Protein AF-0000000067324456 (afdb_homodimer)

InterPro domains:
  IPR002925 Dienelactone hydrolase [PF01738] (55-261)
  IPR029058 Alpha/Beta hydrolase fold [G3DSA:3.40.50.1820] (48-260)
  IPR029058 Alpha/Beta hydrolase fold [SSF53474] (50-262)

Organism: Triticum aestivum (NCBI:txid4565)

Foldseek 3Di:
DDPPPPPPPPPPPPPPPCPVPPPPPPDDACLPPQAADLVPADPFPWDWDCDQLNWIKTKAAAPLALAEEEEEEGLQFRSRRLNRVLQHVLRVLHHTYIYTGLLRPDRDDPPPPPVVSCVVRQLLVSLVSCVSNLVSSVVSNSQAYEYEYAASGQVNRLNNQLDPSHAEYEYALYAPDQLVSLLRGNHEYEYEAECAEPRCHPVRVVSNVVSNVVNVHHYHYDYHYPDYRCLQRSFDPVDPVSVVSNVVSSVVVSVVCVVGRD/DDDDPPPPPPPPPPPPPCPVPPPPPPDDACLPPQAADLVPADPFQWDWDCDQLNWIKTKAADPLALAEEEEEEGLQFQSRRLNRVLQHVLRVLHHTYIYTGLLRPDRDDPPPPPVVSCVVRQLLVSLVSCVSNLVSSVVSNSQAYEYEYAASGQVNRLNNQLDPSHAEYEYALYAPDQLVSLLRGNHEYEYEAECAEPRCHPVRVVSNVVSNVVNVHHYHYDYDYPDYRCLQRSFDPVDPVSVVSNVVSSVVVSVVCVVGRD

Structure (mmCIF, N/CA/C/O backbone):
data_AF-0000000067324456-model_v1
#
loop_
_entity.id
_entity.type
_entity.pdbx_description
1 polymer 'Dienelactone hydrolase domain-containing protein'
#
loop_
_atom_site.group_PDB
_atom_site.id
_atom_site.type_symbol
_atom_site.label_atom_id
_atom_site.label_alt_id
_atom_site.label_comp_id
_atom_site.label_asym_id
_atom_site.label_entity_id
_atom_site.label_seq_id
_atom_site.pdbx_PDB_ins_code
_atom_site.Cartn_x
_atom_site.Cartn_y
_atom_site.Cartn_z
_atom_site.occupancy
_atom_site.B_iso_or_equiv
_atom_site.auth_seq_id
_atom_site.auth_comp_id
_atom_site.auth_asym_id
_atom_site.auth_atom_id
_atom_site.pdbx_PDB_model_num
ATOM 1 N N . MET A 1 1 ? 78.125 -38.5 8.219 1 27.22 1 MET A N 1
ATOM 2 C CA . MET A 1 1 ? 77.75 -37.156 8.625 1 27.22 1 MET A CA 1
ATOM 3 C C . MET A 1 1 ? 76.312 -36.844 8.195 1 27.22 1 MET A C 1
ATOM 5 O O . MET A 1 1 ? 76 -36.906 7.008 1 27.22 1 MET A O 1
ATOM 9 N N . ALA A 1 2 ? 75.312 -37.094 9.141 1 30.03 2 ALA A N 1
ATOM 10 C CA . ALA A 1 2 ? 73.875 -37.312 9.094 1 30.03 2 ALA A CA 1
ATOM 11 C C . ALA A 1 2 ? 73.125 -36.031 8.75 1 30.03 2 ALA A C 1
ATOM 13 O O . ALA A 1 2 ? 73.312 -35.031 9.414 1 30.03 2 ALA A O 1
ATOM 14 N N . PRO A 1 3 ? 72.812 -35.844 7.465 1 26.06 3 PRO A N 1
ATOM 15 C CA . PRO A 1 3 ? 72.25 -34.562 7.035 1 26.06 3 PRO A CA 1
ATOM 16 C C . PRO A 1 3 ? 71 -34.188 7.836 1 26.06 3 PRO A C 1
ATOM 18 O O . PRO A 1 3 ? 70.25 -35.031 8.211 1 26.06 3 PRO A O 1
ATOM 21 N N . ARG A 1 4 ? 71.125 -33.094 8.664 1 29.31 4 ARG A N 1
ATOM 22 C CA . ARG A 1 4 ? 70.125 -32.406 9.5 1 29.31 4 ARG A CA 1
ATOM 23 C C . ARG A 1 4 ? 68.875 -32 8.695 1 29.31 4 ARG A C 1
ATOM 25 O O . ARG A 1 4 ? 69 -31.172 7.781 1 29.31 4 ARG A O 1
ATOM 32 N N . ALA A 1 5 ? 67.938 -32.969 8.438 1 25.69 5 ALA A N 1
ATOM 33 C CA . ALA A 1 5 ? 66.688 -32.719 7.754 1 25.69 5 ALA A CA 1
ATOM 34 C C . ALA A 1 5 ? 65.938 -31.562 8.367 1 25.69 5 ALA A C 1
ATOM 36 O O . ALA A 1 5 ? 65.688 -31.531 9.578 1 25.69 5 ALA A O 1
ATOM 37 N N . LEU A 1 6 ? 66.125 -30.328 7.812 1 24.94 6 LEU A N 1
ATOM 38 C CA . LEU A 1 6 ? 65.438 -29.062 8.102 1 24.94 6 LEU A CA 1
ATOM 39 C C . LEU A 1 6 ? 63.938 -29.219 8.102 1 24.94 6 LEU A C 1
ATOM 41 O O . LEU A 1 6 ? 63.344 -29.625 7.094 1 24.94 6 LEU A O 1
ATOM 45 N N . LEU A 1 7 ? 63.312 -29.625 9.234 1 24.59 7 LEU A N 1
ATOM 46 C CA . LEU A 1 7 ? 61.875 -29.703 9.523 1 24.59 7 LEU A CA 1
ATOM 47 C C . LEU A 1 7 ? 61.188 -28.375 9.289 1 24.59 7 LEU A C 1
ATOM 49 O O . LEU A 1 7 ? 61.531 -27.375 9.938 1 24.59 7 LEU A O 1
ATOM 53 N N . TYR A 1 8 ? 61.031 -27.953 8.016 1 23.84 8 TYR A N 1
ATOM 54 C CA . TYR A 1 8 ? 60.219 -26.766 7.707 1 23.84 8 TYR A CA 1
ATOM 55 C C . TYR A 1 8 ? 58.844 -26.844 8.352 1 23.84 8 TYR A C 1
ATOM 57 O O . TYR A 1 8 ? 58.094 -27.781 8.094 1 23.84 8 TYR A O 1
ATOM 65 N N . ALA A 1 9 ? 58.719 -26.453 9.641 1 26.08 9 ALA A N 1
ATOM 66 C CA . ALA A 1 9 ? 57.469 -26.25 10.344 1 26.08 9 ALA A CA 1
ATOM 67 C C . ALA A 1 9 ? 56.531 -25.359 9.539 1 26.08 9 ALA A C 1
ATOM 69 O O . ALA A 1 9 ? 56.812 -24.203 9.289 1 26.08 9 ALA A O 1
ATOM 70 N N . GLY A 1 10 ? 55.938 -25.938 8.461 1 24.47 10 GLY A N 1
ATOM 71 C CA . GLY A 1 10 ? 54.906 -25.203 7.754 1 24.47 10 GLY A CA 1
ATOM 72 C C . GLY A 1 10 ? 53.812 -24.656 8.672 1 24.47 10 GLY A C 1
ATOM 73 O O . GLY A 1 10 ? 53.188 -25.406 9.422 1 24.47 10 GLY A O 1
ATOM 74 N N . LEU A 1 11 ? 54.031 -23.406 9.258 1 27.05 11 LEU A N 1
ATOM 75 C CA . LEU A 1 11 ? 53.031 -22.641 9.984 1 27.05 11 LEU A CA 1
ATOM 76 C C . LEU A 1 11 ? 51.719 -22.547 9.195 1 27.05 11 LEU A C 1
ATOM 78 O O . LEU A 1 11 ? 51.688 -22 8.094 1 27.05 11 LEU A O 1
ATOM 82 N N . LEU A 1 12 ? 50.906 -23.594 9.367 1 27 12 LEU A N 1
ATOM 83 C CA . LEU A 1 12 ? 49.531 -23.547 8.875 1 27 12 LEU A CA 1
ATOM 84 C C . LEU A 1 12 ? 48.812 -22.328 9.43 1 27 12 LEU A C 1
ATOM 86 O O . LEU A 1 12 ? 48.625 -22.219 10.648 1 27 12 LEU A O 1
ATOM 90 N N . CYS A 1 13 ? 49.094 -21.125 8.844 1 25.92 13 CYS A N 1
ATOM 91 C CA . CYS A 1 13 ? 48.25 -19.984 9.164 1 25.92 13 CYS A CA 1
ATOM 92 C C . CYS A 1 13 ? 46.781 -20.312 8.945 1 25.92 13 CYS A C 1
ATOM 94 O O . CYS A 1 13 ? 46.375 -20.609 7.828 1 25.92 13 CYS A O 1
ATOM 96 N N . LEU A 1 14 ? 46.188 -20.828 9.992 1 29.81 14 LEU A N 1
ATOM 97 C CA . LEU A 1 14 ? 44.719 -20.922 10.031 1 29.81 14 LEU A CA 1
ATOM 98 C C . LEU A 1 14 ? 44.094 -19.578 9.773 1 29.81 14 LEU A C 1
ATOM 100 O O . LEU A 1 14 ? 44.219 -18.656 10.594 1 29.81 14 LEU A O 1
ATOM 104 N N . ALA A 1 15 ? 44.062 -19.172 8.469 1 29.73 15 ALA A N 1
ATOM 105 C CA . ALA A 1 15 ? 43.188 -18.047 8.133 1 29.73 15 ALA A CA 1
ATOM 106 C C . ALA A 1 15 ? 41.781 -18.312 8.586 1 29.73 15 ALA A C 1
ATOM 108 O O . ALA A 1 15 ? 41.125 -19.234 8.102 1 29.73 15 ALA A O 1
ATOM 109 N N . VAL A 1 16 ? 41.531 -18.078 9.836 1 29.23 16 VAL A N 1
ATOM 110 C CA . VAL A 1 16 ? 40.125 -17.969 10.258 1 29.23 16 VAL A CA 1
ATOM 111 C C . VAL A 1 16 ? 39.438 -16.859 9.461 1 29.23 16 VAL A C 1
ATOM 113 O O . VAL A 1 16 ? 39.812 -15.688 9.547 1 29.23 16 VAL A O 1
ATOM 116 N N . LEU A 1 17 ? 39.031 -17.203 8.266 1 28.58 17 LEU A N 1
ATOM 117 C CA . LEU A 1 17 ? 38.125 -16.297 7.594 1 28.58 17 LEU A CA 1
ATOM 118 C C . LEU A 1 17 ? 36.906 -16 8.477 1 28.58 17 LEU A C 1
ATOM 120 O O . LEU A 1 17 ? 36.156 -16.906 8.812 1 28.58 17 LEU A O 1
ATOM 124 N N . ALA A 1 18 ? 37.094 -14.938 9.344 1 29.56 18 ALA A N 1
ATOM 125 C CA . ALA A 1 18 ? 35.906 -14.328 9.93 1 29.56 18 ALA A CA 1
ATOM 126 C C . ALA A 1 18 ? 34.875 -13.984 8.859 1 29.56 18 ALA A C 1
ATOM 128 O O . ALA A 1 18 ? 35.094 -13.047 8.078 1 29.56 18 ALA A O 1
ATOM 129 N N . SER A 1 19 ? 34.312 -15.062 8.227 1 29.64 19 SER A N 1
ATOM 130 C CA . SER A 1 19 ? 33.125 -14.703 7.48 1 29.64 19 SER A CA 1
ATOM 131 C C . SER A 1 19 ? 32.188 -13.82 8.312 1 29.64 19 SER A C 1
ATOM 133 O O . SER A 1 19 ? 31.547 -14.305 9.242 1 29.64 19 SER A O 1
ATOM 135 N N . GLY A 1 20 ? 32.75 -12.719 8.727 1 28.94 20 GLY A N 1
ATOM 136 C CA . GLY A 1 20 ? 31.812 -11.781 9.289 1 28.94 20 GLY A CA 1
ATOM 137 C C . GLY A 1 20 ? 30.531 -11.656 8.469 1 28.94 20 GLY A C 1
ATOM 138 O O . GLY A 1 20 ? 30.578 -11.297 7.289 1 28.94 20 GLY A O 1
ATOM 139 N N . GLY A 1 21 ? 29.656 -12.648 8.641 1 29.45 21 GLY A N 1
ATOM 140 C CA . GLY A 1 21 ? 28.312 -12.359 8.148 1 29.45 21 GLY A CA 1
ATOM 141 C C . GLY A 1 21 ? 27.906 -10.914 8.367 1 29.45 21 GLY A C 1
ATOM 142 O O . GLY A 1 21 ? 27.797 -10.461 9.516 1 29.45 21 GLY A O 1
ATOM 143 N N . ALA A 1 22 ? 28.406 -10.047 7.516 1 31.23 22 ALA A N 1
ATOM 144 C CA . ALA A 1 22 ? 27.859 -8.695 7.543 1 31.23 22 ALA A CA 1
ATOM 145 C C . ALA A 1 22 ? 26.359 -8.711 7.793 1 31.23 22 ALA A C 1
ATOM 147 O O . ALA A 1 22 ? 25.609 -9.359 7.059 1 31.23 22 ALA A O 1
ATOM 148 N N . ALA A 1 23 ? 25.984 -8.68 8.945 1 34.12 23 ALA A N 1
ATOM 149 C CA . ALA A 1 23 ? 24.594 -8.375 9.312 1 34.12 23 ALA A CA 1
ATOM 150 C C . ALA A 1 23 ? 23.953 -7.438 8.289 1 34.12 23 ALA A C 1
ATOM 152 O O . ALA A 1 23 ? 24.422 -6.312 8.086 1 34.12 23 ALA A O 1
ATOM 153 N N . ALA A 1 24 ? 23.469 -7.883 7.199 1 37.38 24 ALA A N 1
ATOM 154 C CA . ALA A 1 24 ? 22.734 -7.074 6.23 1 37.38 24 ALA A CA 1
ATOM 155 C C . ALA A 1 24 ? 21.828 -6.07 6.93 1 37.38 24 ALA A C 1
ATOM 157 O O . ALA A 1 24 ? 20.844 -6.457 7.574 1 37.38 24 ALA A O 1
ATOM 158 N N . ALA A 1 25 ? 22.234 -5.062 7.59 1 40.16 25 ALA A N 1
ATOM 159 C CA . ALA A 1 25 ? 21.625 -3.973 8.344 1 40.16 25 ALA A CA 1
ATOM 160 C C . ALA A 1 25 ? 20.328 -3.502 7.684 1 40.16 25 ALA A C 1
ATOM 162 O O . ALA A 1 25 ? 20.297 -3.297 6.465 1 40.16 25 ALA A O 1
ATOM 163 N N . ALA A 1 26 ? 19.125 -3.893 8.266 1 48.97 26 ALA A N 1
ATOM 164 C CA . ALA A 1 26 ? 17.859 -3.305 7.82 1 48.97 26 ALA A CA 1
ATOM 165 C C . ALA A 1 26 ? 18.062 -1.868 7.348 1 48.97 26 ALA A C 1
ATOM 167 O O . ALA A 1 26 ? 18.688 -1.062 8.039 1 48.97 26 ALA A O 1
ATOM 168 N N . SER A 1 27 ? 17.875 -1.641 6.004 1 65.44 27 SER A N 1
ATOM 169 C CA . SER A 1 27 ? 18.234 -0.367 5.387 1 65.44 27 SER A CA 1
ATOM 170 C C . SER A 1 27 ? 17.531 0.798 6.082 1 65.44 27 SER A C 1
ATOM 172 O O . SER A 1 27 ? 16.328 0.731 6.359 1 65.44 27 SER A O 1
ATOM 174 N N . HIS A 1 28 ? 18.125 1.626 6.816 1 81.94 28 HIS A N 1
ATOM 175 C CA . HIS A 1 28 ? 17.703 2.879 7.434 1 81.94 28 HIS A CA 1
ATOM 176 C C . HIS A 1 28 ? 16.797 3.676 6.492 1 81.94 28 HIS A C 1
ATOM 178 O O . HIS A 1 28 ? 17.031 3.721 5.285 1 81.94 28 HIS A O 1
ATOM 184 N N . SER A 1 29 ? 15.609 4 7.055 1 89.69 29 SER A N 1
ATOM 185 C CA . SER A 1 29 ? 14.75 4.934 6.328 1 89.69 29 SER A CA 1
ATOM 186 C C . SER A 1 29 ? 14.531 6.215 7.121 1 89.69 29 SER A C 1
ATOM 188 O O . SER A 1 29 ? 14.242 6.168 8.32 1 89.69 29 SER A O 1
ATOM 190 N N . GLN A 1 30 ? 14.617 7.398 6.48 1 94.69 30 GLN A N 1
ATOM 191 C CA . GLN A 1 30 ? 14.398 8.688 7.137 1 94.69 30 GLN A CA 1
ATOM 192 C C . GLN A 1 30 ? 12.938 8.852 7.531 1 94.69 30 GLN A C 1
ATOM 194 O O . GLN A 1 30 ? 12.602 9.75 8.305 1 94.69 30 GLN A O 1
ATOM 199 N N . CYS A 1 31 ? 12.023 7.996 7.066 1 94.88 31 CYS A N 1
ATOM 200 C CA . CYS A 1 31 ? 10.625 8.031 7.477 1 94.88 31 CYS A CA 1
ATOM 201 C C . CYS A 1 31 ? 10.492 7.773 8.977 1 94.88 31 CYS A C 1
ATOM 203 O O . CYS A 1 31 ? 9.492 8.156 9.586 1 94.88 31 CYS A O 1
ATOM 205 N N . THR A 1 32 ? 11.586 7.16 9.523 1 93.94 32 THR A N 1
ATOM 206 C CA . THR A 1 32 ? 11.461 6.777 10.922 1 93.94 32 THR A CA 1
ATOM 207 C C . THR A 1 32 ? 12.414 7.594 11.797 1 93.94 32 THR A C 1
ATOM 209 O O . THR A 1 32 ? 12.562 7.324 12.984 1 93.94 32 THR A O 1
ATOM 212 N N . ASP A 1 33 ? 13.047 8.539 11.211 1 92.94 33 ASP A N 1
ATOM 213 C CA . ASP A 1 33 ? 13.961 9.383 11.977 1 92.94 33 ASP A CA 1
ATOM 214 C C . ASP A 1 33 ? 13.195 10.32 12.898 1 92.94 33 ASP A C 1
ATOM 216 O O . ASP A 1 33 ? 12.086 10.758 12.578 1 92.94 33 ASP A O 1
ATOM 220 N N . ASN A 1 34 ? 13.773 10.609 14.047 1 94.19 34 ASN A N 1
ATOM 221 C CA . ASN A 1 34 ? 13.281 11.586 15.008 1 94.19 34 ASN A CA 1
ATOM 222 C C . ASN A 1 34 ? 11.828 11.312 15.391 1 94.19 34 ASN A C 1
ATOM 224 O O . ASN A 1 34 ? 10.969 12.18 15.242 1 94.19 34 ASN A O 1
ATOM 228 N N . PRO A 1 35 ? 11.562 10.125 15.945 1 95 35 PRO A N 1
ATOM 229 C CA . PRO A 1 35 ? 10.195 9.844 16.391 1 95 35 PRO A CA 1
ATOM 230 C C . PRO A 1 35 ? 9.68 10.883 17.391 1 95 35 PRO A C 1
ATOM 232 O O . PRO A 1 35 ? 10.453 11.422 18.188 1 95 35 PRO A O 1
ATOM 235 N N . PRO A 1 36 ? 8.375 11.172 17.297 1 95 36 PRO A N 1
ATOM 236 C CA . PRO A 1 36 ? 7.836 12.188 18.203 1 95 36 PRO A CA 1
ATOM 237 C C . PRO A 1 36 ? 7.836 11.727 19.656 1 95 36 PRO A C 1
ATOM 239 O O . PRO A 1 36 ? 7.688 10.531 19.938 1 95 36 PRO A O 1
ATOM 242 N N . ASP A 1 37 ? 8.039 12.703 20.531 1 92.12 37 ASP A N 1
ATOM 243 C CA . ASP A 1 37 ? 7.801 12.5 21.969 1 92.12 37 ASP A CA 1
ATOM 244 C C . ASP A 1 37 ? 6.316 12.641 22.297 1 92.12 37 ASP A C 1
ATOM 246 O O . ASP A 1 37 ? 5.816 13.758 22.438 1 92.12 37 ASP A O 1
ATOM 250 N N . LEU A 1 38 ? 5.645 11.562 22.484 1 90.25 38 LEU A N 1
ATOM 251 C CA . LEU A 1 38 ? 4.195 11.578 22.641 1 90.25 38 LEU A CA 1
ATOM 252 C C . LEU A 1 38 ? 3.803 12.18 23.984 1 90.25 38 LEU A C 1
ATOM 254 O O . LEU A 1 38 ? 2.643 12.539 24.203 1 90.25 38 LEU A O 1
ATOM 258 N N . THR A 1 39 ? 4.754 12.281 24.859 1 86.12 39 THR A N 1
ATOM 259 C CA . THR A 1 39 ? 4.477 12.844 26.172 1 86.12 39 THR A CA 1
ATOM 260 C C . THR A 1 39 ? 4.523 14.367 26.125 1 86.12 39 THR A C 1
ATOM 262 O O . THR A 1 39 ? 4.121 15.039 27.078 1 86.12 39 THR A O 1
ATOM 265 N N . ALA A 1 40 ? 5.02 14.93 25.078 1 82.88 40 ALA A N 1
ATOM 266 C CA . ALA A 1 40 ? 5.16 16.375 24.938 1 82.88 40 ALA A CA 1
ATOM 267 C C . ALA A 1 40 ? 3.82 17.031 24.594 1 82.88 40 ALA A C 1
ATOM 269 O O . ALA A 1 40 ? 3.73 18.25 24.469 1 82.88 40 ALA A O 1
ATOM 270 N N . GLY A 1 41 ? 2.74 16.172 24.516 1 81.5 41 GLY A N 1
ATOM 271 C CA . GLY A 1 41 ? 1.429 16.703 24.172 1 81.5 41 GLY A CA 1
ATOM 272 C C . GLY A 1 41 ? 0.642 17.156 25.391 1 81.5 41 GLY A C 1
ATOM 273 O O . GLY A 1 41 ? 1.166 17.156 26.516 1 81.5 41 GLY A O 1
ATOM 274 N N . GLY A 1 42 ? -0.541 17.734 25.156 1 77.5 42 GLY A N 1
ATOM 275 C CA . GLY A 1 42 ? -1.422 18.094 26.266 1 77.5 42 GLY A CA 1
ATOM 276 C C . GLY A 1 42 ? -1.906 19.531 26.203 1 77.5 42 GLY A C 1
ATOM 277 O O . GLY A 1 42 ? -2.854 19.891 26.906 1 77.5 42 GLY A O 1
ATOM 278 N N . ASP A 1 43 ? -1.316 20.375 25.344 1 86.25 43 ASP A N 1
ATOM 279 C CA . ASP A 1 43 ? -1.738 21.766 25.266 1 86.25 43 ASP A CA 1
ATOM 280 C C . ASP A 1 43 ? -2.531 22.016 23.984 1 86.25 43 ASP A C 1
ATOM 282 O O . ASP A 1 43 ? -2.709 23.172 23.578 1 86.25 43 ASP A O 1
ATOM 286 N N . GLU A 1 44 ? -3.02 20.953 23.484 1 89.19 44 GLU A N 1
ATOM 287 C CA . GLU A 1 44 ? -3.742 21.062 22.219 1 89.19 44 GLU A CA 1
ATOM 288 C C . GLU A 1 44 ? -5.105 21.719 22.422 1 89.19 44 GLU A C 1
ATOM 290 O O . GLU A 1 44 ? -5.742 21.531 23.469 1 89.19 44 GLU A O 1
ATOM 295 N N . ALA A 1 45 ? -5.523 22.531 21.438 1 93.56 45 ALA A N 1
ATOM 296 C CA . ALA A 1 45 ? -6.766 23.297 21.484 1 93.56 45 ALA A CA 1
ATOM 297 C C . ALA A 1 45 ? -7.965 22.438 21.141 1 93.56 45 ALA A C 1
ATOM 299 O O . ALA A 1 45 ? -9.086 22.688 21.578 1 93.56 45 ALA A O 1
ATOM 300 N N . GLY A 1 46 ? -7.73 21.375 20.391 1 97.19 46 GLY A N 1
ATOM 301 C CA . GLY A 1 46 ? -8.82 20.562 19.859 1 97.19 46 GLY A CA 1
ATOM 302 C C . GLY A 1 46 ? -9.195 19.406 20.75 1 97.19 46 GLY A C 1
ATOM 303 O O . GLY A 1 46 ? -8.938 19.438 21.953 1 97.19 46 GLY A O 1
ATOM 304 N N . ALA A 1 47 ? -9.984 18.5 20.234 1 97.25 47 ALA A N 1
ATOM 305 C CA . ALA A 1 47 ? -10.445 17.328 20.953 1 97.25 47 ALA A CA 1
ATOM 306 C C . ALA A 1 47 ? -10.477 16.094 20.047 1 97.25 47 ALA A C 1
ATOM 308 O O . ALA A 1 47 ? -10.617 16.219 18.828 1 97.25 47 ALA A O 1
ATOM 309 N N . VAL A 1 48 ? -10.312 14.969 20.688 1 97.88 48 VAL A N 1
ATOM 310 C CA . VAL A 1 48 ? -10.43 13.711 19.938 1 97.88 48 VAL A CA 1
ATOM 311 C C . VAL A 1 48 ? -11.875 13.234 19.953 1 97.88 48 VAL A C 1
ATOM 313 O O . VAL A 1 48 ? -12.508 13.164 21.016 1 97.88 48 VAL A O 1
ATOM 316 N N . VAL A 1 49 ? -12.406 13.016 18.797 1 97.88 49 VAL A N 1
ATOM 317 C CA . VAL A 1 49 ? -13.727 12.414 18.672 1 97.88 49 VAL A CA 1
ATOM 318 C C . VAL A 1 49 ? -13.586 10.93 18.344 1 97.88 49 VAL A C 1
ATOM 320 O O . VAL A 1 49 ? -12.672 10.531 17.625 1 97.88 49 VAL A O 1
ATOM 323 N N . ASP A 1 50 ? -14.484 10.195 18.766 1 97.31 50 ASP A N 1
ATOM 324 C CA . ASP A 1 50 ? -14.383 8.742 18.672 1 97.31 50 ASP A CA 1
ATOM 325 C C . ASP A 1 50 ? -14.781 8.25 17.297 1 97.31 50 ASP A C 1
ATOM 327 O O . ASP A 1 50 ? -14.367 7.168 16.859 1 97.31 50 ASP A O 1
ATOM 331 N N . ASP A 1 51 ? -15.555 9.102 16.672 1 97.38 51 ASP A N 1
ATOM 332 C CA . ASP A 1 51 ? -16.047 8.617 15.383 1 97.38 51 ASP A CA 1
ATOM 333 C C . ASP A 1 51 ? -16.281 9.773 14.406 1 97.38 51 ASP A C 1
ATOM 335 O O . ASP A 1 51 ? -17.141 10.617 14.648 1 97.38 51 ASP A O 1
ATOM 339 N N . LEU A 1 52 ? -15.531 9.875 13.453 1 96.81 52 LEU A N 1
ATOM 340 C CA . LEU A 1 52 ? -15.719 10.688 12.25 1 96.81 52 LEU A CA 1
ATOM 341 C C . LEU A 1 52 ? -15.766 9.812 11.008 1 96.81 52 LEU A C 1
ATOM 343 O O . LEU A 1 52 ? -14.727 9.531 10.398 1 96.81 52 LEU A O 1
ATOM 347 N N . ALA A 1 53 ? -16.953 9.391 10.648 1 97.44 53 ALA A N 1
ATOM 348 C CA . ALA A 1 53 ? -17.172 8.531 9.477 1 97.44 53 ALA A CA 1
ATOM 349 C C . ALA A 1 53 ? -16.328 7.266 9.57 1 97.44 53 ALA A C 1
ATOM 351 O O . ALA A 1 53 ? -15.664 6.883 8.609 1 97.44 53 ALA A O 1
ATOM 352 N N . GLY A 1 54 ? -16.203 6.719 10.758 1 96.25 54 GLY A N 1
ATOM 353 C CA . GLY A 1 54 ? -15.539 5.438 10.938 1 96.25 54 GLY A CA 1
ATOM 354 C C . GLY A 1 54 ? -14.133 5.562 11.484 1 96.25 54 GLY A C 1
ATOM 355 O O . GLY A 1 54 ? -13.461 4.559 11.727 1 96.25 54 GLY A O 1
ATOM 356 N N . PHE A 1 55 ? -13.68 6.797 11.711 1 98.19 55 PHE A N 1
ATOM 357 C CA . PHE A 1 55 ? -12.328 7.02 12.211 1 98.19 55 PHE A CA 1
ATOM 358 C C . PHE A 1 55 ? -12.344 7.809 13.516 1 98.19 55 PHE A C 1
ATOM 360 O O . PHE A 1 55 ? -13.133 8.742 13.664 1 98.19 55 PHE A O 1
ATOM 367 N N . LYS A 1 56 ? -11.477 7.391 14.453 1 98.5 56 LYS A N 1
ATOM 368 C CA . LYS A 1 56 ? -11.094 8.367 15.469 1 98.5 56 LYS A CA 1
ATOM 369 C C . LYS A 1 56 ? -10.344 9.547 14.844 1 98.5 56 LYS A C 1
ATOM 371 O O . LYS A 1 56 ? -9.609 9.375 13.875 1 98.5 56 LYS A O 1
ATOM 376 N N . ALA A 1 57 ? -10.602 10.727 15.422 1 98.75 57 ALA A N 1
ATOM 377 C CA . ALA A 1 57 ? -9.953 11.875 14.805 1 98.75 57 ALA A CA 1
ATOM 378 C C . ALA A 1 57 ? -9.742 12.992 15.82 1 98.75 57 ALA A C 1
ATOM 380 O O . ALA A 1 57 ? -10.555 13.18 16.734 1 98.75 57 ALA A O 1
ATOM 381 N N . TYR A 1 58 ? -8.625 13.703 15.68 1 98.69 58 TYR A N 1
ATOM 382 C CA . TYR A 1 58 ? -8.453 14.984 16.344 1 98.69 58 TYR A CA 1
ATOM 383 C C . TYR A 1 58 ? -9.125 16.109 15.555 1 98.69 58 TYR A C 1
ATOM 385 O O . TYR A 1 58 ? -8.906 16.234 14.352 1 98.69 58 TYR A O 1
ATOM 393 N N . VAL A 1 59 ? -9.992 16.844 16.203 1 98.62 59 VAL A N 1
ATOM 394 C CA . VAL A 1 59 ? -10.742 17.922 15.562 1 98.62 59 VAL A CA 1
ATOM 395 C C . VAL A 1 59 ? -10.469 19.25 16.266 1 98.62 59 VAL A C 1
ATOM 397 O O . VAL A 1 59 ? -10.438 19.297 17.5 1 98.62 59 VAL A O 1
ATOM 400 N N . THR A 1 60 ? -10.25 20.312 15.453 1 98.62 60 THR A N 1
ATOM 401 C CA . THR A 1 60 ? -10.008 21.641 15.992 1 98.62 60 THR A CA 1
ATOM 402 C C . THR A 1 60 ? -10.43 22.719 14.992 1 98.62 60 THR A C 1
ATOM 404 O O . THR A 1 60 ? -10.875 22.406 13.883 1 98.62 60 THR A O 1
ATOM 407 N N . GLY A 1 61 ? -10.391 24.016 15.438 1 98.12 61 GLY A N 1
ATOM 408 C CA . GLY A 1 61 ? -10.617 25.141 14.539 1 98.12 61 GLY A CA 1
ATOM 409 C C . GLY A 1 61 ? -12.055 25.609 14.516 1 98.12 61 GLY A C 1
ATOM 410 O O . GLY A 1 61 ? -12.773 25.484 15.508 1 98.12 61 GLY A O 1
ATOM 411 N N . ALA A 1 62 ? -12.469 26.234 13.43 1 96.88 62 ALA A N 1
ATOM 412 C CA . ALA A 1 62 ? -13.766 26.891 13.297 1 96.88 62 ALA A CA 1
ATOM 413 C C . ALA A 1 62 ? -14.867 25.875 13 1 96.88 62 ALA A C 1
ATOM 415 O O . ALA A 1 62 ? -15.055 25.469 11.859 1 96.88 62 ALA A O 1
ATOM 416 N N . ALA A 1 63 ? -15.695 25.594 13.953 1 94.94 63 ALA A N 1
ATOM 417 C CA . ALA A 1 63 ? -16.688 24.516 13.914 1 94.94 63 ALA A CA 1
ATOM 418 C C . ALA A 1 63 ? -17.719 24.766 12.812 1 94.94 63 ALA A C 1
ATOM 420 O O . ALA A 1 63 ? -18.266 23.812 12.234 1 94.94 63 ALA A O 1
ATOM 421 N N . HIS A 1 64 ? -17.859 26 12.453 1 95.56 64 HIS A N 1
ATOM 422 C CA . HIS A 1 64 ? -18.906 26.312 11.5 1 95.56 64 HIS A CA 1
ATOM 423 C C . HIS A 1 64 ? -18.344 26.797 10.18 1 95.56 64 HIS A C 1
ATOM 425 O O . HIS A 1 64 ? -19.078 27.312 9.328 1 95.56 64 HIS A O 1
ATOM 431 N N . SER A 1 65 ? -17.062 26.641 10.062 1 97.31 65 SER A N 1
ATOM 432 C CA . SER A 1 65 ? -16.438 27.047 8.805 1 97.31 65 SER A CA 1
ATOM 433 C C . SER A 1 65 ? -16.906 26.172 7.652 1 97.31 65 SER A C 1
ATOM 435 O O . SER A 1 65 ? -17.062 24.953 7.809 1 97.31 65 SER A O 1
ATOM 437 N N . HIS A 1 66 ? -17.031 26.781 6.449 1 97.88 66 HIS A N 1
ATOM 438 C CA . HIS A 1 66 ? -17.344 26.047 5.234 1 97.88 66 HIS A CA 1
ATOM 439 C C . HIS A 1 66 ? -16.078 25.516 4.57 1 97.88 66 HIS A C 1
ATOM 441 O O . HIS A 1 66 ? -16.141 24.828 3.547 1 97.88 66 HIS A O 1
ATOM 447 N N . ARG A 1 67 ? -14.93 25.922 5.129 1 98.56 67 ARG A N 1
ATOM 448 C CA . ARG A 1 67 ? -13.625 25.469 4.664 1 98.56 67 ARG A CA 1
ATOM 449 C C . ARG A 1 67 ? -13.008 24.469 5.645 1 98.56 67 ARG A C 1
ATOM 451 O O . ARG A 1 67 ? -12.914 24.75 6.84 1 98.56 67 ARG A O 1
ATOM 458 N N . ALA A 1 68 ? -12.633 23.281 5.168 1 98.81 68 ALA A N 1
ATOM 459 C CA . ALA A 1 68 ? -12.078 22.234 6.023 1 98.81 68 ALA A CA 1
ATOM 460 C C . ALA A 1 68 ? -10.719 21.766 5.512 1 98.81 68 ALA A C 1
ATOM 462 O O . ALA A 1 68 ? -10.445 21.844 4.312 1 98.81 68 ALA A O 1
ATOM 463 N N . VAL A 1 69 ? -9.883 21.391 6.406 1 98.94 69 VAL A N 1
ATOM 464 C CA . VAL A 1 69 ? -8.586 20.812 6.082 1 98.94 69 VAL A CA 1
ATOM 465 C C . VAL A 1 69 ? -8.43 19.453 6.777 1 98.94 69 VAL A C 1
ATOM 467 O O . VAL A 1 69 ? -8.656 19.344 7.984 1 98.94 69 VAL A O 1
ATOM 470 N N . VAL A 1 70 ? -8.148 18.438 6.051 1 98.94 70 VAL A N 1
ATOM 471 C CA . VAL A 1 70 ? -7.773 17.125 6.578 1 98.94 70 VAL A CA 1
ATOM 472 C C . VAL A 1 70 ? -6.25 17 6.602 1 98.94 70 VAL A C 1
ATOM 474 O O . VAL A 1 70 ? -5.594 17.156 5.57 1 98.94 70 VAL A O 1
ATOM 477 N N . LEU A 1 71 ? -5.688 16.781 7.77 1 98.94 71 LEU A N 1
ATOM 478 C CA . LEU A 1 71 ? -4.254 16.531 7.867 1 98.94 71 LEU A CA 1
ATOM 479 C C . LEU A 1 71 ? -3.961 15.039 8.008 1 98.94 71 LEU A C 1
ATOM 481 O O . LEU A 1 71 ? -4.566 14.359 8.836 1 98.94 71 LEU A O 1
ATOM 485 N N . ALA A 1 72 ? -3.1 14.547 7.141 1 98.94 72 ALA A N 1
ATOM 486 C CA . ALA A 1 72 ? -2.689 13.141 7.168 1 98.94 72 ALA A CA 1
ATOM 487 C C . ALA A 1 72 ? -1.28 12.992 7.734 1 98.94 72 ALA A C 1
ATOM 489 O O . ALA A 1 72 ? -0.337 13.617 7.238 1 98.94 72 ALA A O 1
ATOM 490 N N . SER A 1 73 ? -1.127 12.156 8.672 1 98.75 73 SER A N 1
ATOM 491 C CA . SER A 1 73 ? 0.084 12.031 9.477 1 98.75 73 SER A CA 1
ATOM 492 C C . SER A 1 73 ? 1.178 11.289 8.711 1 98.75 73 SER A C 1
ATOM 494 O O . SER A 1 73 ? 0.931 10.742 7.633 1 98.75 73 SER A O 1
ATOM 496 N N . ASP A 1 74 ? 2.357 11.352 9.258 1 98.38 74 ASP A N 1
ATOM 497 C CA . ASP A 1 74 ? 3.416 10.422 8.883 1 98.38 74 ASP A CA 1
ATOM 498 C C . ASP A 1 74 ? 3.244 9.078 9.586 1 98.38 74 ASP A C 1
ATOM 500 O O . ASP A 1 74 ? 2.152 8.75 10.055 1 98.38 74 ASP A O 1
ATOM 504 N N . PHE A 1 75 ? 4.293 8.234 9.641 1 97.62 75 PHE A N 1
ATOM 505 C CA . PHE A 1 75 ? 4.254 6.879 10.18 1 97.62 75 PHE A CA 1
ATOM 506 C C . PHE A 1 75 ? 3.781 6.883 11.625 1 97.62 75 PHE A C 1
ATOM 508 O O . PHE A 1 75 ? 3.211 5.895 12.102 1 97.62 75 PHE A O 1
ATOM 515 N N . TYR A 1 76 ? 3.926 8.008 12.289 1 97.75 76 TYR A N 1
ATOM 516 C CA . TYR A 1 76 ? 3.791 7.992 13.742 1 97.75 76 TYR A CA 1
ATOM 517 C C . TYR A 1 76 ? 2.369 8.344 14.156 1 97.75 76 TYR A C 1
ATOM 519 O O . TYR A 1 76 ? 2.045 8.328 15.352 1 97.75 76 TYR A O 1
ATOM 527 N N . GLY A 1 77 ? 1.487 8.648 13.266 1 98.06 77 GLY A N 1
ATOM 528 C CA . GLY A 1 77 ? 0.055 8.672 13.516 1 98.06 77 GLY A CA 1
ATOM 529 C C . GLY A 1 77 ? -0.436 10.016 14.023 1 98.06 77 GLY A C 1
ATOM 530 O O . GLY A 1 77 ? 0.338 10.977 14.109 1 98.06 77 GLY A O 1
ATOM 531 N N . PHE A 1 78 ? -1.706 10.07 14.367 1 98 78 PHE A N 1
ATOM 532 C CA . PHE A 1 78 ? -2.416 11.328 14.562 1 98 78 PHE A CA 1
ATOM 533 C C . PHE A 1 78 ? -2.209 11.852 15.977 1 98 78 PHE A C 1
ATOM 535 O O . PHE A 1 78 ? -2.615 12.977 16.297 1 98 78 PHE A O 1
ATOM 542 N N . GLU A 1 79 ? -1.489 11.102 16.812 1 97 79 GLU A N 1
ATOM 543 C CA . GLU A 1 79 ? -1.287 11.547 18.188 1 97 79 GLU A CA 1
ATOM 544 C C . GLU A 1 79 ? -0.015 12.383 18.328 1 97 79 GLU A C 1
ATOM 546 O O . GLU A 1 79 ? 0.255 12.945 19.391 1 97 79 GLU A O 1
ATOM 551 N N . ALA A 1 80 ? 0.755 12.422 17.297 1 97.31 80 ALA A N 1
ATOM 552 C CA . ALA A 1 80 ? 2.004 13.18 17.359 1 97.31 80 ALA A CA 1
ATOM 553 C C . ALA A 1 80 ? 1.751 14.633 17.75 1 97.31 80 ALA A C 1
ATOM 555 O O . ALA A 1 80 ? 0.986 15.336 17.078 1 97.31 80 ALA A O 1
ATOM 556 N N . PRO A 1 81 ? 2.441 15.148 18.734 1 97.06 81 PRO A N 1
ATOM 557 C CA . PRO A 1 81 ? 2.129 16.469 19.281 1 97.06 81 PRO A CA 1
ATOM 558 C C . PRO A 1 81 ? 2.359 17.594 18.266 1 97.06 81 PRO A C 1
ATOM 560 O O . PRO A 1 81 ? 1.536 18.5 18.156 1 97.06 81 PRO A O 1
ATOM 563 N N . LEU A 1 82 ? 3.422 17.531 17.516 1 97.62 82 LEU A N 1
ATOM 564 C CA . LEU A 1 82 ? 3.705 18.594 16.562 1 97.62 82 LEU A CA 1
ATOM 565 C C . LEU A 1 82 ? 2.668 18.625 15.453 1 97.62 82 LEU A C 1
ATOM 567 O O . LEU A 1 82 ? 2.316 19.703 14.945 1 97.62 82 LEU A O 1
ATOM 571 N N . LEU A 1 83 ? 2.172 17.422 15.062 1 98.31 83 LEU A N 1
ATOM 572 C CA . LEU A 1 83 ? 1.115 17.375 14.062 1 98.31 83 LEU A CA 1
ATOM 573 C C . LEU A 1 83 ? -0.156 18.047 14.578 1 98.31 83 LEU A C 1
ATOM 575 O O . LEU A 1 83 ? -0.802 18.812 13.852 1 98.31 83 LEU A O 1
ATOM 579 N N . ARG A 1 84 ? -0.515 17.828 15.828 1 98.06 84 ARG A N 1
ATOM 580 C CA . ARG A 1 84 ? -1.717 18.422 16.391 1 98.06 84 ARG A CA 1
ATOM 581 C C . ARG A 1 84 ? -1.535 19.922 16.609 1 98.06 84 ARG A C 1
ATOM 583 O O . ARG A 1 84 ? -2.484 20.688 16.469 1 98.06 84 ARG A O 1
ATOM 590 N N . LYS A 1 85 ? -0.332 20.328 16.953 1 97.62 85 LYS A N 1
ATOM 591 C CA . LYS A 1 85 ? -0.044 21.75 17.016 1 97.62 85 LYS A CA 1
ATOM 592 C C . LYS A 1 85 ? -0.238 22.422 15.664 1 97.62 85 LYS A C 1
ATOM 594 O O . LYS A 1 85 ? -0.776 23.531 15.586 1 97.62 85 LYS A O 1
ATOM 599 N N . ILE A 1 86 ? 0.223 21.75 14.602 1 98.56 86 ILE A N 1
ATOM 600 C CA . ILE A 1 86 ? 0.003 22.25 13.242 1 98.56 86 ILE A CA 1
ATOM 601 C C . ILE A 1 86 ? -1.495 22.359 12.977 1 98.56 86 ILE A C 1
ATOM 603 O O . ILE A 1 86 ? -1.963 23.375 12.453 1 98.56 86 ILE A O 1
ATOM 607 N N . ALA A 1 87 ? -2.238 21.344 13.375 1 98.81 87 ALA A N 1
ATOM 608 C CA . ALA A 1 87 ? -3.688 21.344 13.195 1 98.81 87 ALA A CA 1
ATOM 609 C C . ALA A 1 87 ? -4.316 22.547 13.898 1 98.81 87 ALA A C 1
ATOM 611 O O . ALA A 1 87 ? -5.164 23.234 13.328 1 98.81 87 ALA A O 1
ATOM 612 N N . ASP A 1 88 ? -3.928 22.828 15.109 1 98.62 88 ASP A N 1
ATOM 613 C CA . ASP A 1 88 ? -4.453 23.953 15.883 1 98.62 88 ASP A CA 1
ATOM 614 C C . ASP A 1 88 ? -4.156 25.266 15.188 1 98.62 88 ASP A C 1
ATOM 616 O O . ASP A 1 88 ? -5.012 26.156 15.133 1 98.62 88 ASP A O 1
ATOM 620 N N . LYS A 1 89 ? -2.932 25.391 14.648 1 98.5 89 LYS A N 1
ATOM 621 C CA . LYS A 1 89 ? -2.564 26.609 13.945 1 98.5 89 LYS A CA 1
ATOM 622 C C . LYS A 1 89 ? -3.395 26.781 12.68 1 98.5 89 LYS A C 1
ATOM 624 O O . LYS A 1 89 ? -3.799 27.906 12.344 1 98.5 89 LYS A O 1
ATOM 629 N N . VAL A 1 90 ? -3.645 25.703 11.984 1 98.81 90 VAL A N 1
ATOM 630 C CA . VAL A 1 90 ? -4.516 25.75 10.82 1 98.81 90 VAL A CA 1
ATOM 631 C C . VAL A 1 90 ? -5.93 26.156 11.242 1 98.81 90 VAL A C 1
ATOM 633 O O . VAL A 1 90 ? -6.582 26.953 10.578 1 98.81 90 VAL A O 1
ATOM 636 N N . GLY A 1 91 ? -6.395 25.625 12.359 1 98.69 91 GLY A N 1
ATOM 637 C CA . GLY A 1 91 ? -7.68 26.016 12.922 1 98.69 91 GLY A CA 1
ATOM 638 C C . GLY A 1 91 ? -7.766 27.484 13.258 1 98.69 91 GLY A C 1
ATOM 639 O O . GLY A 1 91 ? -8.781 28.141 13 1 98.69 91 GLY A O 1
ATOM 640 N N . GLU A 1 92 ? -6.695 28.031 13.797 1 98.25 92 GLU A N 1
ATOM 641 C CA . GLU A 1 92 ? -6.629 29.453 14.148 1 98.25 92 GLU A CA 1
ATOM 642 C C . GLU A 1 92 ? -6.773 30.328 12.906 1 98.25 92 GLU A C 1
ATOM 644 O O . GLU A 1 92 ? -7.227 31.469 12.992 1 98.25 92 GLU A O 1
ATOM 649 N N . ALA A 1 93 ? -6.453 29.75 11.797 1 98.31 93 ALA A N 1
ATOM 650 C CA . ALA A 1 93 ? -6.527 30.484 10.539 1 98.31 93 ALA A CA 1
ATOM 651 C C . ALA A 1 93 ? -7.941 30.453 9.969 1 98.31 93 ALA A C 1
ATOM 653 O O . ALA A 1 93 ? -8.195 31.016 8.898 1 98.31 93 ALA A O 1
ATOM 654 N N . GLY A 1 94 ? -8.891 29.766 10.578 1 98.06 94 GLY A N 1
ATOM 655 C CA . GLY A 1 94 ? -10.297 29.859 10.211 1 98.06 94 GLY A CA 1
ATOM 656 C C . GLY A 1 94 ? -10.844 28.609 9.562 1 98.06 94 GLY A C 1
ATOM 657 O O . GLY A 1 94 ? -11.938 28.609 9 1 98.06 94 GLY A O 1
ATOM 658 N N . TYR A 1 95 ? -10.133 27.5 9.664 1 98.75 95 TYR A N 1
ATOM 659 C CA . TYR A 1 95 ? -10.562 26.266 9.039 1 98.75 95 TYR A CA 1
ATOM 660 C C . TYR A 1 95 ? -11.117 25.297 10.07 1 98.75 95 TYR A C 1
ATOM 662 O O . TYR A 1 95 ? -10.719 25.328 11.242 1 98.75 95 TYR A O 1
ATOM 670 N N . TYR A 1 96 ? -12.086 24.484 9.688 1 98.69 96 TYR A N 1
ATOM 671 C CA . TYR A 1 96 ? -12.383 23.25 10.406 1 98.69 96 TYR A CA 1
ATOM 672 C C . TYR A 1 96 ? -11.352 22.172 10.102 1 98.69 96 TYR A C 1
ATOM 674 O O . TYR A 1 96 ? -11.164 21.781 8.938 1 98.69 96 TYR A O 1
ATOM 682 N N . VAL A 1 97 ? -10.617 21.719 11.086 1 98.88 97 VAL A N 1
ATOM 683 C CA . VAL A 1 97 ? -9.484 20.828 10.836 1 98.88 97 VAL A CA 1
ATOM 684 C C . VAL A 1 97 ? -9.758 19.453 11.43 1 98.88 97 VAL A C 1
ATOM 686 O O . VAL A 1 97 ? -10.219 19.344 12.57 1 98.88 97 VAL A O 1
ATOM 689 N N . VAL A 1 98 ? -9.492 18.422 10.656 1 98.75 98 VAL A N 1
ATOM 690 C CA . VAL A 1 98 ? -9.602 17.047 11.125 1 98.75 98 VAL A CA 1
ATOM 691 C C . VAL A 1 98 ? -8.289 16.312 10.891 1 98.75 98 VAL A C 1
ATOM 693 O O . VAL A 1 98 ? -7.66 16.469 9.836 1 98.75 98 VAL A O 1
ATOM 696 N N . VAL A 1 99 ? -7.832 15.57 11.867 1 98.88 99 VAL A N 1
ATOM 697 C CA . VAL A 1 99 ? -6.691 14.672 11.789 1 98.88 99 VAL A CA 1
ATOM 698 C C . VAL A 1 99 ? -7.133 13.25 12.117 1 98.88 99 VAL A C 1
ATOM 700 O O . VAL A 1 99 ? -7.094 12.836 13.281 1 98.88 99 VAL A O 1
ATOM 703 N N . PRO A 1 100 ? -7.48 12.461 11.148 1 98.88 100 PRO A N 1
ATOM 704 C CA . PRO A 1 100 ? -8 11.117 11.414 1 98.88 100 PRO A CA 1
ATOM 705 C C . PRO A 1 100 ? -6.906 10.117 11.773 1 98.88 100 PRO A C 1
ATOM 707 O O . PRO A 1 100 ? -5.766 10.258 11.328 1 98.88 100 PRO A O 1
ATOM 710 N N . ASP A 1 101 ? -7.246 9.141 12.523 1 98.75 101 ASP A N 1
ATOM 711 C CA . ASP A 1 101 ? -6.379 7.992 12.781 1 98.75 101 ASP A CA 1
ATOM 712 C C . ASP A 1 101 ? -6.449 6.984 11.633 1 98.75 101 ASP A C 1
ATOM 714 O O . ASP A 1 101 ? -7.168 5.984 11.719 1 98.75 101 ASP A O 1
ATOM 718 N N . PHE A 1 102 ? -5.602 7.172 10.695 1 98.44 102 PHE A N 1
ATOM 719 C CA . PHE A 1 102 ? -5.648 6.332 9.5 1 98.44 102 PHE A CA 1
ATOM 720 C C . PHE A 1 102 ? -5.008 4.977 9.773 1 98.44 102 PHE A C 1
ATOM 722 O O . PHE A 1 102 ? -5.047 4.086 8.914 1 98.44 102 PHE A O 1
ATOM 729 N N . PHE A 1 103 ? -4.434 4.805 10.992 1 98 103 PHE A N 1
ATOM 730 C CA . PHE A 1 103 ? -3.779 3.541 11.32 1 98 103 PHE A CA 1
ATOM 731 C C . PHE A 1 103 ? -4.617 2.736 12.305 1 98 103 PHE A C 1
ATOM 733 O O . PHE A 1 103 ? -4.184 1.683 12.781 1 98 103 PHE A O 1
ATOM 740 N N . HIS A 1 104 ? -5.758 3.264 12.734 1 96.25 104 HIS A N 1
ATOM 741 C CA . HIS A 1 104 ? -6.707 2.58 13.602 1 96.25 104 HIS A CA 1
ATOM 742 C C . HIS A 1 104 ? -6.023 2.074 14.867 1 96.25 104 HIS A C 1
ATOM 744 O O . HIS A 1 104 ? -6.168 0.903 15.234 1 96.25 104 HIS A O 1
ATOM 750 N N . GLY A 1 105 ? -5.266 2.932 15.391 1 96.56 105 GLY A N 1
ATOM 751 C CA . GLY A 1 105 ? -4.656 2.648 16.688 1 96.56 105 GLY A CA 1
ATOM 752 C C . GLY A 1 105 ? -3.328 1.924 16.578 1 96.56 105 GLY A C 1
ATOM 753 O O . GLY A 1 105 ? -2.775 1.472 17.578 1 96.56 105 GLY A O 1
ATOM 754 N N . GLN A 1 106 ? -2.816 1.805 15.289 1 95.69 106 GLN A N 1
ATOM 755 C CA . GLN A 1 106 ? -1.579 1.055 15.094 1 95.69 106 GLN A CA 1
ATOM 756 C C . GLN A 1 106 ? -0.539 1.89 14.352 1 95.69 106 GLN A C 1
ATOM 758 O O . GLN A 1 106 ? -0.033 1.476 13.312 1 95.69 106 GLN A O 1
ATOM 763 N N . PRO A 1 107 ? -0.178 3.107 14.922 1 97.56 107 PRO A N 1
ATOM 764 C CA . PRO A 1 107 ? 0.951 3.818 14.312 1 97.56 107 PRO A CA 1
ATOM 765 C C . PRO A 1 107 ? 2.252 3.02 14.375 1 97.56 107 PRO A C 1
ATOM 767 O O . PRO A 1 107 ? 2.336 2.025 15.102 1 97.56 107 PRO A O 1
ATOM 770 N N . TYR A 1 108 ? 3.201 3.414 13.555 1 96.69 108 TYR A N 1
ATOM 771 C CA . TYR A 1 108 ? 4.5 2.752 13.609 1 96.69 108 TYR A CA 1
ATOM 772 C C . TYR A 1 108 ? 5.191 3.023 14.945 1 96.69 108 TYR A C 1
ATOM 774 O O . TYR A 1 108 ? 5.168 4.148 15.445 1 96.69 108 TYR A O 1
ATOM 782 N N . THR A 1 109 ? 5.742 2.016 15.516 1 92.44 109 THR A N 1
ATOM 783 C CA . THR A 1 109 ? 6.547 2.109 16.719 1 92.44 109 THR A CA 1
ATOM 784 C C . THR A 1 109 ? 7.879 1.391 16.547 1 92.44 109 THR A C 1
ATOM 786 O O . THR A 1 109 ? 7.973 0.423 15.789 1 92.44 109 THR A O 1
ATOM 789 N N . GLU A 1 110 ? 8.789 1.907 17.234 1 84.88 110 GLU A N 1
ATOM 790 C CA . GLU A 1 110 ? 10.094 1.263 17.172 1 84.88 110 GLU A CA 1
ATOM 791 C C . GLU A 1 110 ? 10.008 -0.201 17.594 1 84.88 110 GLU A C 1
ATOM 793 O O . GLU A 1 110 ? 9.328 -0.533 18.562 1 84.88 110 GLU A O 1
ATOM 798 N N . GLY A 1 111 ? 10.617 -1.081 16.906 1 83.94 111 GLY A N 1
ATOM 799 C CA . GLY A 1 111 ? 10.578 -2.504 17.219 1 83.94 111 GLY A CA 1
ATOM 800 C C . GLY A 1 111 ? 9.641 -3.279 16.312 1 83.94 111 GLY A C 1
ATOM 801 O O . GLY A 1 111 ? 9.766 -4.496 16.172 1 83.94 111 GLY A O 1
ATOM 802 N N . THR A 1 112 ? 8.609 -2.57 15.805 1 86.75 112 THR A N 1
ATOM 803 C CA . THR A 1 112 ? 7.703 -3.191 14.844 1 86.75 112 THR A CA 1
ATOM 804 C C . THR A 1 112 ? 8.438 -3.525 13.555 1 86.75 112 THR A C 1
ATOM 806 O O . THR A 1 112 ? 9.297 -2.762 13.102 1 86.75 112 THR A O 1
ATOM 809 N N . ASN A 1 113 ? 8.172 -4.719 12.992 1 88.06 113 ASN A N 1
ATOM 810 C CA . ASN A 1 113 ? 8.711 -5.004 11.664 1 88.06 113 ASN A CA 1
ATOM 811 C C . ASN A 1 113 ? 8.188 -4.012 10.625 1 88.06 113 ASN A C 1
ATOM 813 O O . ASN A 1 113 ? 7.008 -4.027 10.281 1 88.06 113 ASN A O 1
ATOM 817 N N . ARG A 1 114 ? 9.023 -3.215 10.148 1 91.12 114 ARG A N 1
ATOM 818 C CA . ARG A 1 114 ? 8.648 -2.086 9.305 1 91.12 114 ARG A CA 1
ATOM 819 C C . ARG A 1 114 ? 8.055 -2.566 7.984 1 91.12 114 ARG A C 1
ATOM 821 O O . ARG A 1 114 ? 7.07 -2.002 7.496 1 91.12 114 ARG A O 1
ATOM 828 N N . THR A 1 115 ? 8.68 -3.619 7.418 1 90.81 115 THR A N 1
ATOM 829 C CA . THR A 1 115 ? 8.195 -4.145 6.148 1 90.81 115 THR A CA 1
ATOM 830 C C . THR A 1 115 ? 6.742 -4.59 6.262 1 90.81 115 THR A C 1
ATOM 832 O O . THR A 1 115 ? 5.895 -4.172 5.469 1 90.81 115 THR A O 1
ATOM 835 N N . GLU A 1 116 ? 6.465 -5.391 7.254 1 90.06 116 GLU A N 1
ATOM 836 C CA . GLU A 1 116 ? 5.113 -5.898 7.469 1 90.06 116 GLU A CA 1
ATOM 837 C C . GLU A 1 116 ? 4.148 -4.766 7.809 1 90.06 116 GLU A C 1
ATOM 839 O O . GLU A 1 116 ? 2.996 -4.773 7.371 1 90.06 116 GLU A O 1
ATOM 844 N N . TRP A 1 117 ? 4.625 -3.783 8.547 1 93.5 117 TRP A N 1
ATOM 845 C CA . TRP A 1 117 ? 3.777 -2.662 8.945 1 93.5 117 TRP A CA 1
ATOM 846 C C . TRP A 1 117 ? 3.377 -1.83 7.73 1 93.5 117 TRP A C 1
ATOM 848 O O . TRP A 1 117 ? 2.209 -1.466 7.578 1 93.5 117 TRP A O 1
ATOM 858 N N . VAL A 1 118 ? 4.367 -1.55 6.859 1 94.56 118 VAL A N 1
ATOM 859 C CA . VAL A 1 118 ? 4.094 -0.736 5.68 1 94.56 118 VAL A CA 1
ATOM 860 C C . VAL A 1 118 ? 3.109 -1.464 4.77 1 94.56 118 VAL A C 1
ATOM 862 O O . VAL A 1 118 ? 2.16 -0.861 4.266 1 94.56 118 VAL A O 1
ATOM 865 N N . LEU A 1 119 ? 3.262 -2.748 4.617 1 92.88 119 LEU A N 1
ATOM 866 C CA . LEU A 1 119 ? 2.369 -3.541 3.777 1 92.88 119 LEU A CA 1
ATOM 867 C C . LEU A 1 119 ? 0.941 -3.498 4.309 1 92.88 119 LEU A C 1
ATOM 869 O O . LEU A 1 119 ? -0.016 -3.479 3.533 1 92.88 119 LEU A O 1
ATOM 873 N N . ALA A 1 120 ? 0.817 -3.436 5.598 1 91.62 120 ALA A N 1
ATOM 874 C CA . ALA A 1 120 ? -0.492 -3.486 6.242 1 91.62 120 ALA A CA 1
ATOM 875 C C . ALA A 1 120 ? -1.144 -2.107 6.273 1 91.62 120 ALA A C 1
ATOM 877 O O . ALA A 1 120 ? -2.34 -1.984 6.547 1 91.62 120 ALA A O 1
ATOM 878 N N . HIS A 1 121 ? -0.326 -1.062 6.012 1 95.44 121 HIS A N 1
ATOM 879 C CA . HIS A 1 121 ? -0.821 0.305 6.129 1 95.44 121 HIS A CA 1
ATOM 880 C C . HIS A 1 121 ? -0.517 1.111 4.871 1 95.44 121 HIS A C 1
ATOM 882 O O . HIS A 1 121 ? 0.213 2.104 4.926 1 95.44 121 HIS A O 1
ATOM 888 N N . SER A 1 122 ? -1.181 0.729 3.832 1 94.38 122 SER A N 1
ATOM 889 C CA . SER A 1 122 ? -1.012 1.342 2.52 1 94.38 122 SER A CA 1
ATOM 890 C C . SER A 1 122 ? -1.723 2.688 2.441 1 94.38 122 SER A C 1
ATOM 892 O O . SER A 1 122 ? -2.916 2.783 2.732 1 94.38 122 SER A O 1
ATOM 894 N N . PRO A 1 123 ? -1.018 3.738 2.01 1 97.62 123 PRO A N 1
ATOM 895 C CA . PRO A 1 123 ? -1.71 5.016 1.84 1 97.62 123 PRO A CA 1
ATOM 896 C C . PRO A 1 123 ? -2.795 4.965 0.767 1 97.62 123 PRO A C 1
ATOM 898 O O . PRO A 1 123 ? -3.775 5.707 0.837 1 97.62 123 PRO A O 1
ATOM 901 N N . VAL A 1 124 ? -2.621 4.105 -0.209 1 95.81 124 VAL A N 1
ATOM 902 C CA . VAL A 1 124 ? -3.621 3.938 -1.258 1 95.81 124 VAL A CA 1
ATOM 903 C C . VAL A 1 124 ? -4.914 3.389 -0.658 1 95.81 124 VAL A C 1
ATOM 905 O O . VAL A 1 124 ? -5.996 3.928 -0.898 1 95.81 124 VAL A O 1
ATOM 908 N N . LYS A 1 125 ? -4.789 2.348 0.166 1 94.56 125 LYS A N 1
ATOM 909 C CA . LYS A 1 125 ? -5.965 1.779 0.819 1 94.56 125 LYS A CA 1
ATOM 910 C C . LYS A 1 125 ? -6.605 2.785 1.771 1 94.56 125 LYS A C 1
ATOM 912 O O . LYS A 1 125 ? -7.832 2.891 1.84 1 94.56 125 LYS A O 1
ATOM 917 N N . ALA A 1 126 ? -5.758 3.502 2.455 1 97.44 126 ALA A N 1
ATOM 918 C CA . ALA A 1 126 ? -6.266 4.5 3.393 1 97.44 126 ALA A CA 1
ATOM 919 C C . ALA A 1 126 ? -7.109 5.551 2.674 1 97.44 126 ALA A C 1
ATOM 921 O O . ALA A 1 126 ? -8.141 5.988 3.191 1 97.44 126 ALA A O 1
ATOM 922 N N . ALA A 1 127 ? -6.648 5.98 1.48 1 97.88 127 ALA A N 1
ATOM 923 C CA . ALA A 1 127 ? -7.395 6.969 0.708 1 97.88 127 ALA A CA 1
ATOM 924 C C . ALA A 1 127 ? -8.758 6.414 0.281 1 97.88 127 ALA A C 1
ATOM 926 O O . ALA A 1 127 ? -9.758 7.129 0.315 1 97.88 127 ALA A O 1
ATOM 927 N N . GLU A 1 128 ? -8.758 5.152 -0.084 1 94.69 128 GLU A N 1
ATOM 928 C CA . GLU A 1 128 ? -10.016 4.508 -0.435 1 94.69 128 GLU A CA 1
ATOM 929 C C . GLU A 1 128 ? -10.953 4.438 0.768 1 94.69 128 GLU A C 1
ATOM 931 O O . GLU A 1 128 ? -12.148 4.742 0.654 1 94.69 128 GLU A O 1
ATOM 936 N N . ASP A 1 129 ? -10.383 4.078 1.89 1 95.56 129 ASP A N 1
ATOM 937 C CA . ASP A 1 129 ? -11.172 3.896 3.104 1 95.56 129 ASP A CA 1
ATOM 938 C C . ASP A 1 129 ? -11.672 5.234 3.641 1 95.56 129 ASP A C 1
ATOM 940 O O . ASP A 1 129 ? -12.664 5.289 4.371 1 95.56 129 ASP A O 1
ATOM 944 N N . ALA A 1 130 ? -11.047 6.301 3.27 1 97.88 130 ALA A N 1
ATOM 945 C CA . ALA A 1 130 ? -11.328 7.605 3.861 1 97.88 130 ALA A CA 1
ATOM 946 C C . ALA A 1 130 ? -12.445 8.32 3.109 1 97.88 130 ALA A C 1
ATOM 948 O O . ALA A 1 130 ? -12.859 9.414 3.498 1 97.88 130 ALA A O 1
ATOM 949 N N . LYS A 1 131 ? -12.984 7.805 2.045 1 97.62 131 LYS A N 1
ATOM 950 C CA . LYS A 1 131 ? -14.008 8.445 1.221 1 97.62 131 LYS A CA 1
ATOM 951 C C . LYS A 1 131 ? -15.188 8.914 2.07 1 97.62 131 LYS A C 1
ATOM 953 O O . LYS A 1 131 ? -15.703 10.008 1.871 1 97.62 131 LYS A O 1
ATOM 958 N N . PRO A 1 132 ? -15.609 8.148 3.102 1 97.94 132 PRO A N 1
ATOM 959 C CA . PRO A 1 132 ? -16.734 8.586 3.928 1 97.94 132 PRO A CA 1
ATOM 960 C C . PRO A 1 132 ? -16.438 9.859 4.707 1 97.94 132 PRO A C 1
ATOM 962 O O . PRO A 1 132 ? -17.344 10.617 5.043 1 97.94 132 PRO A O 1
ATOM 965 N N . ILE A 1 133 ? -15.156 10.125 4.973 1 98.44 133 ILE A N 1
ATOM 966 C CA . ILE A 1 133 ? -14.789 11.344 5.68 1 98.44 133 ILE A CA 1
ATOM 967 C C . ILE A 1 133 ? -15.133 12.562 4.82 1 98.44 133 ILE A C 1
ATOM 969 O O . ILE A 1 133 ? -15.758 13.508 5.305 1 98.44 133 ILE A O 1
ATOM 973 N N . PHE A 1 134 ? -14.805 12.539 3.588 1 98.31 134 PHE A N 1
ATOM 974 C CA . PHE A 1 134 ? -15.039 13.656 2.686 1 98.31 134 PHE A CA 1
ATOM 975 C C . PHE A 1 134 ? -16.531 13.836 2.428 1 98.31 134 PHE A C 1
ATOM 977 O O . PHE A 1 134 ? -17.016 14.961 2.352 1 98.31 134 PHE A O 1
ATOM 984 N N . ALA A 1 135 ? -17.234 12.719 2.352 1 97.62 135 ALA A N 1
ATOM 985 C CA . ALA A 1 135 ? -18.688 12.789 2.221 1 97.62 135 ALA A CA 1
ATOM 986 C C . ALA A 1 135 ? -19.328 13.438 3.447 1 97.62 135 ALA A C 1
ATOM 988 O O . ALA A 1 135 ? -20.234 14.25 3.322 1 97.62 135 ALA A O 1
ATOM 989 N N . ALA A 1 136 ? -18.797 13.062 4.594 1 97.62 136 ALA A N 1
ATOM 990 C CA . ALA A 1 136 ? -19.312 13.617 5.84 1 97.62 136 ALA A CA 1
ATOM 991 C C . ALA A 1 136 ? -19.078 15.125 5.906 1 97.62 136 ALA A C 1
ATOM 993 O O . ALA A 1 136 ? -19.969 15.875 6.316 1 97.62 136 ALA A O 1
ATOM 994 N N . LEU A 1 137 ? -17.922 15.578 5.527 1 97.88 137 LEU A N 1
ATOM 995 C CA . LEU A 1 137 ? -17.609 17 5.527 1 97.88 137 LEU A CA 1
ATOM 996 C C . LEU A 1 137 ? -18.547 17.766 4.582 1 97.88 137 LEU A C 1
ATOM 998 O O . LEU A 1 137 ? -19.047 18.828 4.934 1 97.88 137 LEU A O 1
ATOM 1002 N N . LYS A 1 138 ? -18.812 17.219 3.469 1 96.19 138 LYS A N 1
ATOM 1003 C CA . LYS A 1 138 ? -19.703 17.828 2.498 1 96.19 138 LYS A CA 1
ATOM 1004 C C . LYS A 1 138 ? -21.125 17.906 3.039 1 96.19 138 LYS A C 1
ATOM 1006 O O . LYS A 1 138 ? -21.812 18.938 2.875 1 96.19 138 LYS A O 1
ATOM 1011 N N . LYS A 1 139 ? -21.531 16.891 3.641 1 95.94 139 LYS A N 1
ATOM 1012 C CA . LYS A 1 139 ? -22.875 16.859 4.219 1 95.94 139 LYS A CA 1
ATOM 1013 C C . LYS A 1 139 ? -23.047 17.938 5.273 1 95.94 139 LYS A C 1
ATOM 1015 O O . LYS A 1 139 ? -24.141 18.5 5.43 1 95.94 139 LYS A O 1
ATOM 1020 N N . GLU A 1 140 ? -21.953 18.266 5.922 1 96.19 140 GLU A N 1
ATOM 1021 C CA . GLU A 1 140 ? -21.984 19.297 6.953 1 96.19 140 GLU A CA 1
ATOM 1022 C C . GLU A 1 140 ? -21.734 20.688 6.359 1 96.19 140 GLU A C 1
ATOM 1024 O O . GLU A 1 140 ? -21.453 21.625 7.09 1 96.19 140 GLU A O 1
ATOM 1029 N N . LYS A 1 141 ? -21.75 20.781 5.098 1 95.06 141 LYS A N 1
ATOM 1030 C CA . LYS A 1 141 ? -21.688 22.016 4.332 1 95.06 141 LYS A CA 1
ATOM 1031 C C . LYS A 1 141 ? -20.281 22.609 4.348 1 95.06 141 LYS A C 1
ATOM 1033 O O . LYS A 1 141 ? -20.109 23.828 4.324 1 95.06 141 LYS A O 1
ATOM 1038 N N . ARG A 1 142 ? -19.375 21.734 4.551 1 95.62 142 ARG A N 1
ATOM 1039 C CA . ARG A 1 142 ? -17.984 22.094 4.344 1 95.62 142 ARG A CA 1
ATOM 1040 C C . ARG A 1 142 ? -17.547 21.797 2.918 1 95.62 142 ARG A C 1
ATOM 1042 O O . ARG A 1 142 ? -16.984 20.734 2.652 1 95.62 142 ARG A O 1
ATOM 1049 N N . SER A 1 143 ? -17.75 22.734 2.037 1 91.31 143 SER A N 1
ATOM 1050 C CA . SER A 1 143 ? -17.719 22.5 0.598 1 91.31 143 SER A CA 1
ATOM 1051 C C . SER A 1 143 ? -16.312 22.609 0.042 1 91.31 143 SER A C 1
ATOM 1053 O O . SER A 1 143 ? -16.016 22.125 -1.057 1 91.31 143 SER A O 1
ATOM 1055 N N . PHE A 1 144 ? -15.453 23.359 0.778 1 97.56 144 PHE A N 1
ATOM 1056 C CA . PHE A 1 144 ? -14.07 23.531 0.331 1 97.56 144 PHE A CA 1
ATOM 1057 C C . PHE A 1 144 ? -13.117 22.75 1.234 1 97.56 144 PHE A C 1
ATOM 1059 O O . PHE A 1 144 ? -12.891 23.141 2.381 1 97.56 144 PHE A O 1
ATOM 1066 N N . VAL A 1 145 ? -12.609 21.656 0.727 1 98.75 145 VAL A N 1
ATOM 1067 C CA . VAL A 1 145 ? -11.789 20.766 1.539 1 98.75 145 VAL A CA 1
ATOM 1068 C C . VAL A 1 145 ? -10.383 20.688 0.96 1 98.75 145 VAL A C 1
ATOM 1070 O O . VAL A 1 145 ? -10.203 20.594 -0.257 1 98.75 145 VAL A O 1
ATOM 1073 N N . GLY A 1 146 ? -9.383 20.875 1.748 1 98.88 146 GLY A N 1
ATOM 1074 C CA . GLY A 1 146 ? -7.992 20.641 1.418 1 98.88 146 GLY A CA 1
ATOM 1075 C C . GLY A 1 146 ? -7.383 19.5 2.215 1 98.88 146 GLY A C 1
ATOM 1076 O O . GLY A 1 146 ? -7.887 19.141 3.279 1 98.88 146 GLY A O 1
ATOM 1077 N N . VAL A 1 147 ? -6.336 18.906 1.688 1 98.94 147 VAL A N 1
ATOM 1078 C CA . VAL A 1 147 ? -5.605 17.859 2.416 1 98.94 147 VAL A CA 1
ATOM 1079 C C . VAL A 1 147 ? -4.137 18.266 2.543 1 98.94 147 VAL A C 1
ATOM 1081 O O . VAL A 1 147 ? -3.49 18.594 1.55 1 98.94 147 VAL A O 1
ATOM 1084 N N . GLY A 1 148 ? -3.625 18.312 3.727 1 98.94 148 GLY A N 1
ATOM 1085 C CA . GLY A 1 148 ? -2.203 18.406 4.02 1 98.94 148 GLY A CA 1
ATOM 1086 C C . GLY A 1 148 ? -1.61 17.094 4.504 1 98.94 148 GLY A C 1
ATOM 1087 O O . GLY A 1 148 ? -2.066 16.531 5.5 1 98.94 148 GLY A O 1
ATOM 1088 N N . GLY A 1 149 ? -0.665 16.609 3.791 1 98.94 149 GLY A N 1
ATOM 1089 C CA . GLY A 1 149 ? -0.088 15.32 4.141 1 98.94 149 GLY A CA 1
ATOM 1090 C C . GLY A 1 149 ? 1.396 15.398 4.445 1 98.94 149 GLY A C 1
ATOM 1091 O O . GLY A 1 149 ? 2.135 16.125 3.783 1 98.94 149 GLY A O 1
ATOM 1092 N N . TYR A 1 150 ? 1.851 14.602 5.406 1 98.94 150 TYR A N 1
ATOM 1093 C CA . TYR A 1 150 ? 3.246 14.539 5.832 1 98.94 150 TYR A CA 1
ATOM 1094 C C . TYR A 1 150 ? 3.807 13.133 5.652 1 98.94 150 TYR A C 1
ATOM 1096 O O . TYR A 1 150 ? 3.285 12.172 6.223 1 98.94 150 TYR A O 1
ATOM 1104 N N . CYS A 1 151 ? 4.938 13.016 4.883 1 98.69 151 CYS A N 1
ATOM 1105 C CA . CYS A 1 151 ? 5.559 11.711 4.688 1 98.69 151 CYS A CA 1
ATOM 1106 C C . CYS A 1 151 ? 4.562 10.711 4.121 1 98.69 151 CYS A C 1
ATOM 1108 O O . CYS A 1 151 ? 4.078 10.875 3.002 1 98.69 151 CYS A O 1
ATOM 1110 N N . TRP A 1 152 ? 4.242 9.656 4.77 1 98.5 152 TRP A N 1
ATOM 1111 C CA . TRP A 1 152 ? 3.197 8.703 4.422 1 98.5 152 TRP A CA 1
ATOM 1112 C C . TRP A 1 152 ? 1.915 9.422 4.016 1 98.5 152 TRP A C 1
ATOM 1114 O O . TRP A 1 152 ? 1.299 9.086 3.002 1 98.5 152 TRP A O 1
ATOM 1124 N N . GLY A 1 153 ? 1.59 10.445 4.715 1 98.81 153 GLY A N 1
ATOM 1125 C CA . GLY A 1 153 ? 0.389 11.227 4.461 1 98.81 153 GLY A CA 1
ATOM 1126 C C . GLY A 1 153 ? 0.436 11.984 3.148 1 98.81 153 GLY A C 1
ATOM 1127 O O . GLY A 1 153 ? -0.604 12.375 2.615 1 98.81 153 GLY A O 1
ATOM 1128 N N . GLY A 1 154 ? 1.643 12.258 2.68 1 98.88 154 GLY A N 1
ATOM 1129 C CA . GLY A 1 154 ? 1.774 12.867 1.367 1 98.88 154 GLY A CA 1
ATOM 1130 C C . GLY A 1 154 ? 1.209 12.016 0.249 1 98.88 154 GLY A C 1
ATOM 1131 O O . GLY A 1 154 ? 0.471 12.508 -0.606 1 98.88 154 GLY A O 1
ATOM 1132 N N . LYS A 1 155 ? 1.569 10.75 0.274 1 98.56 155 LYS A N 1
ATOM 1133 C CA . LYS A 1 155 ? 1.019 9.836 -0.724 1 98.56 155 LYS A CA 1
ATOM 1134 C C . LYS A 1 155 ? -0.493 9.695 -0.565 1 98.56 155 LYS A C 1
ATOM 1136 O O . LYS A 1 155 ? -1.225 9.648 -1.556 1 98.56 155 LYS A O 1
ATOM 1141 N N . PHE A 1 156 ? -0.999 9.641 0.663 1 98.69 156 PHE A N 1
ATOM 1142 C CA . PHE A 1 156 ? -2.434 9.656 0.922 1 98.69 156 PHE A CA 1
ATOM 1143 C C . PHE A 1 156 ? -3.096 10.844 0.236 1 98.69 156 PHE A C 1
ATOM 1145 O O . PHE A 1 156 ? -4.082 10.68 -0.483 1 98.69 156 PHE A O 1
ATOM 1152 N N . ALA A 1 157 ? -2.527 12.031 0.412 1 98.94 157 ALA A N 1
ATOM 1153 C CA . ALA A 1 157 ? -3.078 13.25 -0.168 1 98.94 157 ALA A CA 1
ATOM 1154 C C . ALA A 1 157 ? -3.113 13.172 -1.691 1 98.94 157 ALA A C 1
ATOM 1156 O O . ALA A 1 157 ? -4.102 13.562 -2.316 1 98.94 157 ALA A O 1
ATOM 1157 N N . VAL A 1 158 ? -2.068 12.664 -2.246 1 98.75 158 VAL A N 1
ATOM 1158 C CA . VAL A 1 158 ? -1.978 12.547 -3.697 1 98.75 158 VAL A CA 1
ATOM 1159 C C . VAL A 1 158 ? -3.051 11.586 -4.207 1 98.75 158 VAL A C 1
ATOM 1161 O O . VAL A 1 158 ? -3.695 11.852 -5.223 1 98.75 158 VAL A O 1
ATOM 1164 N N . GLU A 1 159 ? -3.242 10.477 -3.488 1 98.31 159 GLU A N 1
ATOM 1165 C CA . GLU A 1 159 ? -4.277 9.531 -3.898 1 98.31 159 GLU A CA 1
ATOM 1166 C C . GLU A 1 159 ? -5.664 10.164 -3.826 1 98.31 159 GLU A C 1
ATOM 1168 O O . GLU A 1 159 ? -6.496 9.953 -4.711 1 98.31 159 GLU A O 1
ATOM 1173 N N . VAL A 1 160 ? -5.926 11 -2.836 1 98.69 160 VAL A N 1
ATOM 1174 C CA . VAL A 1 160 ? -7.199 11.695 -2.705 1 98.69 160 VAL A CA 1
ATOM 1175 C C . VAL A 1 160 ? -7.355 12.703 -3.846 1 98.69 160 VAL A C 1
ATOM 1177 O O . VAL A 1 160 ? -8.445 12.867 -4.387 1 98.69 160 VAL A O 1
ATOM 1180 N N . ALA A 1 161 ? -6.254 13.289 -4.27 1 98.69 161 ALA A N 1
ATOM 1181 C CA . ALA A 1 161 ? -6.262 14.328 -5.293 1 98.69 161 ALA A CA 1
ATOM 1182 C C . ALA A 1 161 ? -6.625 13.758 -6.66 1 98.69 161 ALA A C 1
ATOM 1184 O O . ALA A 1 161 ? -6.918 14.5 -7.598 1 98.69 161 ALA A O 1
ATOM 1185 N N . LYS A 1 162 ? -6.582 12.453 -6.773 1 97.88 162 LYS A N 1
ATOM 1186 C CA . LYS A 1 162 ? -6.977 11.812 -8.023 1 97.88 162 LYS A CA 1
ATOM 1187 C C . LYS A 1 162 ? -8.5 11.734 -8.141 1 97.88 162 LYS A C 1
ATOM 1189 O O . LYS A 1 162 ? -9.023 11.375 -9.195 1 97.88 162 LYS A O 1
ATOM 1194 N N . THR A 1 163 ? -9.125 12.07 -7.086 1 97.19 163 THR A N 1
ATOM 1195 C CA . THR A 1 163 ? -10.578 12.148 -7.059 1 97.19 163 THR A CA 1
ATOM 1196 C C . THR A 1 163 ? -11.055 13.594 -7.078 1 97.19 163 THR A C 1
ATOM 1198 O O . THR A 1 163 ? -10.234 14.516 -7.098 1 97.19 163 THR A O 1
ATOM 1201 N N . ASN A 1 164 ? -12.352 13.75 -7.031 1 97 164 ASN A N 1
ATOM 1202 C CA . ASN A 1 164 ? -12.914 15.102 -7.051 1 97 164 ASN A CA 1
ATOM 1203 C C . ASN A 1 164 ? -13.359 15.547 -5.66 1 97 164 ASN A C 1
ATOM 1205 O O . ASN A 1 164 ? -14.188 16.438 -5.527 1 97 164 ASN A O 1
ATOM 1209 N N . GLU A 1 165 ? -12.695 14.961 -4.648 1 97.06 165 GLU A N 1
ATOM 1210 C CA . GLU A 1 165 ? -13.203 15.156 -3.291 1 97.06 165 GLU A CA 1
ATOM 1211 C C . GLU A 1 165 ? -12.602 16.406 -2.656 1 97.06 165 GLU A C 1
ATOM 1213 O O . GLU A 1 165 ? -13.094 16.891 -1.636 1 97.06 165 GLU A O 1
ATOM 1218 N N . VAL A 1 166 ? -11.523 16.969 -3.275 1 98.56 166 VAL A N 1
ATOM 1219 C CA . VAL A 1 166 ? -10.836 18.062 -2.592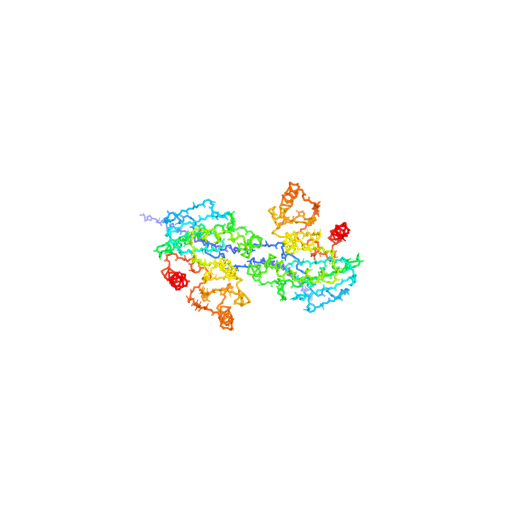 1 98.56 166 VAL A CA 1
ATOM 1220 C C . VAL A 1 166 ? -10.477 19.156 -3.592 1 98.56 166 VAL A C 1
ATOM 1222 O O . VAL A 1 166 ? -10.383 18.891 -4.793 1 98.56 166 VAL A O 1
ATOM 1225 N N . GLU A 1 167 ? -10.25 20.328 -3.068 1 98.69 167 GLU A N 1
ATOM 1226 C CA . GLU A 1 167 ? -10 21.5 -3.914 1 98.69 167 GLU A CA 1
ATOM 1227 C C . GLU A 1 167 ? -8.5 21.75 -4.078 1 98.69 167 GLU A C 1
ATOM 1229 O O . GLU A 1 167 ? -8.078 22.391 -5.043 1 98.69 167 GLU A O 1
ATOM 1234 N N . ALA A 1 168 ? -7.695 21.266 -3.146 1 98.88 168 ALA A N 1
ATOM 1235 C CA . ALA A 1 168 ? -6.25 21.469 -3.178 1 98.88 168 ALA A CA 1
ATOM 1236 C C . ALA A 1 168 ? -5.547 20.547 -2.184 1 98.88 168 ALA A C 1
ATOM 1238 O O . ALA A 1 168 ? -6.137 20.141 -1.184 1 98.88 168 ALA A O 1
ATOM 1239 N N . ILE A 1 169 ? -4.266 20.25 -2.471 1 98.94 169 ILE A N 1
ATOM 1240 C CA . ILE A 1 169 ? -3.496 19.453 -1.518 1 98.94 169 ILE A CA 1
ATOM 1241 C C . ILE A 1 169 ? -2.115 20.078 -1.324 1 98.94 169 ILE A C 1
ATOM 1243 O O . ILE A 1 169 ? -1.643 20.828 -2.18 1 98.94 169 ILE A O 1
ATOM 1247 N N . VAL A 1 170 ? -1.528 19.828 -0.178 1 99 170 VAL A N 1
ATOM 1248 C CA . VAL A 1 170 ? -0.142 20.141 0.153 1 99 170 VAL A CA 1
ATOM 1249 C C . VAL A 1 170 ? 0.566 18.891 0.66 1 99 170 VAL A C 1
ATOM 1251 O O . VAL A 1 170 ? 0.069 18.203 1.561 1 99 170 VAL A O 1
ATOM 1254 N N . ILE A 1 171 ? 1.649 18.578 0.074 1 98.94 171 ILE A N 1
ATOM 1255 C CA . ILE A 1 171 ? 2.398 17.422 0.535 1 98.94 171 ILE A CA 1
ATOM 1256 C C . ILE A 1 171 ? 3.77 17.859 1.045 1 98.94 171 ILE A C 1
ATOM 1258 O O . ILE A 1 171 ? 4.523 18.516 0.327 1 98.94 171 ILE A O 1
ATOM 1262 N N . SER A 1 172 ? 4.066 17.531 2.281 1 98.94 172 SER A N 1
ATOM 1263 C CA . SER A 1 172 ? 5.32 17.875 2.941 1 98.94 172 SER A CA 1
ATOM 1264 C C . SER A 1 172 ? 6.215 16.641 3.107 1 98.94 172 SER A C 1
ATOM 1266 O O . SER A 1 172 ? 5.828 15.672 3.76 1 98.94 172 SER A O 1
ATOM 1268 N N . HIS A 1 173 ? 7.426 16.734 2.52 1 98.81 173 HIS A N 1
ATOM 1269 C CA . HIS A 1 173 ? 8.391 15.633 2.512 1 98.81 173 HIS A CA 1
ATOM 1270 C C . HIS A 1 173 ? 7.695 14.297 2.299 1 98.81 173 HIS A C 1
ATOM 1272 O O . HIS A 1 173 ? 7.777 13.406 3.152 1 98.81 173 HIS A O 1
ATOM 1278 N N . PRO A 1 174 ? 7.086 14.203 1.141 1 98.69 174 PRO A N 1
ATOM 1279 C CA . PRO A 1 174 ? 6.27 13.008 0.912 1 98.69 174 PRO A CA 1
ATOM 1280 C C . PRO A 1 174 ? 7.109 11.75 0.699 1 98.69 174 PRO A C 1
ATOM 1282 O O . PRO A 1 174 ? 8.32 11.836 0.482 1 98.69 174 PRO A O 1
ATOM 1285 N N . SER A 1 175 ? 6.469 10.68 0.862 1 97.19 175 SER A N 1
ATOM 1286 C CA . SER A 1 175 ? 7.031 9.383 0.483 1 97.19 175 SER A CA 1
ATOM 1287 C C . SER A 1 175 ? 6.195 8.719 -0.604 1 97.19 175 SER A C 1
ATOM 1289 O O . SER A 1 175 ? 4.98 8.914 -0.667 1 97.19 175 SER A O 1
ATOM 1291 N N . ALA A 1 176 ? 6.828 8.078 -1.566 1 95 176 ALA A N 1
ATOM 1292 C CA . ALA A 1 176 ? 6.219 7.156 -2.52 1 95 176 ALA A CA 1
ATOM 1293 C C . ALA A 1 176 ? 5.371 7.906 -3.543 1 95 176 ALA A C 1
ATOM 1295 O O . ALA A 1 176 ? 4.391 7.367 -4.059 1 95 176 ALA A O 1
ATOM 1296 N N . VAL A 1 177 ? 5.602 9.172 -3.732 1 97.25 177 VAL A N 1
ATOM 1297 C CA . VAL A 1 177 ? 4.945 9.93 -4.797 1 97.25 177 VAL A CA 1
ATOM 1298 C C . VAL A 1 177 ? 5.742 9.797 -6.094 1 97.25 177 VAL A C 1
ATOM 1300 O O . VAL A 1 177 ? 6.973 9.859 -6.082 1 97.25 177 VAL A O 1
ATOM 1303 N N . THR A 1 178 ? 5.023 9.625 -7.227 1 94.94 178 THR A N 1
ATOM 1304 C CA . THR A 1 178 ? 5.691 9.383 -8.5 1 94.94 178 THR A CA 1
ATOM 1305 C C . THR A 1 178 ? 5.27 10.422 -9.539 1 94.94 178 THR A C 1
ATOM 1307 O O . THR A 1 178 ? 4.277 11.125 -9.352 1 94.94 178 THR A O 1
ATOM 1310 N N . ALA A 1 179 ? 6.012 10.469 -10.594 1 96.44 179 ALA A N 1
ATOM 1311 C CA . ALA A 1 179 ? 5.668 11.344 -11.711 1 96.44 179 ALA A CA 1
ATOM 1312 C C . ALA A 1 179 ? 4.32 10.953 -12.32 1 96.44 179 ALA A C 1
ATOM 1314 O O . ALA A 1 179 ? 3.547 11.82 -12.727 1 96.44 179 ALA A O 1
ATOM 1315 N N . ASP A 1 180 ? 3.994 9.688 -12.406 1 93.62 180 ASP A N 1
ATOM 1316 C CA . ASP A 1 180 ? 2.725 9.234 -12.961 1 93.62 180 ASP A CA 1
ATOM 1317 C C . ASP A 1 180 ? 1.548 9.742 -12.133 1 93.62 180 ASP A C 1
ATOM 1319 O O . ASP A 1 180 ? 0.476 10.023 -12.68 1 93.62 180 ASP A O 1
ATOM 1323 N N . ASP A 1 181 ? 1.782 9.844 -10.836 1 96.62 181 ASP A N 1
ATOM 1324 C CA . ASP A 1 181 ? 0.751 10.422 -9.984 1 96.62 181 ASP A CA 1
ATOM 1325 C C . ASP A 1 181 ? 0.38 11.836 -10.445 1 96.62 181 ASP A C 1
ATOM 1327 O O . ASP A 1 181 ? -0.794 12.203 -10.43 1 96.62 181 ASP A O 1
ATOM 1331 N N . MET A 1 182 ? 1.379 12.594 -10.875 1 98.19 182 MET A N 1
ATOM 1332 C CA . MET A 1 182 ? 1.216 14.008 -11.188 1 98.19 182 MET A CA 1
ATOM 1333 C C . MET A 1 182 ? 0.392 14.195 -12.461 1 98.19 182 MET A C 1
ATOM 1335 O O . MET A 1 182 ? -0.208 15.25 -12.664 1 98.19 182 MET A O 1
ATOM 1339 N N . LYS A 1 183 ? 0.298 13.133 -13.219 1 97.06 183 LYS A N 1
ATOM 1340 C CA . LYS A 1 183 ? -0.415 13.211 -14.492 1 97.06 183 LYS A CA 1
ATOM 1341 C C . LYS A 1 183 ? -1.925 13.148 -14.281 1 97.06 183 LYS A C 1
ATOM 1343 O O . LYS A 1 183 ? -2.697 13.523 -15.164 1 97.06 183 LYS A O 1
ATOM 1348 N N . VAL A 1 184 ? -2.305 12.656 -13.062 1 96.12 184 VAL A N 1
ATOM 1349 C CA . VAL A 1 184 ? -3.719 12.297 -13 1 96.12 184 VAL A CA 1
ATOM 1350 C C . VAL A 1 184 ? -4.379 13.023 -11.828 1 96.12 184 VAL A C 1
ATOM 1352 O O . VAL A 1 184 ? -5.57 12.836 -11.57 1 96.12 184 VAL A O 1
ATOM 1355 N N . ILE A 1 185 ? -3.678 13.844 -11.102 1 98.12 185 ILE A N 1
ATOM 1356 C CA . ILE A 1 185 ? -4.32 14.602 -10.031 1 98.12 185 ILE A CA 1
ATOM 1357 C C . ILE A 1 185 ? -5.301 15.609 -10.625 1 98.12 185 ILE A C 1
ATOM 1359 O O . ILE A 1 185 ? -5.117 16.078 -11.758 1 98.12 185 ILE A O 1
ATOM 1363 N N . LYS A 1 186 ? -6.289 16.016 -9.836 1 98.5 186 LYS A N 1
ATOM 1364 C CA . LYS A 1 186 ? -7.395 16.797 -10.383 1 98.5 186 LYS A CA 1
ATOM 1365 C C . LYS A 1 186 ? -7.516 18.156 -9.672 1 98.5 186 LYS A C 1
ATOM 1367 O O . LYS A 1 186 ? -8.508 18.859 -9.844 1 98.5 186 LYS A O 1
ATOM 1372 N N . CYS A 1 187 ? -6.566 18.5 -8.828 1 98.44 187 CYS A N 1
ATOM 1373 C CA . CYS A 1 187 ? -6.602 19.766 -8.109 1 98.44 187 CYS A CA 1
ATOM 1374 C C . CYS A 1 187 ? -5.199 20.344 -7.941 1 98.44 187 CYS A C 1
ATOM 1376 O O . CYS A 1 187 ? -4.211 19.641 -8.164 1 98.44 187 CYS A O 1
ATOM 1378 N N . PRO A 1 188 ? -5.082 21.625 -7.594 1 98.88 188 PRO A N 1
ATOM 1379 C CA . PRO A 1 188 ? -3.781 22.25 -7.344 1 98.88 188 PRO A CA 1
ATOM 1380 C C . PRO A 1 188 ? -2.988 21.562 -6.246 1 98.88 188 PRO A C 1
ATOM 1382 O O . PRO A 1 188 ? -3.562 21.125 -5.242 1 98.88 188 PRO A O 1
ATOM 1385 N N . ILE A 1 189 ? -1.638 21.516 -6.477 1 98.94 189 ILE A N 1
ATOM 1386 C CA . ILE A 1 189 ? -0.783 20.812 -5.531 1 98.94 189 ILE A CA 1
ATOM 1387 C C . ILE A 1 189 ? 0.403 21.688 -5.145 1 98.94 189 ILE A C 1
ATOM 1389 O O . ILE A 1 189 ? 1.024 22.312 -6.008 1 98.94 189 ILE A O 1
ATOM 1393 N N . GLU A 1 190 ? 0.695 21.766 -3.848 1 98.94 190 GLU A N 1
ATOM 1394 C CA . GLU A 1 190 ? 1.925 22.344 -3.312 1 98.94 190 GLU A CA 1
ATOM 1395 C C . GLU A 1 190 ? 2.857 21.266 -2.781 1 98.94 190 GLU A C 1
ATOM 1397 O O . GLU A 1 190 ? 2.438 20.406 -2.006 1 98.94 190 GLU A O 1
ATOM 1402 N N . ILE A 1 191 ? 4.113 21.297 -3.24 1 98.94 191 ILE A N 1
ATOM 1403 C CA . ILE A 1 191 ? 5.105 20.312 -2.82 1 98.94 191 ILE A CA 1
ATOM 1404 C C . ILE A 1 191 ? 6.191 21 -1.992 1 98.94 191 ILE A C 1
ATOM 1406 O O . ILE A 1 191 ? 6.906 21.859 -2.49 1 98.94 191 ILE A O 1
ATOM 1410 N N . LEU A 1 192 ? 6.305 20.578 -0.741 1 98.94 192 LEU A N 1
ATOM 1411 C CA . LEU A 1 192 ? 7.316 21.109 0.171 1 98.94 192 LEU A CA 1
ATOM 1412 C C . LEU A 1 192 ? 8.367 20.047 0.483 1 98.94 192 LEU A C 1
ATOM 1414 O O . LEU A 1 192 ? 8.133 19.156 1.305 1 98.94 192 LEU A O 1
ATOM 1418 N N . GLY A 1 193 ? 9.516 20.172 -0.18 1 98.88 193 GLY A N 1
ATOM 1419 C CA . GLY A 1 193 ? 10.594 19.203 -0.059 1 98.88 193 GLY A CA 1
ATOM 1420 C C . GLY A 1 193 ? 11.758 19.688 0.767 1 98.88 193 GLY A C 1
ATOM 1421 O O . GLY A 1 193 ? 11.766 20.844 1.212 1 98.88 193 GLY A O 1
ATOM 1422 N N . ALA A 1 194 ? 12.719 18.844 1.009 1 98.88 194 ALA A N 1
ATOM 1423 C CA . ALA A 1 194 ? 13.914 19.125 1.793 1 98.88 194 ALA A CA 1
ATOM 1424 C C . ALA A 1 194 ? 15.18 18.781 1.018 1 98.88 194 ALA A C 1
ATOM 1426 O O . ALA A 1 194 ? 15.227 17.75 0.331 1 98.88 194 ALA A O 1
ATOM 1427 N N . GLN A 1 195 ? 16.188 19.516 1.201 1 98.69 195 GLN A N 1
ATOM 1428 C CA . GLN A 1 195 ? 17.438 19.344 0.467 1 98.69 195 GLN A CA 1
ATOM 1429 C C . GLN A 1 195 ? 18.094 18 0.778 1 98.69 195 GLN A C 1
ATOM 1431 O O . GLN A 1 195 ? 18.656 17.359 -0.109 1 98.69 195 GLN A O 1
ATOM 1436 N N . ASN A 1 196 ? 18.031 17.609 1.994 1 98.38 196 ASN A N 1
ATOM 1437 C CA . ASN A 1 196 ? 18.719 16.391 2.42 1 98.38 196 ASN A CA 1
ATOM 1438 C C . ASN A 1 196 ? 17.734 15.242 2.625 1 98.38 196 ASN A C 1
ATOM 1440 O O . ASN A 1 196 ? 17.922 14.414 3.52 1 98.38 196 ASN A O 1
ATOM 1444 N N . ASP A 1 197 ? 16.656 15.273 1.894 1 98.25 197 ASP A N 1
ATOM 1445 C CA . ASP A 1 197 ? 15.664 14.203 1.929 1 98.25 197 ASP A CA 1
ATOM 1446 C C . ASP A 1 197 ? 16.094 13.023 1.053 1 98.25 197 ASP A C 1
ATOM 1448 O O . ASP A 1 197 ? 16.094 13.133 -0.176 1 98.25 197 ASP A O 1
ATOM 1452 N N . ALA A 1 198 ? 16.406 11.906 1.652 1 95.69 198 ALA A N 1
ATOM 1453 C CA . ALA A 1 198 ? 16.844 10.727 0.917 1 95.69 198 ALA A CA 1
ATOM 1454 C C . ALA A 1 198 ? 15.656 9.914 0.424 1 95.69 198 ALA A C 1
ATOM 1456 O O . ALA A 1 198 ? 15.805 9.047 -0.442 1 95.69 198 ALA A O 1
ATOM 1457 N N . VAL A 1 199 ? 14.484 10.148 0.986 1 95.88 199 VAL A N 1
ATOM 1458 C CA . VAL A 1 199 ? 13.273 9.438 0.603 1 95.88 199 VAL A CA 1
ATOM 1459 C C . VAL A 1 199 ? 12.688 10.062 -0.661 1 95.88 199 VAL A C 1
ATOM 1461 O O . VAL A 1 199 ? 12.344 9.359 -1.612 1 95.88 199 VAL A O 1
ATOM 1464 N N . THR A 1 200 ? 12.594 11.328 -0.665 1 97.81 200 THR A N 1
ATOM 1465 C CA . THR A 1 200 ? 12.219 12.133 -1.821 1 97.81 200 THR A CA 1
ATOM 1466 C C . THR A 1 200 ? 13.25 13.227 -2.086 1 97.81 200 THR A C 1
ATOM 1468 O O . THR A 1 200 ? 13.016 14.398 -1.791 1 97.81 200 THR A O 1
ATOM 1471 N N . PRO A 1 201 ? 14.297 12.805 -2.729 1 97.69 201 PRO A N 1
ATOM 1472 C CA . PRO A 1 201 ? 15.383 13.758 -2.961 1 97.69 201 PRO A CA 1
ATOM 1473 C C . PRO A 1 201 ? 14.992 14.875 -3.918 1 97.69 201 PRO A C 1
ATOM 1475 O O . PRO A 1 201 ? 14.031 14.734 -4.684 1 97.69 201 PRO A O 1
ATOM 1478 N N . PRO A 1 202 ? 15.719 15.922 -3.865 1 98.56 202 PRO A N 1
ATOM 1479 C CA . PRO A 1 202 ? 15.43 17.078 -4.73 1 98.56 202 PRO A CA 1
ATOM 1480 C C . PRO A 1 202 ? 15.297 16.688 -6.199 1 98.56 202 PRO A C 1
ATOM 1482 O O . PRO A 1 202 ? 14.438 17.219 -6.906 1 98.56 202 PRO A O 1
ATOM 1485 N N . ALA A 1 203 ? 16.062 15.742 -6.664 1 98.12 203 ALA A N 1
ATOM 1486 C CA . ALA A 1 203 ? 15.977 15.312 -8.055 1 98.12 203 ALA A CA 1
ATOM 1487 C C . ALA A 1 203 ? 14.602 14.742 -8.375 1 98.12 203 ALA A C 1
ATOM 1489 O O . ALA A 1 203 ? 14.07 14.961 -9.461 1 98.12 203 ALA A O 1
ATOM 1490 N N . LEU A 1 204 ? 14.062 13.984 -7.465 1 97.44 204 LEU A N 1
ATOM 1491 C CA . LEU A 1 204 ? 12.719 13.461 -7.656 1 97.44 204 LEU A CA 1
ATOM 1492 C C . LEU A 1 204 ? 11.688 14.586 -7.656 1 97.44 204 LEU A C 1
ATOM 1494 O O . LEU A 1 204 ? 10.758 14.578 -8.469 1 97.44 204 LEU A O 1
ATOM 1498 N N . VAL A 1 205 ? 11.797 15.594 -6.77 1 98.56 205 VAL A N 1
ATOM 1499 C CA . VAL A 1 205 ? 10.898 16.75 -6.75 1 98.56 205 VAL A CA 1
ATOM 1500 C C . VAL A 1 205 ? 10.93 17.453 -8.102 1 98.56 205 VAL A C 1
ATOM 1502 O O . VAL A 1 205 ? 9.891 17.828 -8.641 1 98.56 205 VAL A O 1
ATOM 1505 N N . ASP A 1 206 ? 12.141 17.547 -8.633 1 98.38 206 ASP A N 1
ATOM 1506 C CA . ASP A 1 206 ? 12.281 18.156 -9.945 1 98.38 206 ASP A CA 1
ATOM 1507 C C . ASP A 1 206 ? 11.508 17.391 -11.008 1 98.38 206 ASP A C 1
ATOM 1509 O O . ASP A 1 206 ? 10.852 17.984 -11.867 1 98.38 206 ASP A O 1
ATOM 1513 N N . GLN A 1 207 ? 11.562 16.109 -10.93 1 98.31 207 GLN A N 1
ATOM 1514 C CA . GLN A 1 207 ? 10.836 15.266 -11.875 1 98.31 207 GLN A CA 1
ATOM 1515 C C . GLN A 1 207 ? 9.328 15.453 -11.719 1 98.31 207 GLN A C 1
ATOM 1517 O O . GLN A 1 207 ? 8.602 15.492 -12.719 1 98.31 207 GLN A O 1
ATOM 1522 N N . LEU A 1 208 ? 8.867 15.516 -10.516 1 98.62 208 LEU A N 1
ATOM 1523 C CA . LEU A 1 208 ? 7.453 15.75 -10.258 1 98.62 208 LEU A CA 1
ATOM 1524 C C . LEU A 1 208 ? 7.004 17.078 -10.859 1 98.62 208 LEU A C 1
ATOM 1526 O O . LEU A 1 208 ? 5.973 17.141 -11.531 1 98.62 208 LEU A O 1
ATOM 1530 N N . VAL A 1 209 ? 7.797 18.078 -10.641 1 98.5 209 VAL A N 1
ATOM 1531 C CA . VAL A 1 209 ? 7.492 19.438 -11.109 1 98.5 209 VAL A CA 1
ATOM 1532 C C . VAL A 1 209 ? 7.461 19.453 -12.633 1 98.5 209 VAL A C 1
ATOM 1534 O O . VAL A 1 209 ? 6.57 20.062 -13.234 1 98.5 209 VAL A O 1
ATOM 1537 N N . GLU A 1 210 ? 8.406 18.828 -13.242 1 98.5 210 GLU A N 1
ATOM 1538 C CA . GLU A 1 210 ? 8.43 18.75 -14.695 1 98.5 210 GLU A CA 1
ATOM 1539 C C . GLU A 1 210 ? 7.152 18.109 -15.242 1 98.5 210 GLU A C 1
ATOM 1541 O O . GLU A 1 210 ? 6.562 18.609 -16.203 1 98.5 210 GLU A O 1
ATOM 1546 N N . THR A 1 211 ? 6.773 17.047 -14.602 1 98.5 211 THR A N 1
ATOM 1547 C CA . THR A 1 211 ? 5.559 16.359 -15.031 1 98.5 211 THR A CA 1
ATOM 1548 C C . THR A 1 211 ? 4.332 17.234 -14.82 1 98.5 211 THR A C 1
ATOM 1550 O O . THR A 1 211 ? 3.447 17.297 -15.672 1 98.5 211 THR A O 1
ATOM 1553 N N . LEU A 1 212 ? 4.25 17.938 -13.688 1 98.62 212 LEU A N 1
ATOM 1554 C CA . LEU A 1 212 ? 3.154 18.859 -13.406 1 98.62 212 LEU A CA 1
ATOM 1555 C C . LEU A 1 212 ? 3.084 19.969 -14.453 1 98.62 212 LEU A C 1
ATOM 1557 O O . LEU A 1 212 ? 1.998 20.312 -14.922 1 98.62 212 LEU A O 1
ATOM 1561 N N . HIS A 1 213 ? 4.211 20.438 -14.828 1 97.88 213 HIS A N 1
ATOM 1562 C CA . HIS A 1 213 ? 4.297 21.484 -15.852 1 97.88 213 HIS A CA 1
ATOM 1563 C C . HIS A 1 213 ? 3.795 20.969 -17.203 1 97.88 213 HIS A C 1
ATOM 1565 O O . HIS A 1 213 ? 2.971 21.625 -17.844 1 97.88 213 HIS A O 1
ATOM 1571 N N . GLN A 1 214 ? 4.227 19.828 -17.547 1 98 214 GLN A N 1
ATOM 1572 C CA . GLN A 1 214 ? 3.865 19.25 -18.844 1 98 214 GLN A CA 1
ATOM 1573 C C . GLN A 1 214 ? 2.375 18.922 -18.891 1 98 214 GLN A C 1
ATOM 1575 O O . GLN A 1 214 ? 1.77 18.953 -19.969 1 98 214 GLN A O 1
ATOM 1580 N N . SER A 1 215 ? 1.854 18.625 -17.781 1 97.31 215 SER A N 1
ATOM 1581 C CA . SER A 1 215 ? 0.448 18.234 -17.719 1 97.31 215 SER A CA 1
ATOM 1582 C C . SER A 1 215 ? -0.448 19.438 -17.469 1 97.31 215 SER A C 1
ATOM 1584 O O . SER A 1 215 ? -1.65 19.297 -17.234 1 97.31 215 SER A O 1
ATOM 1586 N N . ASN A 1 216 ? 0.067 20.641 -17.344 1 96.94 216 ASN A N 1
ATOM 1587 C CA . ASN A 1 216 ? -0.639 21.906 -17.141 1 96.94 216 ASN A CA 1
ATOM 1588 C C . ASN A 1 216 ? -1.422 21.906 -15.828 1 96.94 216 ASN A C 1
ATOM 1590 O O . ASN A 1 216 ? -2.555 22.391 -15.781 1 96.94 216 ASN A O 1
ATOM 1594 N N . GLN A 1 217 ? -0.823 21.281 -14.875 1 97.69 217 GLN A N 1
ATOM 1595 C CA . GLN A 1 217 ? -1.383 21.312 -13.531 1 97.69 217 GLN A CA 1
ATOM 1596 C C . GLN A 1 217 ? -0.989 22.594 -12.805 1 97.69 217 GLN A C 1
ATOM 1598 O O . GLN A 1 217 ? 0.047 23.188 -13.109 1 97.69 217 GLN A O 1
ATOM 1603 N N . ILE A 1 218 ? -1.861 23.094 -11.922 1 98.56 218 ILE A N 1
ATOM 1604 C CA . ILE A 1 218 ? -1.498 24.188 -11.031 1 98.56 218 ILE A CA 1
ATOM 1605 C C . ILE A 1 218 ? -0.636 23.656 -9.891 1 98.56 218 ILE A C 1
ATOM 1607 O O . ILE A 1 218 ? -1.03 22.734 -9.188 1 98.56 218 ILE A O 1
ATOM 1611 N N . TYR A 1 219 ? 0.558 24.234 -9.734 1 98.81 219 TYR A N 1
ATOM 1612 C CA . TYR A 1 219 ? 1.443 23.703 -8.703 1 98.81 219 TYR A CA 1
ATOM 1613 C C . TYR A 1 219 ? 2.342 24.797 -8.133 1 98.81 219 TYR A C 1
ATOM 1615 O O . TYR A 1 219 ? 2.453 25.891 -8.719 1 98.81 219 TYR A O 1
ATOM 1623 N N . TYR A 1 220 ? 2.883 24.531 -7 1 98.81 220 TYR A N 1
ATOM 1624 C CA . TYR A 1 220 ? 4.012 25.203 -6.379 1 98.81 220 TYR A CA 1
ATOM 1625 C C . TYR A 1 220 ? 4.938 24.219 -5.691 1 98.81 220 TYR A C 1
ATOM 1627 O O . TYR A 1 220 ? 4.477 23.266 -5.059 1 98.81 220 TYR A O 1
ATOM 1635 N N . ALA A 1 221 ? 6.223 24.422 -5.848 1 98.88 221 ALA A N 1
ATOM 1636 C CA . ALA A 1 221 ? 7.184 23.547 -5.184 1 98.88 221 ALA A CA 1
ATOM 1637 C C . ALA A 1 221 ? 8.32 24.359 -4.555 1 98.88 221 ALA A C 1
ATOM 1639 O O . ALA A 1 221 ? 8.789 25.328 -5.141 1 98.88 221 ALA A O 1
ATOM 1640 N N . LYS A 1 222 ? 8.68 23.922 -3.422 1 98.81 222 LYS A N 1
ATOM 1641 C CA . LYS A 1 222 ? 9.82 24.516 -2.738 1 98.81 222 LYS A CA 1
ATOM 1642 C C . LYS A 1 222 ? 10.664 23.438 -2.047 1 98.81 222 LYS A C 1
ATOM 1644 O O . LYS A 1 222 ? 10.125 22.547 -1.404 1 98.81 222 LYS A O 1
ATOM 1649 N N . ILE A 1 223 ? 11.953 23.578 -2.219 1 98.81 223 ILE A N 1
ATOM 1650 C CA . ILE A 1 223 ? 12.898 22.734 -1.489 1 98.81 223 ILE A CA 1
ATOM 1651 C C . ILE A 1 223 ? 13.57 23.562 -0.388 1 98.81 223 ILE A C 1
ATOM 1653 O O . ILE A 1 223 ? 14.219 24.578 -0.667 1 98.81 223 ILE A O 1
ATOM 1657 N N . PHE A 1 224 ? 13.414 23.125 0.802 1 98.88 224 PHE A N 1
ATOM 1658 C CA . PHE A 1 224 ? 14.008 23.828 1.93 1 98.88 224 PHE A CA 1
ATOM 1659 C C . PHE A 1 224 ? 15.453 23.406 2.135 1 98.88 224 PHE A C 1
ATOM 1661 O O . PHE A 1 224 ? 15.758 22.219 2.154 1 98.88 224 PHE A O 1
ATOM 1668 N N . PRO A 1 225 ? 16.344 24.359 2.307 1 98.5 225 PRO A N 1
ATOM 1669 C CA . PRO A 1 225 ? 17.75 24.016 2.48 1 98.5 225 PRO A CA 1
ATOM 1670 C C . PRO A 1 225 ? 18.062 23.484 3.873 1 98.5 225 PRO A C 1
ATOM 1672 O O . PRO A 1 225 ? 17.375 23.812 4.84 1 98.5 225 PRO A O 1
ATOM 1675 N N . GLU A 1 226 ? 18.969 22.609 3.984 1 97.75 226 GLU A N 1
ATOM 1676 C CA . GLU A 1 226 ? 19.672 22.188 5.195 1 97.75 226 GLU A CA 1
ATOM 1677 C C . GLU A 1 226 ? 18.766 21.328 6.078 1 97.75 226 GLU A C 1
ATOM 1679 O O . GLU A 1 226 ? 19.094 21.078 7.242 1 97.75 226 GLU A O 1
ATOM 1684 N N . VAL A 1 227 ? 17.688 20.922 5.578 1 98.38 227 VAL A N 1
ATOM 1685 C CA . VAL A 1 227 ? 16.797 20.062 6.352 1 98.38 227 VAL A CA 1
ATOM 1686 C C . VAL A 1 227 ? 16.594 18.734 5.613 1 98.38 227 VAL A C 1
ATOM 1688 O O . VAL A 1 227 ? 17.016 18.578 4.465 1 98.38 227 VAL A O 1
ATOM 1691 N N . ALA A 1 228 ? 16.016 17.734 6.328 1 98.38 228 ALA A N 1
ATOM 1692 C CA . ALA A 1 228 ? 15.828 16.391 5.801 1 98.38 228 ALA A CA 1
ATOM 1693 C C . ALA A 1 228 ? 14.375 15.945 5.938 1 98.38 228 ALA A C 1
ATOM 1695 O O . ALA A 1 228 ? 13.508 16.734 6.328 1 98.38 228 ALA A O 1
ATOM 1696 N N . HIS A 1 229 ? 14.109 14.703 5.531 1 98.44 229 HIS A N 1
ATOM 1697 C CA . HIS A 1 229 ? 12.773 14.125 5.625 1 98.44 229 HIS A CA 1
ATOM 1698 C C . HIS A 1 229 ? 12.219 14.258 7.039 1 98.44 229 HIS A C 1
ATOM 1700 O O . HIS A 1 229 ? 12.914 13.961 8.016 1 98.44 229 HIS A O 1
ATOM 1706 N N . GLY A 1 230 ? 10.992 14.758 7.172 1 98.56 230 GLY A N 1
ATOM 1707 C CA . GLY A 1 230 ? 10.359 14.953 8.469 1 98.56 230 GLY A CA 1
ATOM 1708 C C . GLY A 1 230 ? 10.453 16.375 8.969 1 98.56 230 GLY A C 1
ATOM 1709 O O . GLY A 1 230 ? 9.867 16.734 9.992 1 98.56 230 GLY A O 1
ATOM 1710 N N . PHE A 1 231 ? 11.039 17.266 8.234 1 98.81 231 PHE A N 1
ATOM 1711 C CA . PHE A 1 231 ? 11.414 18.594 8.703 1 98.81 231 PHE A CA 1
ATOM 1712 C C . PHE A 1 231 ? 10.18 19.406 9.094 1 98.81 231 PHE A C 1
ATOM 1714 O O . PHE A 1 231 ? 10.266 20.312 9.914 1 98.81 231 PHE A O 1
ATOM 1721 N N . ALA A 1 232 ? 9.07 19.031 8.523 1 98.75 232 ALA A N 1
ATOM 1722 C CA . ALA A 1 232 ? 7.906 19.906 8.664 1 98.75 232 ALA A CA 1
ATOM 1723 C C . ALA A 1 232 ? 7.051 19.484 9.859 1 98.75 232 ALA A C 1
ATOM 1725 O O . ALA A 1 232 ? 6.184 20.234 10.297 1 98.75 232 ALA A O 1
ATOM 1726 N N . CYS A 1 233 ? 7.297 18.219 10.406 1 98.31 233 CYS A N 1
ATOM 1727 C CA . CYS A 1 233 ? 6.402 17.812 11.492 1 98.31 233 CYS A CA 1
ATOM 1728 C C . CYS A 1 233 ? 7.16 17.031 12.555 1 98.31 233 CYS A C 1
ATOM 1730 O O . CYS A 1 233 ? 6.57 16.594 13.547 1 98.31 233 CYS A O 1
ATOM 1732 N N . ARG A 1 234 ? 8.445 16.75 12.344 1 97.94 234 ARG A N 1
ATOM 1733 C CA . ARG A 1 234 ? 9.281 16.078 13.336 1 97.94 234 ARG A CA 1
ATOM 1734 C C . ARG A 1 234 ? 10.562 16.859 13.594 1 97.94 234 ARG A C 1
ATOM 1736 O O . ARG A 1 234 ? 11.633 16.266 13.758 1 97.94 234 ARG A O 1
ATOM 1743 N N . TYR A 1 235 ? 10.523 18.125 13.594 1 97.38 235 TYR A N 1
ATOM 1744 C CA . TYR A 1 235 ? 11.695 18.984 13.797 1 97.38 235 TYR A CA 1
ATOM 1745 C C . TYR A 1 235 ? 12.062 19.047 15.281 1 97.38 235 TYR A C 1
ATOM 1747 O O . TYR A 1 235 ? 11.211 18.828 16.141 1 97.38 235 TYR A O 1
ATOM 1755 N N . ASN A 1 236 ? 13.328 19.281 15.516 1 96.38 236 ASN A N 1
ATOM 1756 C CA . ASN A 1 236 ? 13.812 19.562 16.875 1 96.38 236 ASN A CA 1
ATOM 1757 C C . ASN A 1 236 ? 13.344 20.922 17.375 1 96.38 236 ASN A C 1
ATOM 1759 O O . ASN A 1 236 ? 13.812 21.953 16.891 1 96.38 236 ASN A O 1
ATOM 1763 N N . VAL A 1 237 ? 12.547 20.953 18.406 1 95.44 237 VAL A N 1
ATOM 1764 C CA . VAL A 1 237 ? 11.867 22.172 18.859 1 95.44 237 VAL A CA 1
ATOM 1765 C C . VAL A 1 237 ? 12.859 23.094 19.562 1 95.44 237 VAL A C 1
ATOM 1767 O O . VAL A 1 237 ? 12.562 24.266 19.797 1 95.44 237 VAL A O 1
ATOM 1770 N N . THR A 1 238 ? 14 22.578 19.906 1 96.19 238 THR A N 1
ATOM 1771 C CA . THR A 1 238 ? 14.992 23.406 20.594 1 96.19 238 THR A CA 1
ATOM 1772 C C . THR A 1 238 ? 15.977 24 19.578 1 96.19 238 THR A C 1
ATOM 1774 O O . THR A 1 238 ? 16.844 24.797 19.953 1 96.19 238 THR A O 1
ATOM 1777 N N . ASN A 1 239 ? 15.914 23.594 18.344 1 97.5 239 ASN A N 1
ATOM 1778 C CA . ASN A 1 239 ? 16.719 24.156 17.266 1 97.5 239 ASN A CA 1
ATOM 1779 C C . ASN A 1 239 ? 15.984 25.266 16.531 1 97.5 239 ASN A C 1
ATOM 1781 O O . ASN A 1 239 ? 15.055 25 15.773 1 97.5 239 ASN A O 1
ATOM 1785 N N . PRO A 1 240 ? 16.359 26.531 16.734 1 97.69 240 PRO A N 1
ATOM 1786 C CA . PRO A 1 240 ? 15.617 27.656 16.172 1 97.69 240 PRO A CA 1
ATOM 1787 C C . PRO A 1 240 ? 15.516 27.594 14.641 1 97.69 240 PRO A C 1
ATOM 1789 O O . PRO A 1 240 ? 14.5 28 14.07 1 97.69 240 PRO A O 1
ATOM 1792 N N . PHE A 1 241 ? 16.578 27.172 14.023 1 98.12 241 PHE A N 1
ATOM 1793 C CA . PHE A 1 241 ? 16.547 27.062 12.57 1 98.12 241 PHE A CA 1
ATOM 1794 C C . PHE A 1 241 ? 15.492 26.062 12.117 1 98.12 241 PHE A C 1
ATOM 1796 O O . PHE A 1 241 ? 14.727 26.328 11.195 1 98.12 241 PHE A O 1
ATOM 1803 N N . ALA A 1 242 ? 15.445 24.891 12.727 1 98 242 ALA A N 1
ATOM 1804 C CA . ALA A 1 242 ? 14.469 23.859 12.398 1 98 242 ALA A CA 1
ATOM 1805 C C . ALA A 1 242 ? 13.039 24.359 12.641 1 98 242 ALA A C 1
ATOM 1807 O O . ALA A 1 242 ? 12.148 24.125 11.812 1 98 242 ALA A O 1
ATOM 1808 N N . VAL A 1 243 ? 12.836 25.031 13.773 1 98.12 243 VAL A N 1
ATOM 1809 C CA . VAL A 1 243 ? 11.523 25.562 14.109 1 98.12 243 VAL A CA 1
ATOM 1810 C C . VAL A 1 243 ? 11.086 26.578 13.055 1 98.12 243 VAL A C 1
ATOM 1812 O O . VAL A 1 243 ? 9.969 26.5 12.539 1 98.12 243 VAL A O 1
ATOM 1815 N N . LYS A 1 244 ? 11.945 27.484 12.719 1 98.56 244 LYS A N 1
ATOM 1816 C CA . LYS A 1 244 ? 11.641 28.516 11.742 1 98.56 244 LYS A CA 1
ATOM 1817 C C . LYS A 1 244 ? 11.297 27.906 10.383 1 98.56 244 LYS A C 1
ATOM 1819 O O . LYS A 1 244 ? 10.359 28.344 9.711 1 98.56 244 LYS A O 1
ATOM 1824 N N . THR A 1 245 ? 12.094 26.906 9.984 1 98.75 245 THR A N 1
ATOM 1825 C CA . THR A 1 245 ? 11.875 26.25 8.711 1 98.75 245 THR A CA 1
ATOM 1826 C C . THR A 1 245 ? 10.508 25.562 8.688 1 98.75 245 THR A C 1
ATOM 1828 O O . THR A 1 245 ? 9.758 25.688 7.711 1 98.75 245 THR A O 1
ATOM 1831 N N . ALA A 1 246 ? 10.156 24.906 9.727 1 98.75 246 ALA A N 1
ATOM 1832 C CA . ALA A 1 246 ? 8.852 24.25 9.836 1 98.75 246 ALA A CA 1
ATOM 1833 C C . ALA A 1 246 ? 7.719 25.266 9.805 1 98.75 246 ALA A C 1
ATOM 1835 O O . ALA A 1 246 ? 6.684 25.031 9.172 1 98.75 246 ALA A O 1
ATOM 1836 N N . GLU A 1 247 ? 7.922 26.359 10.477 1 98.62 247 GLU A N 1
ATOM 1837 C CA . GLU A 1 247 ? 6.922 27.422 10.484 1 98.62 247 GLU A CA 1
ATOM 1838 C C . GLU A 1 247 ? 6.738 28.031 9.094 1 98.62 247 GLU A C 1
ATOM 1840 O O . GLU A 1 247 ? 5.625 28.375 8.703 1 98.62 247 GLU A O 1
ATOM 1845 N N . GLN A 1 248 ? 7.836 28.156 8.398 1 98.81 248 GLN A N 1
ATOM 1846 C CA . GLN A 1 248 ? 7.742 28.641 7.02 1 98.81 248 GLN A CA 1
ATOM 1847 C C . GLN A 1 248 ? 6.938 27.672 6.152 1 98.81 248 GLN A C 1
ATOM 1849 O O . GLN A 1 248 ? 6.105 28.094 5.348 1 98.81 248 GLN A O 1
ATOM 1854 N N . ALA A 1 249 ? 7.215 26.406 6.297 1 98.88 249 ALA A N 1
ATOM 1855 C CA . ALA A 1 249 ? 6.465 25.391 5.555 1 98.88 249 ALA A CA 1
ATOM 1856 C C . ALA A 1 249 ? 4.977 25.469 5.887 1 98.88 249 ALA A C 1
ATOM 1858 O O . ALA A 1 249 ? 4.129 25.391 4.992 1 98.88 249 ALA A O 1
ATOM 1859 N N . LEU A 1 250 ? 4.648 25.625 7.145 1 98.88 250 LEU A N 1
ATOM 1860 C CA . LEU A 1 250 ? 3.26 25.781 7.566 1 98.88 250 LEU A CA 1
ATOM 1861 C C . LEU A 1 250 ? 2.641 27.031 6.941 1 98.88 250 LEU A C 1
ATOM 1863 O O . LEU A 1 250 ? 1.498 27 6.48 1 98.88 250 LEU A O 1
ATOM 1867 N N . GLY A 1 251 ? 3.398 28.109 6.961 1 98.88 251 GLY A N 1
ATOM 1868 C CA . GLY A 1 251 ? 2.92 29.328 6.336 1 98.88 251 GLY A CA 1
ATOM 1869 C C . GLY A 1 251 ? 2.592 29.156 4.863 1 98.88 251 GLY A C 1
ATOM 1870 O O . GLY A 1 251 ? 1.579 29.672 4.383 1 98.88 251 GLY A O 1
ATOM 1871 N N . LEU A 1 252 ? 3.441 28.469 4.164 1 98.88 252 LEU A N 1
ATOM 1872 C CA . LEU A 1 252 ? 3.197 28.203 2.75 1 98.88 252 LEU A CA 1
ATOM 1873 C C . LEU A 1 252 ? 1.936 27.375 2.564 1 98.88 252 LEU A C 1
ATOM 1875 O O . LEU A 1 252 ? 1.117 27.656 1.689 1 98.88 252 LEU A O 1
ATOM 1879 N N . MET A 1 253 ? 1.741 26.344 3.395 1 98.94 253 MET A N 1
ATOM 1880 C CA . MET A 1 253 ? 0.536 25.531 3.318 1 98.94 253 MET A CA 1
ATOM 1881 C C . MET A 1 253 ? -0.713 26.375 3.537 1 98.94 253 MET A C 1
ATOM 1883 O O . MET A 1 253 ? -1.676 26.281 2.773 1 98.94 253 MET A O 1
ATOM 1887 N N . LEU A 1 254 ? -0.679 27.234 4.555 1 98.88 254 LEU A N 1
ATOM 1888 C CA . LEU A 1 254 ? -1.82 28.094 4.852 1 98.88 254 LEU A CA 1
ATOM 1889 C C . LEU A 1 254 ? -2.107 29.031 3.689 1 98.88 254 LEU A C 1
ATOM 1891 O O . LEU A 1 254 ? -3.268 29.266 3.34 1 98.88 254 LEU A O 1
ATOM 1895 N N . GLY A 1 255 ? -1.027 29.594 3.107 1 98.81 255 GLY A N 1
ATOM 1896 C CA . GLY A 1 255 ? -1.206 30.438 1.938 1 98.81 255 GLY A CA 1
ATOM 1897 C C . GLY A 1 255 ? -1.854 29.719 0.772 1 98.81 255 GLY A C 1
ATOM 1898 O O . GLY A 1 255 ? -2.725 30.266 0.097 1 98.81 255 GLY A O 1
ATOM 1899 N N . TRP A 1 256 ? -1.446 28.484 0.54 1 98.88 256 TRP A N 1
ATOM 1900 C CA . TRP A 1 256 ? -1.987 27.672 -0.543 1 98.88 256 TRP A CA 1
ATOM 1901 C C . TRP A 1 256 ? -3.471 27.391 -0.327 1 98.88 256 TRP A C 1
ATOM 1903 O O . TRP A 1 256 ? -4.281 27.562 -1.241 1 98.88 256 TRP A O 1
ATOM 1913 N N . PHE A 1 257 ? -3.852 26.984 0.889 1 98.88 257 PHE A N 1
ATOM 1914 C CA . PHE A 1 257 ? -5.246 26.688 1.201 1 98.88 257 PHE A CA 1
ATOM 1915 C C . PHE A 1 257 ? -6.086 27.953 1.173 1 98.88 257 PHE A C 1
ATOM 1917 O O . PHE A 1 257 ? -7.254 27.938 0.771 1 98.88 257 PHE A O 1
ATOM 1924 N N . HIS A 1 258 ? -5.496 29.094 1.572 1 98.56 258 HIS A N 1
ATOM 1925 C CA . HIS A 1 258 ? -6.211 30.359 1.475 1 98.56 258 HIS A CA 1
ATOM 1926 C C . HIS A 1 258 ? -6.551 30.688 0.026 1 98.56 258 HIS A C 1
ATOM 1928 O O . HIS A 1 258 ? -7.637 31.203 -0.261 1 98.56 258 HIS A O 1
ATOM 1934 N N . LYS A 1 259 ? -5.656 30.391 -0.816 1 98.56 259 LYS A N 1
ATOM 1935 C CA . LYS A 1 259 ? -5.809 30.734 -2.23 1 98.56 259 LYS A CA 1
ATOM 1936 C C . LYS A 1 259 ? -6.84 29.828 -2.898 1 98.56 259 LYS A C 1
ATOM 1938 O O . LYS A 1 259 ? -7.629 30.281 -3.73 1 98.56 259 LYS A O 1
ATOM 1943 N N . TYR A 1 260 ? -6.973 28.531 -2.475 1 98.56 260 TYR A N 1
ATOM 1944 C CA . TYR A 1 260 ? -7.691 27.594 -3.34 1 98.56 260 TYR A CA 1
ATOM 1945 C C . TYR A 1 260 ? -8.922 27.031 -2.637 1 98.56 260 TYR A C 1
ATOM 1947 O O . TYR A 1 260 ? -9.781 26.422 -3.271 1 98.56 260 TYR A O 1
ATOM 1955 N N . LEU A 1 261 ? -8.969 27.234 -1.334 1 98 261 LEU A N 1
ATOM 1956 C CA . LEU A 1 261 ? -10.164 26.766 -0.638 1 98 261 LEU A CA 1
ATOM 1957 C C . LEU A 1 261 ? -11.188 27.875 -0.5 1 98 261 LEU A C 1
ATOM 1959 O O . LEU A 1 261 ? -11.422 28.375 0.602 1 98 261 LEU A O 1
ATOM 1963 N N . LYS A 1 262 ? -11.914 28.391 -1.719 1 90.56 262 LYS A N 1
ATOM 1964 C CA . LYS A 1 262 ? -12.93 29.438 -1.747 1 90.56 262 LYS A CA 1
ATOM 1965 C C . LYS A 1 262 ? -13.844 29.281 -2.965 1 90.56 262 LYS A C 1
ATOM 1967 O O . LYS A 1 262 ? -13.453 28.672 -3.965 1 90.56 262 LYS A O 1
ATOM 1972 N N . MET B 1 1 ? 60.75 9.367 62.375 1 26.03 1 MET B N 1
ATOM 1973 C CA . MET B 1 1 ? 60.312 8.25 61.531 1 26.03 1 MET B CA 1
ATOM 1974 C C . MET B 1 1 ? 59.094 8.633 60.688 1 26.03 1 MET B C 1
ATOM 1976 O O . MET B 1 1 ? 58 8.734 61.219 1 26.03 1 MET B O 1
ATOM 1980 N N . ALA B 1 2 ? 59.312 9.492 59.656 1 31.17 2 ALA B N 1
ATOM 1981 C CA . ALA B 1 2 ? 58.375 10.367 58.938 1 31.17 2 ALA B CA 1
ATOM 1982 C C . ALA B 1 2 ? 57.406 9.555 58.094 1 31.17 2 ALA B C 1
ATOM 1984 O O . ALA B 1 2 ? 57.781 8.602 57.438 1 31.17 2 ALA B O 1
ATOM 1985 N N . PRO B 1 3 ? 56.062 9.578 58.406 1 24.8 3 PRO B N 1
ATOM 1986 C CA . PRO B 1 3 ? 54.969 8.828 57.812 1 24.8 3 PRO B CA 1
ATOM 1987 C C . PRO B 1 3 ? 54.875 9.016 56.281 1 24.8 3 PRO B C 1
ATOM 1989 O O . PRO B 1 3 ? 55.094 10.133 55.781 1 24.8 3 PRO B O 1
ATOM 1992 N N . ARG B 1 4 ? 55.188 7.961 55.5 1 29.19 4 ARG B N 1
ATOM 1993 C CA . ARG B 1 4 ? 55.156 7.727 54.062 1 29.19 4 ARG B CA 1
ATOM 1994 C C . ARG B 1 4 ? 53.781 8.031 53.5 1 29.19 4 ARG B C 1
ATOM 1996 O O . ARG B 1 4 ? 52.781 7.453 53.938 1 29.19 4 ARG B O 1
ATOM 2003 N N . ALA B 1 5 ? 53.5 9.32 53.188 1 26.5 5 ALA B N 1
ATOM 2004 C CA . ALA B 1 5 ? 52.281 9.828 52.531 1 26.5 5 ALA B CA 1
ATOM 2005 C C . ALA B 1 5 ? 51.938 9 51.281 1 26.5 5 ALA B C 1
ATOM 2007 O O . ALA B 1 5 ? 52.75 8.883 50.375 1 26.5 5 ALA B O 1
ATOM 2008 N N . LEU B 1 6 ? 51.156 7.879 51.406 1 24.08 6 LEU B N 1
ATOM 2009 C CA . LEU B 1 6 ? 50.625 6.98 50.406 1 24.08 6 LEU B CA 1
ATOM 2010 C C . LEU B 1 6 ? 49.875 7.766 49.344 1 24.08 6 LEU B C 1
ATOM 2012 O O . LEU B 1 6 ? 48.906 8.461 49.625 1 24.08 6 LEU B O 1
ATOM 2016 N N . LEU B 1 7 ? 50.594 8.32 48.344 1 25.27 7 LEU B N 1
ATOM 2017 C CA . LEU B 1 7 ? 50.062 8.992 47.156 1 25.27 7 LEU B CA 1
ATOM 2018 C C . LEU B 1 7 ? 49.094 8.078 46.406 1 25.27 7 LEU B C 1
ATOM 2020 O O . LEU B 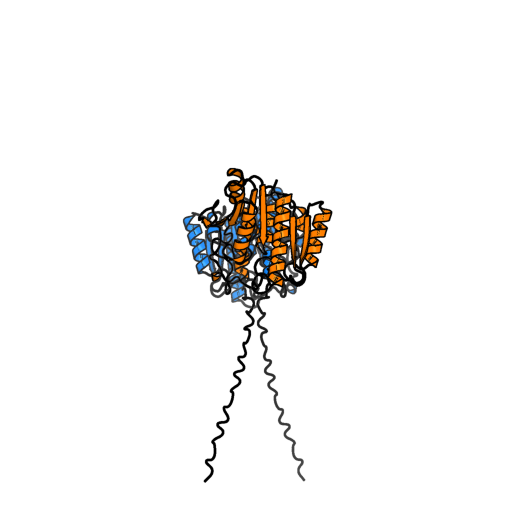1 7 ? 49.438 6.98 46 1 25.27 7 LEU B O 1
ATOM 2024 N N . TYR B 1 8 ? 47.812 7.977 46.906 1 23.5 8 TYR B N 1
ATOM 2025 C CA . TYR B 1 8 ? 46.719 7.273 46.219 1 23.5 8 TYR B CA 1
ATOM 2026 C C . TYR B 1 8 ? 46.531 7.789 44.812 1 23.5 8 TYR B C 1
ATOM 2028 O O . TYR B 1 8 ? 46.25 8.969 44.594 1 23.5 8 TYR B O 1
ATOM 2036 N N . ALA B 1 9 ? 47.406 7.371 43.844 1 26.83 9 ALA B N 1
ATOM 2037 C CA . ALA B 1 9 ? 47.219 7.605 42.406 1 26.83 9 ALA B CA 1
ATOM 2038 C C . ALA B 1 9 ? 45.781 7.215 41.969 1 26.83 9 ALA B C 1
ATOM 2040 O O . ALA B 1 9 ? 45.406 6.055 42.094 1 26.83 9 ALA B O 1
ATOM 2041 N N . GLY B 1 10 ? 44.844 8.141 42.219 1 24.98 10 GLY B N 1
ATOM 2042 C CA . GLY B 1 10 ? 43.469 7.996 41.719 1 24.98 10 GLY B CA 1
ATOM 2043 C C . GLY B 1 10 ? 43.438 7.691 40.25 1 24.98 10 GLY B C 1
ATOM 2044 O O . GLY B 1 10 ? 43.906 8.477 39.406 1 24.98 10 GLY B O 1
ATOM 2045 N N . LEU B 1 11 ? 43.656 6.375 39.812 1 27.42 11 LEU B N 1
ATOM 2046 C CA . LEU B 1 11 ? 43.438 5.879 38.469 1 27.42 11 LEU B CA 1
ATOM 2047 C C . LEU B 1 11 ? 42.062 6.305 37.938 1 27.42 11 LEU B C 1
ATOM 2049 O O . LEU B 1 11 ? 41.031 5.938 38.5 1 27.42 11 LEU B O 1
ATOM 2053 N N . LEU B 1 12 ? 42.062 7.508 37.375 1 26.08 12 LEU B N 1
ATOM 2054 C CA . LEU B 1 12 ? 40.906 7.957 36.594 1 26.08 12 LEU B CA 1
ATOM 2055 C C . LEU B 1 12 ? 40.562 6.945 35.5 1 26.08 12 LEU B C 1
ATOM 2057 O O . LEU B 1 12 ? 41.344 6.707 34.594 1 26.08 12 LEU B O 1
ATOM 2061 N N . CYS B 1 13 ? 39.875 5.848 35.906 1 26.38 13 CYS B N 1
ATOM 2062 C CA . CYS B 1 13 ? 39.312 4.961 34.875 1 26.38 13 CYS B CA 1
ATOM 2063 C C . CYS B 1 13 ? 38.438 5.734 33.906 1 26.38 13 CYS B C 1
ATOM 2065 O O . CYS B 1 13 ? 37.406 6.305 34.312 1 26.38 13 CYS B O 1
ATOM 2067 N N . LEU B 1 14 ? 39.094 6.254 32.875 1 29.98 14 LEU B N 1
ATOM 2068 C CA . LEU B 1 14 ? 38.344 6.773 31.734 1 29.98 14 LEU B CA 1
ATOM 2069 C C . LEU B 1 14 ? 37.344 5.738 31.203 1 29.98 14 LEU B C 1
ATOM 2071 O O . LEU B 1 14 ? 37.75 4.691 30.688 1 29.98 14 LEU B O 1
ATOM 2075 N N . ALA B 1 15 ? 36.188 5.625 31.938 1 31.55 15 ALA B N 1
ATOM 2076 C CA . ALA B 1 15 ? 35.094 4.906 31.312 1 31.55 15 ALA B CA 1
ATOM 2077 C C . ALA B 1 15 ? 34.75 5.473 29.938 1 31.55 15 ALA B C 1
ATOM 2079 O O . ALA B 1 15 ? 34.312 6.609 29.812 1 31.55 15 ALA B O 1
ATOM 2080 N N . VAL B 1 16 ? 35.594 5.141 28.969 1 29.78 16 VAL B N 1
ATOM 2081 C CA . VAL B 1 16 ? 35.094 5.348 27.609 1 29.78 16 VAL B CA 1
ATOM 2082 C C . VAL B 1 16 ? 33.812 4.574 27.406 1 29.78 16 VAL B C 1
ATOM 2084 O O . VAL B 1 16 ? 33.781 3.342 27.484 1 29.78 16 VAL B O 1
ATOM 2087 N N . LEU B 1 17 ? 32.75 5.176 27.844 1 28.94 17 LEU B N 1
ATOM 2088 C CA . LEU B 1 17 ? 31.438 4.648 27.422 1 28.94 17 LEU B CA 1
ATOM 2089 C C . LEU B 1 17 ? 31.375 4.535 25.89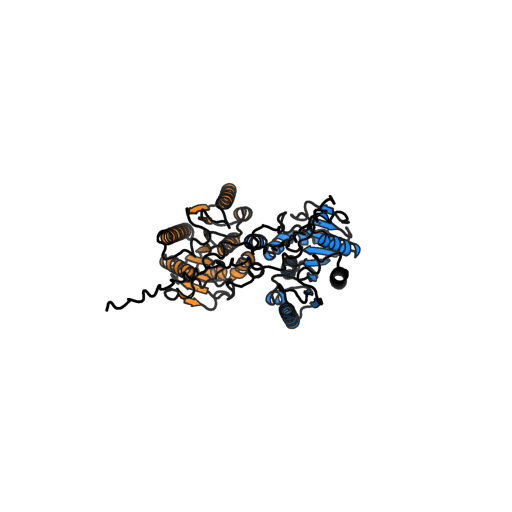1 1 28.94 17 LEU B C 1
ATOM 2091 O O . LEU B 1 17 ? 31.453 5.539 25.188 1 28.94 17 LEU B O 1
ATOM 2095 N N . ALA B 1 18 ? 31.906 3.35 25.391 1 29.12 18 ALA B N 1
ATOM 2096 C CA . ALA B 1 18 ? 31.531 2.98 24.031 1 29.12 18 ALA B CA 1
ATOM 2097 C C . ALA B 1 18 ? 30.016 3.051 23.828 1 29.12 18 ALA B C 1
ATOM 2099 O O . ALA B 1 18 ? 29.281 2.23 24.391 1 29.12 18 ALA B O 1
ATOM 2100 N N . SER B 1 19 ? 29.5 4.312 23.891 1 29.77 19 SER B N 1
ATOM 2101 C CA . SER B 1 19 ? 28.141 4.379 23.359 1 29.77 19 SER B CA 1
ATOM 2102 C C . SER B 1 19 ? 28.031 3.629 22.047 1 29.77 19 SER B C 1
ATOM 2104 O O . SER B 1 19 ? 28.516 4.098 21.016 1 29.77 19 SER B O 1
ATOM 2106 N N . GLY B 1 20 ? 28.391 2.385 22.109 1 28.97 20 GLY B N 1
ATOM 2107 C CA . GLY B 1 20 ? 28.031 1.627 20.922 1 28.97 20 GLY B CA 1
ATOM 2108 C C . GLY B 1 20 ? 26.641 1.938 20.422 1 28.97 20 GLY B C 1
ATOM 2109 O O . GLY B 1 20 ? 25.656 1.729 21.141 1 28.97 20 GLY B O 1
ATOM 2110 N N . GLY B 1 21 ? 26.516 3.119 19.75 1 29.23 21 GLY B N 1
ATOM 2111 C CA . GLY B 1 21 ? 25.281 3.23 18.984 1 29.23 21 GLY B CA 1
ATOM 2112 C C . GLY B 1 21 ? 24.859 1.928 18.328 1 29.23 21 GLY B C 1
ATOM 2113 O O . GLY B 1 21 ? 25.594 1.394 17.484 1 29.23 21 GLY B O 1
ATOM 2114 N N . ALA B 1 22 ? 24.25 1.064 19.109 1 31.77 22 ALA B N 1
ATOM 2115 C CA . ALA B 1 22 ? 23.625 -0.095 18.484 1 31.77 22 ALA B CA 1
ATOM 2116 C C . ALA B 1 22 ? 23 0.283 17.141 1 31.77 22 ALA B C 1
ATOM 2118 O O . ALA B 1 22 ? 22.141 1.174 17.078 1 31.77 22 ALA B O 1
ATOM 2119 N N . ALA B 1 23 ? 23.719 0.246 16.156 1 34.19 23 ALA B N 1
ATOM 2120 C CA . ALA B 1 23 ? 23.156 0.287 14.805 1 34.19 23 ALA B CA 1
ATOM 2121 C C . ALA B 1 23 ? 21.734 -0.288 14.773 1 34.19 23 ALA B C 1
ATOM 2123 O O . ALA B 1 23 ? 21.531 -1.451 15.125 1 34.19 23 ALA B O 1
ATOM 2124 N N . ALA B 1 24 ? 20.75 0.41 15.094 1 38.28 24 ALA B N 1
ATOM 2125 C CA . ALA B 1 24 ? 19.359 -0.036 14.977 1 38.28 24 ALA B CA 1
ATOM 2126 C C . ALA B 1 24 ? 19.156 -0.878 13.719 1 38.28 24 ALA B C 1
ATOM 2128 O O . ALA B 1 24 ? 19.25 -0.366 12.602 1 38.28 24 ALA B O 1
ATOM 2129 N N . ALA B 1 25 ? 19.641 -2.049 13.547 1 40.44 25 ALA B N 1
ATOM 2130 C CA . ALA B 1 25 ? 19.625 -3.057 12.484 1 40.44 25 ALA B CA 1
ATOM 2131 C C . ALA B 1 25 ? 18.281 -3.076 11.758 1 40.44 25 ALA B C 1
ATOM 2133 O O . ALA B 1 25 ? 17.234 -3.076 12.398 1 40.44 25 ALA B O 1
ATOM 2134 N N . ALA B 1 26 ? 18.203 -2.477 10.5 1 49.09 26 ALA B N 1
ATOM 2135 C CA . ALA B 1 26 ? 17.031 -2.654 9.648 1 49.09 26 ALA B CA 1
ATOM 2136 C C . ALA B 1 26 ? 16.375 -4.004 9.906 1 49.09 26 ALA B C 1
ATOM 2138 O O . ALA B 1 26 ? 17.047 -5.039 9.922 1 49.09 26 ALA B O 1
ATOM 2139 N N . SER B 1 27 ? 15.148 -3.984 10.516 1 65.44 27 SER B N 1
ATOM 2140 C CA . SER B 1 27 ? 14.492 -5.195 11 1 65.44 27 SER B CA 1
ATOM 2141 C C . SER B 1 27 ? 14.359 -6.23 9.891 1 65.44 27 SER B C 1
ATOM 2143 O O . SER B 1 27 ? 13.969 -5.902 8.766 1 65.44 27 SER B O 1
ATOM 2145 N N . HIS B 1 28 ? 15.031 -7.277 9.836 1 81.94 28 HIS B N 1
ATOM 2146 C CA . HIS B 1 28 ? 14.969 -8.453 8.977 1 81.94 28 HIS B CA 1
ATOM 2147 C C . HIS B 1 28 ? 13.523 -8.859 8.703 1 81.94 28 HIS B C 1
ATOM 2149 O O . HIS B 1 28 ? 12.68 -8.797 9.594 1 81.94 28 HIS B O 1
ATOM 2155 N N . SER B 1 29 ? 13.242 -8.961 7.371 1 89.62 29 SER B N 1
ATOM 2156 C CA . SER B 1 29 ? 11.961 -9.539 6.988 1 89.62 29 SER B CA 1
ATOM 2157 C C . SER B 1 29 ? 12.148 -10.812 6.18 1 89.62 29 SER B C 1
ATOM 2159 O O . SER B 1 29 ? 12.961 -10.859 5.25 1 89.62 29 SER B O 1
ATOM 2161 N N . GLN B 1 30 ? 11.367 -11.875 6.473 1 94.69 30 GLN B N 1
ATOM 2162 C CA . GLN B 1 30 ? 11.438 -13.141 5.742 1 94.69 30 GLN B CA 1
ATOM 2163 C C . GLN B 1 30 ? 10.922 -12.984 4.316 1 94.69 30 GLN B C 1
ATOM 2165 O O . GLN B 1 30 ? 11.125 -13.859 3.475 1 94.69 30 GLN B O 1
ATOM 2170 N N . CYS B 1 31 ? 10.281 -11.867 3.969 1 94.88 31 CYS B N 1
ATOM 2171 C CA . CYS B 1 31 ? 9.844 -11.602 2.602 1 94.88 31 CYS B CA 1
ATOM 2172 C C . CYS B 1 31 ? 11.039 -11.523 1.656 1 94.88 31 CYS B C 1
ATOM 2174 O O . CYS B 1 31 ? 10.891 -11.711 0.448 1 94.88 31 CYS B O 1
ATOM 2176 N N . THR B 1 32 ? 12.234 -11.281 2.295 1 93.94 32 THR B N 1
ATOM 2177 C CA . THR B 1 32 ? 13.391 -11.07 1.431 1 93.94 32 THR B CA 1
ATOM 2178 C C . THR B 1 32 ? 14.391 -12.211 1.58 1 93.94 32 THR B C 1
ATOM 2180 O O . THR B 1 32 ? 15.5 -12.148 1.046 1 93.94 32 THR B O 1
ATOM 2183 N N . ASP B 1 33 ? 14.016 -13.203 2.307 1 93 33 ASP B N 1
ATOM 2184 C CA . ASP B 1 33 ? 14.906 -14.344 2.477 1 93 33 ASP B CA 1
ATOM 2185 C C . ASP B 1 33 ? 14.984 -15.172 1.196 1 93 33 ASP B C 1
ATOM 2187 O O . ASP B 1 33 ? 14.023 -15.25 0.435 1 93 33 ASP B O 1
ATOM 2191 N N . ASN B 1 34 ? 16.141 -15.766 0.949 1 94.31 34 ASN B N 1
ATOM 2192 C CA . ASN B 1 34 ? 16.391 -16.703 -0.138 1 94.31 34 ASN B CA 1
ATOM 2193 C C . ASN B 1 34 ? 15.992 -16.125 -1.488 1 94.31 34 ASN B C 1
ATOM 2195 O O . ASN B 1 34 ? 15.18 -16.703 -2.207 1 94.31 34 ASN B O 1
ATOM 2199 N N . PRO B 1 35 ? 16.594 -14.984 -1.856 1 95 35 PRO B N 1
ATOM 2200 C CA . PRO B 1 35 ? 16.297 -14.422 -3.176 1 95 35 PRO B CA 1
ATOM 2201 C C . PRO B 1 35 ? 16.531 -15.414 -4.309 1 95 35 PRO B C 1
ATOM 2203 O O . PRO B 1 35 ? 17.453 -16.234 -4.227 1 95 35 PRO B O 1
ATOM 2206 N N . PRO B 1 36 ? 15.68 -15.344 -5.332 1 95 36 PRO B N 1
ATOM 2207 C CA . PRO B 1 36 ? 15.852 -16.297 -6.434 1 95 36 PRO B CA 1
ATOM 2208 C C . PRO B 1 36 ? 17.141 -16.047 -7.223 1 95 36 PRO B C 1
ATOM 2210 O O . PRO B 1 36 ? 17.578 -14.906 -7.352 1 95 36 PRO B O 1
ATOM 2213 N N . ASP B 1 37 ? 17.703 -17.141 -7.703 1 92.19 37 ASP B N 1
ATOM 2214 C CA . ASP B 1 37 ? 18.766 -17.078 -8.703 1 92.19 37 ASP B CA 1
ATOM 2215 C C . ASP B 1 37 ? 18.188 -16.891 -10.102 1 92.19 37 ASP B C 1
ATOM 2217 O O . ASP B 1 37 ? 17.75 -17.859 -10.734 1 92.19 37 ASP B O 1
ATOM 2221 N N . LEU B 1 38 ? 18.25 -15.711 -10.609 1 90.25 38 LEU B N 1
ATOM 2222 C CA . LEU B 1 38 ? 17.594 -15.375 -11.875 1 90.25 38 LEU B CA 1
ATOM 2223 C C . LEU B 1 38 ? 18.297 -16.031 -13.047 1 90.25 38 LEU B C 1
ATOM 2225 O O . LEU B 1 38 ? 17.75 -16.109 -14.148 1 90.25 38 LEU B O 1
ATOM 2229 N N . THR B 1 39 ? 19.5 -16.484 -12.812 1 86.19 39 THR B N 1
ATOM 2230 C CA . THR B 1 39 ? 20.25 -17.125 -13.875 1 86.19 39 THR B CA 1
ATOM 2231 C C . THR B 1 39 ? 19.844 -18.594 -14.016 1 86.19 39 THR B C 1
ATOM 2233 O O . THR B 1 39 ? 20.234 -19.266 -14.984 1 86.19 39 THR B O 1
ATOM 2236 N N . ALA B 1 40 ? 19.125 -19.109 -13.086 1 82.81 40 ALA B N 1
ATOM 2237 C CA . ALA B 1 40 ? 18.719 -20.516 -13.086 1 82.81 40 ALA B CA 1
ATOM 2238 C C . ALA B 1 40 ? 17.562 -20.75 -14.039 1 82.81 40 ALA B C 1
ATOM 2240 O O . ALA B 1 40 ? 17.109 -21.891 -14.219 1 82.81 40 ALA B O 1
ATOM 2241 N N . GLY B 1 41 ? 17.125 -19.625 -14.734 1 81.25 41 GLY B N 1
ATOM 2242 C CA . GLY B 1 41 ? 16.016 -19.766 -15.664 1 81.25 41 GLY B CA 1
ATOM 2243 C C . GLY B 1 41 ? 16.453 -20.156 -17.062 1 81.25 41 GLY B C 1
ATOM 2244 O O . GLY B 1 41 ? 17.625 -20.438 -17.297 1 81.25 41 GLY B O 1
ATOM 2245 N N . GLY B 1 42 ? 15.461 -20.406 -17.953 1 77.31 42 GLY B N 1
ATOM 2246 C CA . GLY B 1 42 ? 15.781 -20.672 -19.344 1 77.31 42 GLY B CA 1
ATOM 2247 C C . GLY B 1 42 ? 15.102 -21.922 -19.891 1 77.31 42 GLY B C 1
ATOM 2248 O O . GLY B 1 42 ? 15.062 -22.125 -21.109 1 77.31 42 GLY B O 1
ATOM 2249 N N . ASP B 1 43 ? 14.508 -22.75 -19.031 1 86.19 43 ASP B N 1
ATOM 2250 C CA . ASP B 1 43 ? 13.852 -23.969 -19.5 1 86.19 43 ASP B CA 1
ATOM 2251 C C . ASP B 1 43 ? 12.328 -23.828 -19.422 1 86.19 43 ASP B C 1
ATOM 2253 O O . ASP B 1 43 ? 11.609 -24.828 -19.469 1 86.19 43 ASP B O 1
ATOM 2257 N N . GLU B 1 44 ? 11.945 -22.609 -19.375 1 89.19 44 GLU B N 1
ATOM 2258 C CA . GLU B 1 44 ? 10.508 -22.359 -19.234 1 89.19 44 GLU B CA 1
ATOM 2259 C C . GLU B 1 44 ? 9.766 -22.672 -20.531 1 89.19 44 GLU B C 1
ATOM 2261 O O . GLU B 1 44 ? 10.297 -22.469 -21.625 1 89.19 44 GLU B O 1
ATOM 2266 N N . ALA B 1 45 ? 8.547 -23.219 -20.406 1 93.62 45 ALA B N 1
ATOM 2267 C CA . ALA B 1 45 ? 7.707 -23.641 -21.531 1 93.62 45 ALA B CA 1
ATOM 2268 C C . ALA B 1 45 ? 7.004 -22.453 -22.172 1 93.62 45 ALA B C 1
ATOM 2270 O O . ALA B 1 45 ? 6.68 -22.484 -23.359 1 93.62 45 ALA B O 1
ATOM 2271 N N . GLY B 1 46 ? 6.812 -21.391 -21.422 1 97.25 46 GLY B N 1
ATOM 2272 C CA . GLY B 1 46 ? 6.004 -20.281 -21.875 1 97.25 46 GLY B CA 1
ATOM 2273 C C . GLY B 1 46 ? 6.816 -19.188 -22.547 1 97.25 46 GLY B C 1
ATOM 2274 O O . GLY B 1 46 ? 7.91 -19.438 -23.062 1 97.25 46 GLY B O 1
ATOM 2275 N N . ALA B 1 47 ? 6.207 -18.047 -22.75 1 97.31 47 ALA B N 1
ATOM 2276 C CA . ALA B 1 47 ? 6.844 -16.906 -23.391 1 97.31 47 ALA B CA 1
ATOM 2277 C C . ALA B 1 47 ? 6.414 -15.594 -22.719 1 97.31 47 ALA B C 1
ATOM 2279 O O . ALA B 1 47 ? 5.328 -15.516 -22.141 1 97.31 47 ALA B O 1
ATOM 2280 N N . VAL B 1 48 ? 7.301 -14.641 -22.812 1 97.88 48 VAL B N 1
ATOM 2281 C CA . VAL B 1 48 ? 6.973 -13.312 -22.312 1 97.88 48 VAL B CA 1
ATOM 2282 C C . VAL B 1 48 ? 6.316 -12.484 -23.422 1 97.88 48 VAL B C 1
ATOM 2284 O O . VAL B 1 48 ? 6.84 -12.398 -24.531 1 97.88 48 VAL B O 1
ATOM 2287 N N . VAL B 1 49 ? 5.168 -11.984 -23.141 1 97.88 49 VAL B N 1
ATOM 2288 C CA . VAL B 1 49 ? 4.508 -11.047 -24.047 1 97.88 49 VAL B CA 1
ATOM 2289 C C . VAL B 1 49 ? 4.707 -9.617 -23.547 1 97.88 49 VAL B C 1
ATOM 2291 O O . VAL B 1 49 ? 4.723 -9.375 -22.344 1 97.88 49 VAL B O 1
ATOM 2294 N N . ASP B 1 50 ? 4.742 -8.75 -24.422 1 97.38 50 ASP B N 1
ATOM 2295 C CA . ASP B 1 50 ? 5.105 -7.375 -24.094 1 97.38 50 ASP B CA 1
ATOM 2296 C C . ASP B 1 50 ? 3.906 -6.609 -23.531 1 97.38 50 ASP B C 1
ATOM 2298 O O . ASP B 1 50 ? 4.074 -5.621 -22.812 1 97.38 50 ASP B O 1
ATOM 2302 N N . ASP B 1 51 ? 2.77 -7.148 -23.891 1 97.44 51 ASP B N 1
ATOM 2303 C CA . ASP B 1 51 ? 1.604 -6.379 -23.469 1 97.44 51 ASP B CA 1
ATOM 2304 C C . ASP B 1 51 ? 0.397 -7.289 -23.25 1 97.44 51 ASP B C 1
ATOM 2306 O O . ASP B 1 51 ? -0.096 -7.914 -24.188 1 97.44 51 ASP B O 1
ATOM 2310 N N . LEU B 1 52 ? 0.013 -7.457 -22.094 1 96.88 52 LEU B N 1
ATOM 2311 C CA . LEU B 1 52 ? -1.258 -8.023 -21.656 1 96.88 52 LEU B CA 1
ATOM 2312 C C . LEU B 1 52 ? -2.057 -7.008 -20.844 1 96.88 52 LEU B C 1
ATOM 2314 O O . LEU B 1 52 ? -1.913 -6.93 -19.625 1 96.88 52 LEU B O 1
ATOM 2318 N N . ALA B 1 53 ? -2.881 -6.25 -21.531 1 97.5 53 ALA B N 1
ATOM 2319 C CA . ALA B 1 53 ? -3.705 -5.219 -20.906 1 97.5 53 ALA B CA 1
ATOM 2320 C C . ALA B 1 53 ? -2.848 -4.227 -20.125 1 97.5 53 ALA B C 1
ATOM 2322 O O . ALA B 1 53 ? -3.162 -3.895 -18.984 1 97.5 53 ALA B O 1
ATOM 2323 N N . GLY B 1 54 ? -1.689 -3.902 -20.656 1 96.38 54 GLY B N 1
ATOM 2324 C CA . GLY B 1 54 ? -0.853 -2.869 -20.062 1 96.38 54 GLY B CA 1
ATOM 2325 C C . GLY B 1 54 ? 0.312 -3.426 -19.266 1 96.38 54 GLY B C 1
ATOM 2326 O O . GLY B 1 54 ? 1.134 -2.668 -18.75 1 96.38 54 GLY B O 1
ATOM 2327 N N . PHE B 1 55 ? 0.414 -4.75 -19.188 1 98.19 55 PHE B N 1
ATOM 2328 C CA . PHE B 1 55 ? 1.484 -5.375 -18.422 1 98.19 55 PHE B CA 1
ATOM 2329 C C . PHE B 1 55 ? 2.312 -6.305 -19.312 1 98.19 55 PHE B C 1
A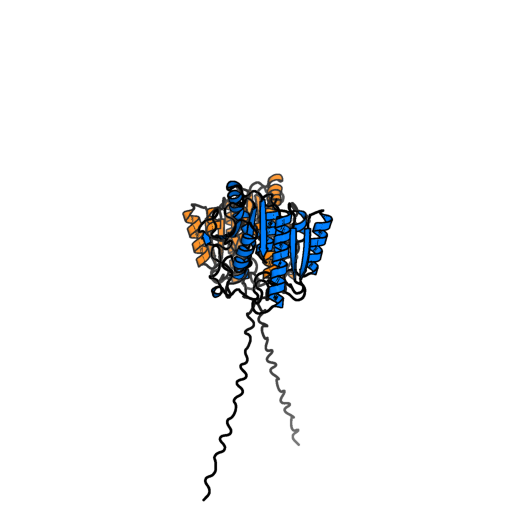TOM 2331 O O . PHE B 1 55 ? 1.767 -7.016 -20.156 1 98.19 55 PHE B O 1
ATOM 2338 N N . LYS B 1 56 ? 3.648 -6.25 -19.109 1 98.5 56 LYS B N 1
ATOM 2339 C CA . LYS B 1 56 ? 4.414 -7.422 -19.516 1 98.5 56 LYS B CA 1
ATOM 2340 C C . LYS B 1 56 ? 4.016 -8.648 -18.703 1 98.5 56 LYS B C 1
ATOM 2342 O O . LYS B 1 56 ? 3.682 -8.547 -17.531 1 98.5 56 LYS B O 1
ATOM 2347 N N . ALA B 1 57 ? 4.027 -9.797 -19.422 1 98.75 57 ALA B N 1
ATOM 2348 C CA . ALA B 1 57 ? 3.588 -10.984 -18.688 1 98.75 57 ALA B CA 1
ATOM 2349 C C . ALA B 1 57 ? 4.219 -12.25 -19.25 1 98.75 57 ALA B C 1
ATOM 2351 O O . ALA B 1 57 ? 4.457 -12.336 -20.469 1 98.75 57 ALA B O 1
ATOM 2352 N N . TYR B 1 58 ? 4.531 -13.188 -18.375 1 98.69 58 TYR B N 1
ATOM 2353 C CA . TYR B 1 58 ? 4.824 -14.555 -18.797 1 98.69 58 TYR B CA 1
ATOM 2354 C C . TYR B 1 58 ? 3.543 -15.344 -19.016 1 98.69 58 TYR B C 1
ATOM 2356 O O . TYR B 1 58 ? 2.658 -15.359 -18.156 1 98.69 58 TYR B O 1
ATOM 2364 N N . VAL B 1 59 ? 3.414 -15.922 -20.188 1 98.62 59 VAL B N 1
ATOM 2365 C CA . VAL B 1 59 ? 2.213 -16.672 -20.547 1 98.62 59 VAL B CA 1
ATOM 2366 C C . VAL B 1 59 ? 2.582 -18.094 -20.922 1 98.62 59 VAL B C 1
ATOM 2368 O O . VAL B 1 59 ? 3.57 -18.328 -21.609 1 98.62 59 VAL B O 1
ATOM 2371 N N . THR B 1 60 ? 1.768 -19.062 -20.406 1 98.62 60 THR B N 1
ATOM 2372 C CA . THR B 1 60 ? 1.987 -20.484 -20.703 1 98.62 60 THR B CA 1
ATOM 2373 C C . THR B 1 60 ? 0.682 -21.266 -20.594 1 98.62 60 THR B C 1
ATOM 2375 O O . THR B 1 60 ? -0.362 -20.703 -20.266 1 98.62 60 THR B O 1
ATOM 2378 N N . GLY B 1 61 ? 0.719 -22.578 -21 1 98.12 61 GLY B N 1
ATOM 2379 C CA . GLY B 1 61 ? -0.41 -23.469 -20.812 1 98.12 61 GLY B CA 1
ATOM 2380 C C . GLY B 1 61 ? -1.329 -23.547 -22.016 1 98.12 61 GLY B C 1
ATOM 2381 O O . GLY B 1 61 ? -0.883 -23.391 -23.156 1 98.12 61 GLY B O 1
ATOM 2382 N N . ALA B 1 62 ? -2.58 -23.891 -21.781 1 96.88 62 ALA B N 1
ATOM 2383 C CA . ALA B 1 62 ? -3.555 -24.172 -22.844 1 96.88 62 ALA B CA 1
ATOM 2384 C C . ALA B 1 62 ? -4.125 -22.891 -23.422 1 96.88 62 ALA B C 1
ATOM 2386 O O . ALA B 1 62 ? -5.035 -22.281 -22.844 1 96.88 62 ALA B O 1
ATOM 2387 N N . ALA B 1 63 ? -3.748 -22.516 -24.594 1 94.94 63 ALA B N 1
ATOM 2388 C CA . ALA B 1 63 ? -4.043 -21.234 -25.219 1 94.94 63 ALA B CA 1
ATOM 2389 C C . ALA B 1 63 ? -5.547 -21.062 -25.438 1 94.94 63 ALA B C 1
ATOM 2391 O O . ALA B 1 63 ? -6.059 -19.938 -25.406 1 94.94 63 ALA B O 1
ATOM 2392 N N . HIS B 1 64 ? -6.219 -22.156 -25.5 1 95.5 64 HIS B N 1
ATOM 2393 C CA . HIS B 1 64 ? -7.637 -22.062 -25.844 1 95.5 64 HIS B CA 1
ATOM 2394 C C . HIS B 1 64 ? -8.516 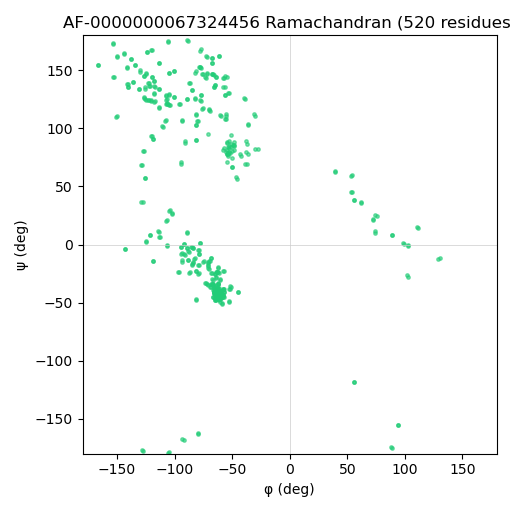-22.5 -24.672 1 95.5 64 HIS B C 1
ATOM 2396 O O . HIS B 1 64 ? -9.719 -22.688 -24.828 1 95.5 64 HIS B O 1
ATOM 2402 N N . SER B 1 65 ? -7.863 -22.641 -23.547 1 97.31 65 SER B N 1
ATOM 2403 C CA . SER B 1 65 ? -8.641 -23.016 -22.375 1 97.31 65 SER B CA 1
ATOM 2404 C C . SER B 1 65 ? -9.594 -21.906 -21.969 1 97.31 65 SER B C 1
ATOM 2406 O O . SER B 1 65 ? -9.242 -20.719 -22.031 1 97.31 65 SER B O 1
ATOM 2408 N N . HIS B 1 66 ? -10.781 -22.297 -21.438 1 97.88 66 HIS B N 1
ATOM 2409 C CA . HIS B 1 66 ? -11.734 -21.344 -20.891 1 97.88 66 HIS B CA 1
ATOM 2410 C C . HIS B 1 66 ? -11.445 -21.078 -19.406 1 97.88 66 HIS B C 1
ATOM 2412 O O . HIS B 1 66 ? -12.125 -20.266 -18.781 1 97.88 66 HIS B O 1
ATOM 2418 N N . ARG B 1 67 ? -10.477 -21.828 -18.875 1 98.56 67 ARG B N 1
ATOM 2419 C CA . ARG B 1 67 ? -10.023 -21.672 -17.5 1 98.56 67 ARG B CA 1
ATOM 2420 C C . ARG B 1 67 ? -8.648 -21.016 -17.438 1 98.56 67 ARG B C 1
ATOM 2422 O O . ARG B 1 67 ? -7.711 -21.469 -18.094 1 98.56 67 ARG B O 1
ATOM 2429 N N . ALA B 1 68 ? -8.516 -19.906 -16.703 1 98.81 68 ALA B N 1
ATOM 2430 C CA . ALA B 1 68 ? -7.266 -19.156 -16.625 1 98.81 68 ALA B CA 1
ATOM 2431 C C . ALA B 1 68 ? -6.816 -18.984 -15.172 1 98.81 68 ALA B C 1
ATOM 2433 O O . ALA B 1 68 ? -7.648 -18.953 -14.266 1 98.81 68 ALA B O 1
ATOM 2434 N N . VAL B 1 69 ? -5.555 -18.969 -14.977 1 98.94 69 VAL B N 1
ATOM 2435 C CA . VAL B 1 69 ? -4.965 -18.703 -13.664 1 98.94 69 VAL B CA 1
ATOM 2436 C C . VAL B 1 69 ? -3.975 -17.547 -13.766 1 98.94 69 VAL B C 1
ATOM 2438 O O . VAL B 1 69 ? -3.1 -17.547 -14.641 1 98.94 69 VAL B O 1
ATOM 2441 N N . VAL B 1 70 ? -4.141 -16.531 -12.992 1 98.94 70 VAL B N 1
ATOM 2442 C CA . VAL B 1 70 ? -3.178 -15.445 -12.82 1 98.94 70 VAL B CA 1
ATOM 2443 C C . VAL B 1 70 ? -2.301 -15.719 -11.602 1 98.94 70 VAL B C 1
ATOM 2445 O O . VAL B 1 70 ? -2.811 -15.898 -10.492 1 98.94 70 VAL B O 1
ATOM 2448 N N . LEU B 1 71 ? -1.003 -15.805 -11.797 1 98.94 71 LEU B N 1
ATOM 2449 C CA . LEU B 1 71 ? -0.086 -15.961 -10.672 1 98.94 71 LEU B CA 1
ATOM 2450 C C . LEU B 1 71 ? 0.568 -14.625 -10.32 1 98.94 71 LEU B C 1
ATOM 2452 O O . LEU B 1 71 ? 1.085 -13.93 -11.203 1 98.94 71 LEU B O 1
ATOM 2456 N N . ALA B 1 72 ? 0.477 -14.258 -9.07 1 98.94 72 ALA B N 1
ATOM 2457 C CA . ALA B 1 72 ? 1.082 -13.023 -8.57 1 98.94 72 ALA B CA 1
ATOM 2458 C C . ALA B 1 72 ? 2.336 -13.32 -7.754 1 98.94 72 ALA B C 1
ATOM 2460 O O . ALA B 1 72 ? 2.289 -14.094 -6.789 1 98.94 72 ALA B O 1
ATOM 2461 N N . SER B 1 73 ? 3.379 -12.68 -8.055 1 98.75 73 SER B N 1
ATOM 2462 C CA . SER B 1 73 ? 4.711 -12.969 -7.539 1 98.75 73 SER B CA 1
ATOM 2463 C C . SER B 1 73 ? 4.887 -12.438 -6.121 1 98.75 73 SER B C 1
ATOM 2465 O O . SER B 1 73 ? 4.031 -11.703 -5.621 1 98.75 73 SER B O 1
ATOM 2467 N N . ASP B 1 74 ? 5.941 -12.891 -5.508 1 98.38 74 ASP B N 1
ATOM 2468 C CA . ASP B 1 74 ? 6.445 -12.227 -4.312 1 98.38 74 ASP B CA 1
ATOM 2469 C C . ASP B 1 74 ? 7.27 -10.992 -4.68 1 98.38 74 ASP B C 1
ATOM 2471 O O . ASP B 1 74 ? 7.133 -10.453 -5.781 1 98.38 74 ASP B O 1
ATOM 2475 N N . PHE B 1 75 ? 8.102 -10.461 -3.758 1 97.56 75 PHE B N 1
ATOM 2476 C CA . PHE B 1 75 ? 8.859 -9.227 -3.918 1 97.56 75 PHE B CA 1
ATOM 2477 C C . PHE B 1 75 ? 9.766 -9.305 -5.141 1 97.56 75 PHE B C 1
ATOM 2479 O O . PHE B 1 75 ? 10.094 -8.273 -5.742 1 97.56 75 PHE B O 1
ATOM 2486 N N . TYR B 1 76 ? 10.086 -10.5 -5.562 1 97.81 76 TYR B N 1
ATOM 2487 C CA . TYR B 1 76 ? 11.18 -10.648 -6.516 1 97.81 76 TYR B CA 1
ATOM 2488 C C . TYR B 1 76 ? 10.656 -10.672 -7.945 1 97.81 76 TYR B C 1
ATOM 2490 O O . TYR B 1 76 ? 11.438 -10.75 -8.898 1 97.81 76 TYR B O 1
ATOM 2498 N N . GLY B 1 77 ? 9.383 -10.602 -8.172 1 98.06 77 GLY B N 1
ATOM 2499 C CA . GLY B 1 77 ? 8.797 -10.297 -9.477 1 98.06 77 GLY B CA 1
ATOM 2500 C C . GLY B 1 77 ? 8.586 -11.531 -10.336 1 98.06 77 GLY B C 1
ATOM 2501 O O . GLY B 1 77 ? 8.812 -12.656 -9.883 1 98.06 77 GLY B O 1
ATOM 2502 N N . PHE B 1 78 ? 8.164 -11.312 -11.57 1 98 78 PHE B N 1
ATOM 2503 C CA . PHE B 1 78 ? 7.609 -12.359 -12.414 1 98 78 PHE B CA 1
ATOM 2504 C C . PHE B 1 78 ? 8.719 -13.109 -13.148 1 98 78 PHE B C 1
ATOM 2506 O O . PHE B 1 78 ? 8.461 -14.117 -13.812 1 98 78 PHE B O 1
ATOM 2513 N N . GLU B 1 79 ? 9.984 -12.688 -12.953 1 97.06 79 GLU B N 1
ATOM 2514 C CA . GLU B 1 79 ? 11.078 -13.352 -13.656 1 97.06 79 GLU B CA 1
ATOM 2515 C C . GLU B 1 79 ? 11.656 -14.492 -12.828 1 97.06 79 GLU B C 1
ATOM 2517 O O . GLU B 1 79 ? 12.5 -15.242 -13.305 1 97.06 79 GLU B O 1
ATOM 2522 N N . ALA B 1 80 ? 11.242 -14.594 -11.625 1 97.25 80 ALA B N 1
ATOM 2523 C CA . ALA B 1 80 ? 11.766 -15.641 -10.758 1 97.25 80 ALA B CA 1
ATOM 2524 C C . ALA B 1 80 ? 11.57 -17.016 -11.383 1 97.25 80 ALA B C 1
ATOM 2526 O O . ALA B 1 80 ? 10.445 -17.406 -11.703 1 97.25 80 ALA B O 1
ATOM 2527 N N . PRO B 1 81 ? 12.594 -17.828 -11.469 1 97.06 81 PRO B N 1
ATOM 2528 C CA . PRO B 1 81 ? 12.523 -19.078 -12.211 1 97.06 81 PRO B CA 1
ATOM 2529 C C . PRO B 1 81 ? 11.555 -20.078 -11.594 1 97.06 81 PRO B C 1
ATOM 2531 O O . PRO B 1 81 ? 10.781 -20.734 -12.305 1 97.06 81 PRO B O 1
ATOM 2534 N N . LEU B 1 82 ? 11.531 -20.188 -10.289 1 97.62 82 LEU B N 1
ATOM 2535 C CA . LEU B 1 82 ? 10.656 -21.156 -9.648 1 97.62 82 LEU B CA 1
ATOM 2536 C C . LEU B 1 82 ? 9.188 -20.766 -9.828 1 97.62 82 LEU B C 1
ATOM 2538 O O . LEU B 1 82 ? 8.32 -21.625 -9.953 1 97.62 82 LEU B O 1
ATOM 2542 N N . LEU B 1 83 ? 8.922 -19.438 -9.844 1 98.31 83 LEU B N 1
ATOM 2543 C CA . LEU B 1 83 ? 7.559 -18.984 -10.102 1 98.31 83 LEU B CA 1
ATOM 2544 C C . LEU B 1 83 ? 7.113 -19.375 -11.508 1 98.31 83 LEU B C 1
ATOM 2546 O O . LEU B 1 83 ? 5.988 -19.828 -11.703 1 98.31 83 LEU B O 1
ATOM 2550 N N . ARG B 1 84 ? 7.98 -19.234 -12.492 1 98.06 84 ARG B N 1
ATOM 2551 C CA . ARG B 1 84 ? 7.637 -19.562 -13.867 1 98.06 84 ARG B CA 1
ATOM 2552 C C . ARG B 1 84 ? 7.52 -21.078 -14.047 1 98.06 84 ARG B C 1
ATOM 2554 O O . ARG B 1 84 ? 6.695 -21.562 -14.828 1 98.06 84 ARG B O 1
ATOM 2561 N N . LYS B 1 85 ? 8.336 -21.812 -13.336 1 97.62 85 LYS B N 1
ATOM 2562 C CA . LYS B 1 85 ? 8.18 -23.266 -13.336 1 97.62 85 LYS B CA 1
ATOM 2563 C C . LYS B 1 85 ? 6.816 -23.672 -12.789 1 97.62 85 LYS B C 1
ATOM 2565 O O . LYS B 1 85 ? 6.172 -24.578 -13.32 1 97.62 85 LYS B O 1
ATOM 2570 N N . ILE B 1 86 ? 6.383 -23.016 -11.711 1 98.62 86 ILE B N 1
ATOM 2571 C CA . ILE B 1 86 ? 5.051 -23.25 -11.164 1 98.62 86 ILE B CA 1
ATOM 2572 C C . ILE B 1 86 ? 3.994 -22.938 -12.219 1 98.62 86 ILE B C 1
ATOM 2574 O O . ILE B 1 86 ? 3.062 -23.719 -12.422 1 98.62 86 ILE B O 1
ATOM 2578 N N . ALA B 1 87 ? 4.176 -21.812 -12.906 1 98.81 87 ALA B N 1
ATOM 2579 C CA . ALA B 1 87 ? 3.25 -21.438 -13.969 1 98.81 87 ALA B CA 1
ATOM 2580 C C . ALA B 1 87 ? 3.16 -22.516 -15.039 1 98.81 87 ALA B C 1
ATOM 2582 O O . ALA B 1 87 ? 2.066 -22.875 -15.477 1 98.81 87 ALA B O 1
ATOM 2583 N N . ASP B 1 88 ? 4.273 -23.047 -15.477 1 98.69 88 ASP B N 1
ATOM 2584 C CA . ASP B 1 88 ? 4.312 -24.094 -16.5 1 98.69 88 ASP B CA 1
ATOM 2585 C C . ASP B 1 88 ? 3.578 -25.344 -16.031 1 98.69 88 ASP B C 1
ATOM 2587 O O . ASP B 1 88 ? 2.844 -25.969 -16.797 1 98.69 88 ASP B O 1
ATOM 2591 N N . LYS B 1 89 ? 3.773 -25.688 -14.742 1 98.5 89 LYS B N 1
ATOM 2592 C CA . LYS B 1 89 ? 3.092 -26.859 -14.203 1 98.5 89 LYS B CA 1
ATOM 2593 C C . LYS B 1 89 ? 1.582 -26.641 -14.156 1 98.5 89 LYS B C 1
ATOM 2595 O O . LYS B 1 89 ? 0.808 -27.562 -14.43 1 98.5 89 LYS B O 1
ATOM 2600 N N . VAL B 1 90 ? 1.176 -25.453 -13.812 1 98.81 90 VAL B N 1
ATOM 2601 C CA . VAL B 1 90 ? -0.245 -25.125 -13.844 1 98.81 90 VAL B CA 1
ATOM 2602 C C . VAL B 1 90 ? -0.768 -25.203 -15.273 1 98.81 90 VAL B C 1
ATOM 2604 O O . VAL B 1 90 ? -1.865 -25.703 -15.516 1 98.81 90 VAL B O 1
ATOM 2607 N N . GLY B 1 91 ? 0.006 -24.719 -16.219 1 98.69 91 GLY B N 1
ATOM 2608 C CA . GLY B 1 91 ? -0.339 -24.844 -17.625 1 98.69 91 GLY B CA 1
ATOM 2609 C C . GLY B 1 91 ? -0.491 -26.281 -18.094 1 98.69 91 GLY B C 1
ATOM 2610 O O . GLY B 1 91 ? -1.42 -26.594 -18.844 1 98.69 91 GLY B O 1
ATOM 2611 N N . GLU B 1 92 ? 0.379 -27.141 -17.625 1 98.25 92 GLU B N 1
ATOM 2612 C CA . GLU B 1 92 ? 0.326 -28.547 -17.953 1 98.25 92 GLU B CA 1
ATOM 2613 C C . GLU B 1 92 ? -0.974 -29.188 -17.469 1 98.25 92 GLU B C 1
ATOM 2615 O O . GLU B 1 92 ? -1.44 -30.172 -18.031 1 98.25 92 GLU B O 1
ATOM 2620 N N . ALA B 1 93 ? -1.545 -28.578 -16.484 1 98.31 93 ALA B N 1
ATOM 2621 C CA . ALA B 1 93 ? -2.783 -29.094 -15.914 1 98.31 93 ALA B CA 1
ATOM 2622 C C . ALA B 1 93 ? -3.998 -28.625 -16.703 1 98.31 93 ALA B C 1
ATOM 2624 O O . ALA B 1 93 ? -5.137 -28.938 -16.359 1 98.31 93 ALA B O 1
ATOM 2625 N N . GLY B 1 94 ? -3.838 -27.797 -17.734 1 98.06 94 GLY B N 1
ATOM 2626 C CA . GLY B 1 94 ? -4.914 -27.484 -18.656 1 98.06 94 GLY B CA 1
ATOM 2627 C C . GLY B 1 94 ? -5.402 -26.062 -18.547 1 98.06 94 GLY B C 1
ATOM 2628 O O . GLY B 1 94 ? -6.449 -25.703 -19.094 1 98.06 94 GLY B O 1
ATOM 2629 N N . TYR B 1 95 ? -4.66 -25.203 -17.891 1 98.75 95 TYR B N 1
ATOM 2630 C CA . TYR B 1 95 ? -5.074 -23.812 -17.703 1 98.75 95 TYR B CA 1
ATOM 2631 C C . TYR B 1 95 ? -4.293 -22.875 -18.625 1 98.75 95 TYR B C 1
ATOM 2633 O O . TYR B 1 95 ? -3.152 -23.172 -18.984 1 98.75 95 TYR B O 1
ATOM 2641 N N . TYR B 1 96 ? -4.914 -21.797 -19.062 1 98.69 96 TYR B N 1
ATOM 2642 C CA . TYR B 1 96 ? -4.184 -20.641 -19.562 1 98.69 96 TYR B CA 1
ATOM 2643 C C . TYR B 1 96 ? -3.592 -19.828 -18.406 1 98.69 96 TYR B C 1
ATOM 2645 O O . TYR B 1 96 ? -4.32 -19.359 -17.531 1 98.69 96 TYR B O 1
ATOM 2653 N N . VAL B 1 97 ? -2.281 -19.734 -18.344 1 98.88 97 VAL B N 1
ATOM 2654 C CA . VAL B 1 97 ? -1.647 -19.141 -17.172 1 98.88 97 VAL B CA 1
ATOM 2655 C C . VAL B 1 97 ? -0.964 -17.828 -17.547 1 98.88 97 VAL B C 1
ATOM 2657 O O . VAL B 1 97 ? -0.276 -17.75 -18.578 1 98.88 97 VAL B O 1
ATOM 2660 N N . VAL B 1 98 ? -1.17 -16.797 -16.75 1 98.75 98 VAL B N 1
ATOM 2661 C CA . VAL B 1 98 ? -0.5 -15.508 -16.938 1 98.75 98 VAL B CA 1
ATOM 2662 C C . VAL B 1 98 ? 0.214 -15.109 -15.641 1 98.75 98 VAL B C 1
ATOM 2664 O O . VAL B 1 98 ? -0.33 -15.273 -14.547 1 98.75 98 VAL B O 1
ATOM 2667 N N . VAL B 1 99 ? 1.425 -14.672 -15.758 1 98.88 99 VAL B N 1
ATOM 2668 C CA . VAL B 1 99 ? 2.213 -14.086 -14.68 1 98.88 99 VAL B CA 1
ATOM 2669 C C . VAL B 1 99 ? 2.611 -12.656 -15.039 1 98.88 99 VAL B C 1
ATOM 2671 O O . VAL B 1 99 ? 3.664 -12.438 -15.641 1 98.88 99 VAL B O 1
ATOM 2674 N N . PRO B 1 100 ? 1.861 -11.672 -14.641 1 98.88 100 PRO B N 1
ATOM 2675 C CA . PRO B 1 100 ? 2.135 -10.289 -15.039 1 98.88 100 PRO B CA 1
ATOM 2676 C C . PRO B 1 100 ? 3.273 -9.664 -14.242 1 98.88 100 PRO B C 1
ATOM 2678 O O . PRO B 1 100 ? 3.496 -10.031 -13.086 1 98.88 100 PRO B O 1
ATOM 2681 N N . ASP B 1 101 ? 3.936 -8.742 -14.82 1 98.75 101 ASP B N 1
ATOM 2682 C CA . ASP B 1 101 ? 4.906 -7.898 -14.125 1 98.75 101 ASP B CA 1
ATOM 2683 C C . ASP B 1 101 ? 4.211 -6.762 -13.383 1 98.75 101 ASP B C 1
ATOM 2685 O O . ASP B 1 101 ? 4.141 -5.637 -13.875 1 98.75 101 ASP B O 1
ATOM 2689 N N . PHE B 1 102 ? 3.875 -7.035 -12.172 1 98.5 102 PHE B N 1
ATOM 2690 C CA . PHE B 1 102 ? 3.113 -6.059 -11.406 1 98.5 102 PHE B CA 1
ATOM 2691 C C . PHE B 1 102 ? 4.023 -4.961 -10.867 1 98.5 102 PHE B C 1
ATOM 2693 O O . PHE B 1 102 ? 3.553 -3.988 -10.273 1 98.5 102 PHE B O 1
ATOM 2700 N N . PHE B 1 103 ? 5.355 -5.113 -11.094 1 98 103 PHE B N 1
ATOM 2701 C CA . PHE B 1 103 ? 6.297 -4.121 -10.586 1 98 103 PHE B CA 1
ATOM 2702 C C . PHE B 1 103 ? 6.844 -3.266 -11.727 1 98 103 PHE B C 1
ATOM 2704 O O . PHE B 1 103 ? 7.723 -2.43 -11.516 1 98 103 PHE B O 1
ATOM 2711 N N . HIS B 1 104 ? 6.426 -3.531 -12.961 1 96.31 104 HIS B N 1
ATOM 2712 C CA . HIS B 1 104 ? 6.785 -2.748 -14.141 1 96.31 104 HIS B CA 1
ATOM 2713 C C . HIS B 1 104 ? 8.297 -2.609 -14.266 1 96.31 104 HIS B C 1
ATOM 2715 O O . HIS B 1 104 ? 8.812 -1.501 -14.43 1 96.31 104 HIS B O 1
ATOM 2721 N N . GLY B 1 105 ? 8.906 -3.691 -14.078 1 96.69 105 GLY B N 1
ATOM 2722 C CA . GLY B 1 105 ? 10.344 -3.752 -14.305 1 96.69 105 GLY B CA 1
ATOM 2723 C C . GLY B 1 105 ? 11.156 -3.387 -13.078 1 96.69 105 GLY B C 1
ATOM 2724 O O . GLY B 1 105 ? 12.383 -3.234 -13.164 1 96.69 105 GLY B O 1
ATOM 2725 N N . GLN B 1 106 ? 10.438 -3.232 -11.906 1 95.81 106 GLN B N 1
ATOM 2726 C CA . GLN B 1 106 ? 11.141 -2.807 -10.703 1 95.81 106 GLN B CA 1
ATOM 2727 C C . GLN B 1 106 ? 10.898 -3.771 -9.547 1 95.81 106 GLN B C 1
ATOM 2729 O O . GLN B 1 106 ? 10.43 -3.365 -8.477 1 95.81 106 GLN B O 1
ATOM 2734 N N . PRO B 1 107 ? 11.234 -5.102 -9.742 1 97.62 107 PRO B N 1
ATOM 2735 C CA . PRO B 1 107 ? 11.18 -5.988 -8.578 1 97.62 107 PRO B CA 1
ATOM 2736 C C . PRO B 1 107 ? 12.133 -5.57 -7.461 1 97.62 107 PRO B C 1
ATOM 2738 O O . PRO B 1 107 ? 13.016 -4.738 -7.684 1 97.62 107 PRO B O 1
ATOM 2741 N N . TYR B 1 108 ? 11.883 -6.086 -6.281 1 96.62 108 TYR B N 1
ATOM 2742 C CA . TYR B 1 108 ? 12.805 -5.793 -5.188 1 96.62 108 TYR B CA 1
ATOM 2743 C C . TYR B 1 108 ? 14.172 -6.406 -5.445 1 96.62 108 TYR B C 1
ATOM 2745 O O . TYR B 1 108 ? 14.273 -7.547 -5.906 1 96.62 108 TYR B O 1
ATOM 2753 N N . THR B 1 109 ? 15.195 -5.652 -5.195 1 92.38 109 THR B N 1
ATOM 2754 C CA . THR B 1 109 ? 16.578 -6.117 -5.27 1 92.38 109 THR B CA 1
ATOM 2755 C C . THR B 1 109 ? 17.344 -5.746 -4.004 1 92.38 109 THR B C 1
ATOM 2757 O O . THR B 1 109 ? 17.031 -4.738 -3.361 1 92.38 109 THR B O 1
ATOM 2760 N N . GLU B 1 110 ? 18.234 -6.582 -3.729 1 84.94 110 GLU B N 1
ATOM 2761 C CA . GLU B 1 110 ? 19.062 -6.289 -2.562 1 84.94 110 GLU B CA 1
ATOM 2762 C C . GLU B 1 110 ? 19.734 -4.926 -2.688 1 84.94 110 GLU B C 1
ATOM 2764 O O . GLU B 1 110 ? 20.219 -4.562 -3.76 1 84.94 110 GLU B O 1
ATOM 2769 N N . GLY B 1 111 ? 19.75 -4.148 -1.687 1 84.12 111 GLY B N 1
ATOM 2770 C CA . GLY B 1 111 ? 20.344 -2.818 -1.704 1 84.12 111 GLY B CA 1
ATOM 2771 C C . GLY B 1 111 ? 19.312 -1.714 -1.834 1 84.12 111 GLY B C 1
ATOM 2772 O O . GLY B 1 111 ? 19.578 -0.561 -1.493 1 84.12 111 GLY B O 1
ATOM 2773 N N . THR B 1 112 ? 18.156 -2.064 -2.455 1 86.88 112 THR B N 1
ATOM 2774 C CA . THR B 1 112 ? 17.062 -1.109 -2.539 1 86.88 112 THR B CA 1
ATOM 2775 C C . THR B 1 112 ? 16.516 -0.796 -1.152 1 86.88 112 THR B C 1
ATOM 2777 O O . THR B 1 112 ? 16.422 -1.682 -0.3 1 86.88 112 THR B O 1
ATOM 2780 N N . ASN B 1 113 ? 16.234 0.494 -0.88 1 88.12 113 ASN B N 1
ATOM 2781 C CA . ASN B 1 113 ? 15.531 0.819 0.358 1 88.12 113 ASN B CA 1
ATOM 2782 C C . ASN B 1 113 ? 14.164 0.144 0.421 1 88.12 113 ASN B C 1
ATOM 2784 O O . ASN B 1 113 ? 13.25 0.514 -0.317 1 88.12 113 ASN B O 1
ATOM 2788 N N . ARG B 1 114 ? 14.039 -0.779 1.261 1 91.25 114 ARG B N 1
ATOM 2789 C CA . ARG B 1 114 ? 12.867 -1.648 1.302 1 91.25 114 ARG B CA 1
ATOM 2790 C C . ARG B 1 114 ? 11.609 -0.861 1.664 1 91.25 114 ARG B C 1
ATOM 2792 O O . ARG B 1 114 ? 10.547 -1.085 1.09 1 91.25 114 ARG B O 1
ATOM 2799 N N . THR B 1 115 ? 11.766 0.057 2.637 1 90.81 115 THR B N 1
ATOM 2800 C CA . THR B 1 115 ? 10.625 0.854 3.066 1 90.81 115 THR B CA 1
ATOM 2801 C C . THR B 1 115 ? 10.047 1.642 1.895 1 90.81 115 THR B C 1
ATOM 2803 O O . THR B 1 115 ? 8.844 1.57 1.627 1 90.81 115 THR B O 1
ATOM 2806 N N . GLU B 1 116 ? 10.891 2.332 1.199 1 90.06 116 GLU B N 1
ATOM 2807 C CA . GLU B 1 116 ? 10.461 3.137 0.06 1 90.06 116 GLU B CA 1
ATOM 2808 C C . GLU B 1 116 ? 9.922 2.26 -1.063 1 90.06 116 GLU B C 1
ATOM 2810 O O . GLU B 1 116 ? 8.945 2.621 -1.727 1 90.06 116 GLU B O 1
ATOM 2815 N N . TRP B 1 117 ? 10.523 1.1 -1.248 1 93.69 117 TRP B N 1
ATOM 2816 C CA . TRP B 1 117 ? 10.086 0.193 -2.307 1 93.69 117 TRP B CA 1
ATOM 2817 C C . TRP B 1 117 ? 8.688 -0.336 -2.029 1 93.69 117 TRP B C 1
ATOM 2819 O O . TRP B 1 117 ? 7.836 -0.364 -2.924 1 93.69 117 TRP B O 1
ATOM 2829 N N . VAL B 1 118 ? 8.453 -0.744 -0.767 1 94.56 118 VAL B N 1
ATOM 2830 C CA . VAL B 1 118 ? 7.148 -1.291 -0.406 1 94.56 118 VAL B CA 1
ATOM 2831 C C . VAL B 1 118 ? 6.074 -0.218 -0.564 1 94.56 118 VAL B C 1
ATOM 2833 O O . VAL B 1 118 ? 5 -0.481 -1.112 1 94.56 118 VAL B O 1
ATOM 2836 N N . LEU B 1 119 ? 6.367 0.994 -0.177 1 92.88 119 LEU B N 1
ATOM 2837 C CA . LEU B 1 119 ? 5.418 2.096 -0.295 1 92.88 119 LEU B CA 1
ATOM 2838 C C . LEU B 1 119 ? 5.062 2.352 -1.756 1 92.88 119 LEU B C 1
ATOM 2840 O O . LEU B 1 119 ? 3.918 2.686 -2.07 1 92.88 119 LEU B O 1
ATOM 2844 N N . ALA B 1 120 ? 6.004 2.154 -2.621 1 91.75 120 ALA B N 1
ATOM 2845 C CA . ALA B 1 120 ? 5.828 2.453 -4.039 1 91.75 120 ALA B CA 1
ATOM 2846 C C . ALA B 1 120 ? 5.137 1.298 -4.762 1 91.75 120 ALA B C 1
ATOM 2848 O O . ALA B 1 120 ? 4.668 1.454 -5.891 1 91.75 120 ALA B O 1
ATOM 2849 N N . HIS B 1 121 ? 5.109 0.121 -4.094 1 95.56 121 HIS B N 1
ATOM 2850 C CA . HIS B 1 121 ? 4.578 -1.073 -4.742 1 95.56 121 HIS B CA 1
ATOM 2851 C C . HIS B 1 121 ? 3.525 -1.751 -3.871 1 95.56 121 HIS B C 1
ATOM 2853 O O . HIS B 1 121 ? 3.709 -2.893 -3.443 1 95.56 121 HIS B O 1
ATOM 2859 N N . SER B 1 122 ? 2.43 -1.077 -3.744 1 94.44 122 SER B N 1
ATOM 2860 C CA . SER B 1 122 ? 1.31 -1.529 -2.924 1 94.44 122 SER B CA 1
ATOM 2861 C C . SER B 1 122 ? 0.518 -2.625 -3.627 1 94.44 122 SER B C 1
ATOM 2863 O O . SER B 1 122 ? 0.084 -2.451 -4.77 1 94.44 122 SER B O 1
ATOM 2865 N N . PRO B 1 123 ? 0.282 -3.76 -2.951 1 97.62 123 PRO B N 1
ATOM 2866 C CA . PRO B 1 123 ? -0.557 -4.785 -3.578 1 97.62 123 PRO B CA 1
ATOM 2867 C C . PRO B 1 123 ? -1.989 -4.312 -3.812 1 97.62 123 PRO B C 1
ATOM 2869 O O . PRO B 1 123 ? -2.656 -4.785 -4.738 1 97.62 123 PRO B O 1
ATOM 2872 N N . VAL B 1 124 ? -2.451 -3.406 -2.996 1 95.88 124 VAL B N 1
ATOM 2873 C CA . VAL B 1 124 ? -3.789 -2.848 -3.16 1 95.88 124 VAL B CA 1
ATOM 2874 C C . VAL B 1 124 ? -3.867 -2.07 -4.473 1 95.88 124 VAL B C 1
ATOM 2876 O O . VAL B 1 124 ? -4.785 -2.275 -5.27 1 95.88 124 VAL B O 1
ATOM 2879 N N . LYS B 1 125 ? -2.871 -1.217 -4.715 1 94.62 125 LYS B N 1
ATOM 2880 C CA . LYS B 1 125 ? -2.838 -0.459 -5.965 1 94.62 125 LYS B CA 1
ATOM 2881 C C . LYS B 1 125 ? -2.682 -1.385 -7.168 1 94.62 125 LYS B C 1
ATOM 2883 O O . LYS B 1 125 ? -3.318 -1.18 -8.203 1 94.62 125 LYS B O 1
ATOM 2888 N N . ALA B 1 126 ? -1.857 -2.373 -6.988 1 97.5 126 ALA B N 1
ATOM 2889 C CA . ALA B 1 126 ? -1.638 -3.324 -8.07 1 97.5 126 ALA B CA 1
ATOM 2890 C C . ALA B 1 126 ? -2.939 -4.016 -8.469 1 97.5 126 ALA B C 1
ATOM 2892 O O . ALA B 1 126 ? -3.199 -4.234 -9.656 1 97.5 126 ALA B O 1
ATOM 2893 N N . ALA B 1 127 ? -3.762 -4.387 -7.457 1 97.88 127 ALA B N 1
ATOM 2894 C CA . ALA B 1 127 ? -5.039 -5.035 -7.738 1 97.88 127 ALA B CA 1
ATOM 2895 C C . ALA B 1 127 ? -5.973 -4.105 -8.5 1 97.88 127 ALA B C 1
ATOM 2897 O O . ALA B 1 127 ? -6.676 -4.535 -9.422 1 97.88 127 ALA B O 1
ATOM 2898 N N . GLU B 1 128 ? -5.941 -2.846 -8.125 1 94.69 128 GLU B N 1
ATOM 2899 C CA . GLU B 1 128 ? -6.742 -1.858 -8.844 1 94.69 128 GLU B CA 1
ATOM 2900 C C . GLU B 1 128 ? -6.266 -1.707 -10.289 1 94.69 128 GLU B C 1
ATOM 2902 O O . GLU B 1 128 ? -7.078 -1.678 -11.219 1 94.69 128 GLU B O 1
ATOM 2907 N N . ASP B 1 129 ? -4.961 -1.662 -10.438 1 95.62 129 ASP B N 1
ATOM 2908 C CA . ASP B 1 129 ? -4.367 -1.444 -11.758 1 95.62 129 ASP B CA 1
ATOM 2909 C C . ASP B 1 129 ? -4.551 -2.67 -12.648 1 95.62 129 ASP B C 1
ATOM 2911 O O . ASP B 1 129 ? -4.52 -2.561 -13.875 1 95.62 129 ASP B O 1
ATOM 2915 N N . ALA B 1 130 ? -4.789 -3.799 -12.078 1 97.88 130 ALA B N 1
ATOM 2916 C CA . ALA B 1 130 ? -4.797 -5.059 -12.82 1 97.88 130 ALA B CA 1
ATOM 2917 C C . ALA B 1 130 ? -6.188 -5.355 -13.367 1 97.88 130 ALA B C 1
ATOM 2919 O O . ALA B 1 130 ? -6.383 -6.348 -14.078 1 97.88 130 ALA B O 1
ATOM 2920 N N . LYS B 1 131 ? -7.207 -4.582 -13.117 1 97.62 131 LYS B N 1
ATOM 2921 C CA . LYS B 1 131 ? -8.586 -4.82 -13.539 1 97.62 131 LYS B CA 1
ATOM 2922 C C . LYS B 1 131 ? -8.664 -5.078 -15.039 1 97.62 131 LYS B C 1
ATOM 2924 O O . LYS B 1 131 ? -9.391 -5.973 -15.484 1 97.62 131 LYS B O 1
ATOM 2929 N N . PRO B 1 132 ? -7.863 -4.379 -15.875 1 97.94 132 PRO B N 1
ATOM 2930 C CA . PRO B 1 132 ? -7.926 -4.621 -17.328 1 97.94 132 PRO B CA 1
ATOM 2931 C C . PRO B 1 132 ? -7.469 -6.027 -17.703 1 97.94 132 PRO B C 1
ATOM 2933 O O . PRO B 1 132 ? -7.891 -6.559 -18.734 1 97.94 132 PRO B O 1
ATOM 2936 N N . ILE B 1 133 ? -6.637 -6.641 -16.875 1 98.44 133 ILE B N 1
ATOM 2937 C CA . ILE B 1 133 ? -6.188 -8 -17.156 1 98.44 133 ILE B CA 1
ATOM 2938 C C . ILE B 1 133 ? -7.375 -8.961 -17.094 1 98.44 133 ILE B C 1
ATOM 2940 O O . ILE B 1 133 ? -7.57 -9.773 -18 1 98.44 133 ILE B O 1
ATOM 2944 N N . PHE B 1 134 ? -8.172 -8.852 -16.094 1 98.31 134 PHE B N 1
ATOM 2945 C CA . PHE B 1 134 ? -9.312 -9.742 -15.906 1 98.31 134 PHE B CA 1
ATOM 2946 C C . PHE B 1 134 ? -10.375 -9.492 -16.984 1 98.31 134 PHE B C 1
ATOM 2948 O O . PHE B 1 134 ? -10.992 -10.438 -17.484 1 98.31 134 PHE B O 1
ATOM 2955 N N . ALA B 1 135 ? -10.531 -8.234 -17.344 1 97.62 135 ALA B N 1
ATOM 2956 C CA . ALA B 1 135 ? -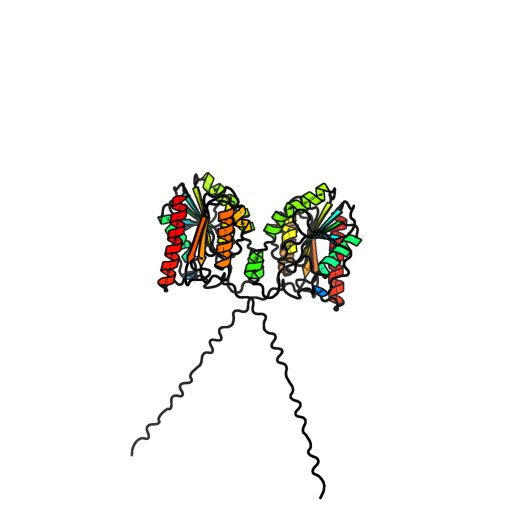11.438 -7.902 -18.438 1 97.62 135 ALA B CA 1
ATOM 2957 C C . ALA B 1 135 ? -10.969 -8.531 -19.75 1 97.62 135 ALA B C 1
ATOM 2959 O O . ALA B 1 135 ? -11.773 -9.055 -20.516 1 97.62 135 ALA B O 1
ATOM 2960 N N . ALA B 1 136 ? -9.672 -8.469 -19.953 1 97.62 136 ALA B N 1
ATOM 2961 C CA . ALA B 1 136 ? -9.094 -9.039 -21.172 1 97.62 136 ALA B CA 1
ATOM 2962 C C . ALA B 1 136 ? -9.305 -10.547 -21.219 1 97.62 136 ALA B C 1
ATOM 2964 O O . ALA B 1 136 ? -9.656 -11.094 -22.266 1 97.62 136 ALA B O 1
ATOM 2965 N N . LEU B 1 137 ? -9.094 -11.227 -20.141 1 97.94 137 LEU B N 1
ATOM 2966 C CA . LEU B 1 137 ? -9.297 -12.672 -20.078 1 97.94 137 LEU B CA 1
ATOM 2967 C C . LEU B 1 137 ? -10.75 -13.023 -20.375 1 97.94 137 LEU B C 1
ATOM 2969 O O . LEU B 1 137 ? -11.023 -13.961 -21.125 1 97.94 137 LEU B O 1
ATOM 2973 N N . LYS B 1 138 ? -11.648 -12.281 -19.859 1 96.25 138 LYS B N 1
ATOM 2974 C CA . LYS B 1 138 ? -13.07 -12.516 -20.094 1 96.25 138 LYS B CA 1
ATOM 2975 C C . LYS B 1 138 ? -13.43 -12.297 -21.562 1 96.25 138 LYS B C 1
ATOM 2977 O O . LYS B 1 138 ? -14.188 -13.078 -22.141 1 96.25 138 LYS B O 1
ATOM 2982 N N . LYS B 1 139 ? -12.898 -11.297 -22.094 1 95.94 139 LYS B N 1
ATOM 2983 C CA . LYS B 1 139 ? -13.148 -11 -23.5 1 95.94 139 LYS B CA 1
ATOM 2984 C C . LYS B 1 139 ? -12.68 -12.141 -24.406 1 95.94 139 LYS B C 1
ATOM 2986 O O . LYS B 1 139 ? -13.289 -12.406 -25.438 1 95.94 139 LYS B O 1
ATOM 2991 N N . GLU B 1 140 ? -11.664 -12.812 -23.953 1 96.31 140 GLU B N 1
ATOM 2992 C CA . GLU B 1 140 ? -11.125 -13.93 -24.734 1 96.31 140 GLU B CA 1
ATOM 2993 C C . GLU B 1 140 ? -11.82 -15.234 -24.375 1 96.31 140 GLU B C 1
ATOM 2995 O O . GLU B 1 140 ? -11.328 -16.328 -24.688 1 96.31 140 GLU B O 1
ATOM 3000 N N . LYS B 1 141 ? -12.852 -15.164 -23.641 1 95.12 141 LYS B N 1
ATOM 3001 C CA . LYS B 1 141 ? -13.758 -16.266 -23.312 1 95.12 141 LYS B CA 1
ATOM 3002 C C . LYS B 1 141 ? -13.133 -17.188 -22.266 1 95.12 141 LYS B C 1
ATOM 3004 O O . LYS B 1 141 ? -13.375 -18.391 -22.281 1 95.12 141 LYS B O 1
ATOM 3009 N N . ARG B 1 142 ? -12.258 -16.609 -21.562 1 95.69 142 ARG B N 1
ATOM 3010 C CA . ARG B 1 142 ? -11.766 -17.297 -20.375 1 95.69 142 ARG B CA 1
ATOM 3011 C C . ARG B 1 142 ? -12.594 -16.922 -19.141 1 95.69 142 ARG B C 1
ATOM 3013 O O . ARG B 1 142 ? -12.219 -16.016 -18.391 1 95.69 142 ARG B O 1
ATOM 3020 N N . SER B 1 143 ? -13.648 -17.656 -18.906 1 91.62 143 SER B N 1
ATOM 3021 C CA . SER B 1 143 ? -14.727 -17.234 -18.016 1 91.62 143 SER B CA 1
ATOM 3022 C C . SER B 1 143 ? -14.438 -17.625 -16.578 1 91.62 143 SER B C 1
ATOM 3024 O O . SER B 1 143 ? -15.039 -17.078 -15.641 1 91.62 143 SER B O 1
ATOM 3026 N N . PHE B 1 144 ? -13.594 -18.672 -16.422 1 97.69 144 PHE B N 1
ATOM 3027 C CA . PHE B 1 144 ? -13.242 -19.109 -15.07 1 97.69 144 PHE B CA 1
ATOM 3028 C C . PHE B 1 144 ? -11.805 -18.734 -14.734 1 97.69 144 PHE B C 1
ATOM 3030 O O . PHE B 1 144 ? -10.867 -19.312 -15.273 1 97.69 144 PHE B O 1
ATOM 3037 N N . VAL B 1 145 ? -11.648 -17.75 -13.875 1 98.75 145 VAL B N 1
ATOM 3038 C CA . VAL B 1 145 ? -10.32 -17.219 -13.578 1 98.75 145 VAL B CA 1
ATOM 3039 C C . VAL B 1 145 ? -10 -17.438 -12.094 1 98.75 145 VAL B C 1
ATOM 3041 O O . VAL B 1 145 ? -10.852 -17.219 -11.234 1 98.75 145 VAL B O 1
ATOM 3044 N N . GLY B 1 146 ? -8.875 -17.969 -11.789 1 98.88 146 GLY B N 1
ATOM 3045 C CA . GLY B 1 146 ? -8.32 -18.047 -10.445 1 98.88 146 GLY B CA 1
ATOM 3046 C C . GLY B 1 146 ? -7.062 -17.219 -10.273 1 98.88 146 GLY B C 1
ATOM 3047 O O . GLY B 1 146 ? -6.391 -16.891 -11.258 1 98.88 146 GLY B O 1
ATOM 3048 N N . VAL B 1 147 ? -6.77 -16.844 -9.055 1 98.94 147 VAL B N 1
ATOM 3049 C CA . VAL B 1 147 ? -5.527 -16.141 -8.758 1 98.94 147 VAL B CA 1
ATOM 3050 C C . VAL B 1 147 ? -4.73 -16.922 -7.707 1 98.94 147 VAL B C 1
ATOM 3052 O O . VAL B 1 147 ? -5.266 -17.281 -6.652 1 98.94 147 VAL B O 1
ATOM 3055 N N . GLY B 1 148 ? -3.516 -17.266 -7.988 1 98.94 148 GLY B N 1
ATOM 3056 C CA . GLY B 1 148 ? -2.535 -17.766 -7.035 1 98.94 148 GLY B CA 1
ATOM 3057 C C . GLY B 1 148 ? -1.488 -16.719 -6.668 1 98.94 148 GLY B C 1
ATOM 3058 O O . GLY B 1 148 ? -0.786 -16.203 -7.539 1 98.94 148 GLY B O 1
ATOM 3059 N N . GLY B 1 149 ? -1.426 -16.406 -5.434 1 98.94 149 GLY B N 1
ATOM 3060 C CA . GLY B 1 149 ? -0.502 -15.367 -5.004 1 98.94 149 GLY B CA 1
ATOM 3061 C C . GLY B 1 149 ? 0.524 -15.859 -4.004 1 98.94 149 GLY B C 1
ATOM 3062 O O . GLY B 1 149 ? 0.204 -16.656 -3.121 1 98.94 149 GLY B O 1
ATOM 3063 N N . TYR B 1 150 ? 1.751 -15.344 -4.09 1 98.94 150 TYR B N 1
ATOM 3064 C CA . TYR B 1 150 ? 2.857 -15.703 -3.211 1 98.94 150 TYR B CA 1
ATOM 3065 C C . TYR B 1 150 ? 3.381 -14.477 -2.469 1 98.94 150 TYR B C 1
ATOM 3067 O O . TYR B 1 150 ? 3.811 -13.5 -3.092 1 98.94 150 TYR B O 1
ATOM 3075 N N . CYS B 1 151 ? 3.398 -14.555 -1.095 1 98.69 151 CYS B N 1
ATOM 3076 C CA . CYS B 1 151 ? 3.918 -13.445 -0.305 1 98.69 151 CYS B CA 1
ATOM 3077 C C . CYS B 1 151 ? 3.188 -12.148 -0.64 1 98.69 151 CYS B C 1
ATOM 3079 O O . CYS B 1 151 ? 1.987 -12.023 -0.388 1 98.69 151 CYS B O 1
ATOM 3081 N N . TRP B 1 152 ? 3.811 -11.148 -1.136 1 98.5 152 TRP B N 1
ATOM 3082 C CA . TRP B 1 152 ? 3.213 -9.922 -1.642 1 98.5 152 TRP B CA 1
ATOM 3083 C C . TRP B 1 152 ? 2.01 -10.219 -2.529 1 98.5 152 TRP B C 1
ATOM 3085 O O . TRP B 1 152 ? 0.954 -9.602 -2.387 1 98.5 152 TRP B O 1
ATOM 3095 N N . GLY B 1 153 ? 2.125 -11.219 -3.34 1 98.81 153 GLY B N 1
ATOM 3096 C CA . GLY B 1 153 ? 1.072 -11.617 -4.258 1 98.81 153 GLY B CA 1
ATOM 3097 C C . GLY B 1 153 ? -0.151 -12.18 -3.557 1 98.81 153 GLY B C 1
ATOM 3098 O O . GLY B 1 153 ? -1.24 -12.211 -4.133 1 98.81 153 GLY B O 1
ATOM 3099 N N . GLY B 1 154 ? 0.063 -12.688 -2.357 1 98.88 154 GLY B N 1
ATOM 3100 C CA . GLY B 1 154 ? -1.074 -13.133 -1.568 1 98.88 154 GLY B CA 1
ATOM 3101 C C . GLY B 1 154 ? -2.055 -12.016 -1.254 1 98.88 154 GLY B C 1
ATOM 3102 O O . GLY B 1 154 ? -3.266 -12.188 -1.408 1 98.88 154 GLY B O 1
ATOM 3103 N N . LYS B 1 155 ? -1.516 -10.898 -0.81 1 98.56 155 LYS B N 1
ATOM 3104 C CA . LYS B 1 155 ? -2.377 -9.742 -0.548 1 98.56 155 LYS B CA 1
ATOM 3105 C C . LYS B 1 155 ? -3.029 -9.242 -1.833 1 98.56 155 LYS B C 1
ATOM 3107 O O . LYS B 1 155 ? -4.207 -8.875 -1.835 1 98.56 155 LYS B O 1
ATOM 3112 N N . PHE B 1 156 ? -2.307 -9.234 -2.957 1 98.69 156 PHE B N 1
ATOM 3113 C CA . PHE B 1 156 ? -2.879 -8.922 -4.262 1 98.69 156 PHE B CA 1
ATOM 3114 C C . PHE B 1 156 ? -4.094 -9.789 -4.547 1 98.69 156 PHE B C 1
ATOM 3116 O O . PHE B 1 156 ? -5.16 -9.281 -4.895 1 98.69 156 PHE B O 1
ATOM 3123 N N . ALA B 1 157 ? -3.949 -11.102 -4.348 1 98.94 157 ALA B N 1
ATOM 3124 C CA . ALA B 1 157 ? -5.027 -12.047 -4.609 1 98.94 157 ALA B CA 1
ATOM 3125 C C . ALA B 1 157 ? -6.246 -11.758 -3.74 1 98.94 157 ALA B C 1
ATOM 3127 O O . ALA B 1 157 ? -7.379 -11.789 -4.219 1 98.94 157 ALA B O 1
ATOM 3128 N N . VAL B 1 158 ? -6 -11.461 -2.512 1 98.75 158 VAL B N 1
ATOM 3129 C CA . VAL B 1 158 ? -7.082 -11.172 -1.573 1 98.75 158 VAL B CA 1
ATOM 3130 C C . VAL B 1 158 ? -7.824 -9.914 -2.01 1 98.75 158 VAL B C 1
ATOM 3132 O O . VAL B 1 158 ? -9.055 -9.867 -1.968 1 98.75 158 VAL B O 1
ATOM 3135 N N . GLU B 1 159 ? -7.055 -8.898 -2.434 1 98.31 159 GLU B N 1
ATOM 3136 C CA . GLU B 1 159 ? -7.703 -7.676 -2.896 1 98.31 159 GLU B CA 1
ATOM 3137 C C . GLU B 1 159 ? -8.555 -7.938 -4.133 1 98.31 159 GLU B C 1
ATOM 3139 O O . GLU B 1 159 ? -9.656 -7.398 -4.258 1 98.31 159 GLU B O 1
ATOM 3144 N N . VAL B 1 160 ? -8.109 -8.797 -5.031 1 98.69 160 VAL B N 1
ATOM 3145 C CA . VAL B 1 160 ? -8.875 -9.156 -6.223 1 98.69 160 VAL B CA 1
ATOM 3146 C C . VAL B 1 160 ? -10.133 -9.922 -5.816 1 98.69 160 VAL B C 1
ATOM 3148 O O . VAL B 1 160 ? -11.203 -9.727 -6.398 1 98.69 160 VAL B O 1
ATOM 3151 N N . ALA B 1 161 ? -10.039 -10.711 -4.77 1 98.69 161 ALA B N 1
ATOM 3152 C CA . ALA B 1 161 ? -11.133 -11.57 -4.32 1 98.69 161 ALA B CA 1
ATOM 3153 C C . ALA B 1 161 ? -12.273 -10.742 -3.736 1 98.69 161 ALA B C 1
ATOM 3155 O O . ALA B 1 161 ? -13.375 -11.258 -3.521 1 98.69 161 ALA B O 1
ATOM 3156 N N . LYS B 1 162 ? -12.016 -9.484 -3.457 1 97.88 162 LYS B N 1
ATOM 3157 C CA . LYS B 1 162 ? -13.062 -8.602 -2.963 1 97.88 162 LYS B CA 1
ATOM 3158 C C . LYS B 1 162 ? -13.961 -8.117 -4.102 1 97.88 162 LYS B C 1
ATOM 3160 O O . LYS B 1 162 ? -14.992 -7.5 -3.863 1 97.88 162 LYS B O 1
ATOM 3165 N N . THR B 1 163 ? -13.539 -8.43 -5.27 1 97.19 163 THR B N 1
ATOM 3166 C CA . THR B 1 163 ? -14.328 -8.125 -6.461 1 97.19 163 THR B CA 1
ATOM 3167 C C . THR B 1 163 ? -14.969 -9.391 -7.027 1 97.19 163 THR B C 1
ATOM 3169 O O . THR B 1 163 ? -14.773 -10.484 -6.488 1 97.19 163 THR B O 1
ATOM 3172 N N . ASN B 1 164 ? -15.68 -9.227 -8.102 1 97 164 ASN B N 1
ATOM 3173 C CA . ASN B 1 164 ? -16.344 -10.367 -8.719 1 97 164 ASN B CA 1
ATOM 3174 C C . ASN B 1 164 ? -15.586 -10.859 -9.953 1 97 164 ASN B C 1
ATOM 3176 O O . ASN B 1 164 ? -16.156 -11.523 -10.812 1 97 164 ASN B O 1
ATOM 3180 N N . GLU B 1 165 ? -14.266 -10.594 -9.938 1 97 165 GLU B N 1
ATOM 3181 C CA . GLU B 1 165 ? -13.5 -10.836 -11.156 1 97 165 GLU B CA 1
ATOM 3182 C C . GLU B 1 165 ? -12.984 -12.273 -11.211 1 97 165 GLU B C 1
ATOM 3184 O O . GLU B 1 165 ? -12.547 -12.742 -12.266 1 97 165 GLU B O 1
ATOM 3189 N N . VAL B 1 166 ? -13.047 -13.008 -10.047 1 98.56 166 VAL B N 1
ATOM 3190 C CA . VAL B 1 166 ? -12.406 -14.32 -10.039 1 98.56 166 VAL B CA 1
ATOM 3191 C C . VAL B 1 166 ? -13.305 -15.328 -9.312 1 98.56 166 VAL B C 1
ATOM 3193 O O . VAL B 1 166 ? -14.148 -14.938 -8.5 1 98.56 166 VAL B O 1
ATOM 3196 N N . GLU B 1 167 ? -13.062 -16.578 -9.594 1 98.69 167 GLU B N 1
ATOM 3197 C CA . GLU B 1 167 ? -13.906 -17.641 -9.062 1 98.69 167 GLU B CA 1
ATOM 3198 C C . GLU B 1 167 ? -13.297 -18.25 -7.801 1 98.69 167 GLU B C 1
ATOM 3200 O O . GLU B 1 167 ? -14 -18.844 -6.988 1 98.69 167 GLU B O 1
ATOM 3205 N N . ALA B 1 168 ? -11.984 -18.125 -7.637 1 98.88 168 ALA B N 1
ATOM 3206 C CA . ALA B 1 168 ? -11.281 -18.688 -6.484 1 98.88 168 ALA B CA 1
ATOM 3207 C C . ALA B 1 168 ? -9.867 -18.125 -6.379 1 98.88 168 ALA B C 1
ATOM 3209 O O . ALA B 1 168 ? -9.281 -17.703 -7.383 1 98.88 168 ALA B O 1
ATOM 3210 N N . ILE B 1 169 ? -9.328 -18.125 -5.148 1 98.94 169 ILE B N 1
ATOM 3211 C CA . ILE B 1 169 ? -7.941 -17.688 -4.98 1 98.94 169 ILE B CA 1
ATOM 3212 C C . ILE B 1 169 ? -7.203 -18.672 -4.07 1 98.94 169 ILE B C 1
ATOM 3214 O O . ILE B 1 169 ? -7.828 -19.406 -3.291 1 98.94 169 ILE B O 1
ATOM 3218 N N . VAL B 1 170 ? -5.902 -18.734 -4.234 1 99 170 VAL B N 1
ATOM 3219 C CA . VAL B 1 170 ? -4.969 -19.438 -3.359 1 99 170 VAL B CA 1
ATOM 3220 C C . VAL B 1 170 ? -3.855 -18.484 -2.922 1 99 170 VAL B C 1
ATOM 3222 O O . VAL B 1 170 ? -3.227 -17.828 -3.756 1 99 170 VAL B O 1
ATOM 3225 N N . ILE B 1 171 ? -3.662 -18.391 -1.667 1 98.94 171 ILE B N 1
ATOM 3226 C CA . ILE B 1 171 ? -2.588 -17.531 -1.183 1 98.94 171 ILE B CA 1
ATOM 3227 C C . ILE B 1 171 ? -1.552 -18.359 -0.438 1 98.94 171 ILE B C 1
ATOM 3229 O O . ILE B 1 171 ? -1.889 -19.094 0.504 1 98.94 171 ILE B O 1
ATOM 3233 N N . SER B 1 172 ? -0.312 -18.297 -0.884 1 98.94 172 SER B N 1
ATOM 3234 C CA . SER B 1 172 ? 0.805 -19.031 -0.305 1 98.94 172 SER B CA 1
ATOM 3235 C C . SER B 1 172 ? 1.735 -18.109 0.476 1 98.94 172 SER B C 1
ATOM 3237 O O . SER B 1 172 ? 2.295 -17.172 -0.084 1 98.94 172 SER B O 1
ATOM 3239 N N . HIS B 1 173 ? 1.895 -18.438 1.784 1 98.81 173 HIS B N 1
ATOM 3240 C CA . HIS B 1 173 ? 2.691 -17.625 2.705 1 98.81 173 HIS B CA 1
ATOM 3241 C C . HIS B 1 173 ? 2.492 -16.141 2.451 1 98.81 173 HIS B C 1
ATOM 3243 O O . HIS B 1 173 ? 3.447 -15.43 2.135 1 98.81 173 HIS B O 1
ATOM 3249 N N . PRO B 1 174 ? 1.263 -15.734 2.65 1 98.69 174 PRO B N 1
ATOM 3250 C CA . PRO B 1 174 ? 0.945 -14.352 2.283 1 98.69 174 PRO B CA 1
ATOM 3251 C C . PRO B 1 174 ? 1.551 -13.336 3.246 1 98.69 174 PRO B C 1
ATOM 3253 O O . PRO B 1 174 ? 2.012 -13.703 4.328 1 98.69 174 PRO B O 1
ATOM 3256 N N . SER B 1 175 ? 1.608 -12.164 2.785 1 97.12 175 SER B N 1
ATOM 3257 C CA . SER B 1 175 ? 1.943 -11.023 3.627 1 97.12 175 SER B CA 1
ATOM 3258 C C . SER B 1 175 ? 0.795 -10.016 3.68 1 97.12 175 SER B C 1
ATOM 3260 O O . SER B 1 175 ? 0.031 -9.891 2.721 1 97.12 175 SER B O 1
ATOM 3262 N N . ALA B 1 176 ? 0.534 -9.438 4.832 1 94.88 176 ALA B N 1
ATOM 3263 C CA . ALA B 1 176 ? -0.322 -8.273 5.023 1 94.88 176 ALA B CA 1
ATOM 3264 C C . ALA B 1 176 ? -1.793 -8.633 4.84 1 94.88 176 ALA B C 1
ATOM 3266 O O . ALA B 1 176 ? -2.596 -7.801 4.414 1 94.88 176 ALA B O 1
ATOM 3267 N N . VAL B 1 177 ? -2.146 -9.875 4.98 1 97.31 177 VAL B N 1
ATOM 3268 C CA . VAL B 1 177 ? -3.547 -10.281 4.973 1 97.31 177 VAL B CA 1
ATOM 3269 C C . VAL B 1 177 ? -4.125 -10.18 6.383 1 97.31 177 VAL B C 1
ATOM 3271 O O . VAL B 1 177 ? -3.467 -10.555 7.355 1 97.31 177 VAL B O 1
ATOM 3274 N N . THR B 1 178 ? -5.375 -9.688 6.488 1 94.88 178 THR B N 1
ATOM 3275 C CA . THR B 1 178 ? -5.977 -9.453 7.797 1 94.88 178 THR B CA 1
ATOM 3276 C C . THR B 1 178 ? -7.301 -10.203 7.926 1 94.88 178 THR B C 1
ATOM 3278 O O . THR B 1 178 ? -7.867 -10.648 6.93 1 94.88 178 THR B O 1
ATOM 3281 N N . ALA B 1 179 ? -7.762 -10.297 9.141 1 96.38 179 ALA B N 1
ATOM 3282 C CA . ALA B 1 179 ? -9.07 -10.891 9.398 1 96.38 179 ALA B CA 1
ATOM 3283 C C . ALA B 1 179 ? -10.18 -10.094 8.719 1 96.38 179 ALA B C 1
ATOM 3285 O O . ALA B 1 179 ? -11.148 -10.672 8.219 1 96.38 179 ALA B O 1
ATOM 3286 N N . ASP B 1 180 ? -10.109 -8.789 8.672 1 93.56 180 ASP B N 1
ATOM 3287 C CA . ASP B 1 180 ? -11.117 -7.953 8.031 1 93.56 180 ASP B CA 1
ATOM 3288 C C . ASP B 1 180 ? -11.219 -8.25 6.539 1 93.56 180 ASP B C 1
ATOM 3290 O O . ASP B 1 180 ? -12.305 -8.172 5.953 1 93.56 180 ASP B O 1
ATOM 3294 N N . ASP B 1 181 ? -10.086 -8.594 5.957 1 96.62 181 ASP B N 1
ATOM 3295 C CA . ASP B 1 181 ? -10.102 -9 4.555 1 96.62 181 ASP B CA 1
ATOM 3296 C C . ASP B 1 181 ? -11.031 -10.188 4.336 1 96.62 181 ASP B C 1
ATOM 3298 O O . ASP B 1 181 ? -11.75 -10.25 3.34 1 96.62 181 ASP B O 1
ATOM 3302 N N . MET B 1 182 ? -11.031 -11.109 5.293 1 98.19 182 MET B N 1
ATOM 3303 C CA . MET B 1 182 ? -11.734 -12.383 5.16 1 98.19 182 MET B CA 1
ATOM 3304 C C . MET B 1 182 ? -13.242 -12.18 5.211 1 98.19 182 MET B C 1
ATOM 3306 O O . MET B 1 182 ? -14.008 -13.008 4.711 1 98.19 182 MET B O 1
ATOM 3310 N N . LYS B 1 183 ? -13.633 -11.039 5.719 1 97.06 183 LYS B N 1
ATOM 3311 C CA . LYS B 1 183 ? -15.062 -10.766 5.879 1 97.06 183 LYS B CA 1
ATOM 3312 C C . LYS B 1 183 ? -15.688 -10.344 4.555 1 97.06 183 LYS B C 1
ATOM 3314 O O . LYS B 1 183 ? -16.906 -10.398 4.398 1 97.06 183 LYS B O 1
ATOM 3319 N N . VAL B 1 184 ? -14.797 -9.93 3.607 1 96.12 184 VAL B N 1
ATOM 3320 C CA . VAL B 1 184 ? -15.422 -9.242 2.484 1 96.12 184 VAL B CA 1
ATOM 3321 C C . VAL B 1 184 ? -15.023 -9.914 1.174 1 96.12 184 VAL B C 1
ATOM 3323 O O . VAL B 1 184 ? -15.414 -9.469 0.093 1 96.12 184 VAL B O 1
ATOM 3326 N N . ILE B 1 185 ? -14.266 -10.992 1.206 1 98.06 185 ILE B N 1
ATOM 3327 C CA . ILE B 1 185 ? -13.953 -11.695 -0.032 1 98.06 185 ILE B CA 1
ATOM 3328 C C . ILE B 1 185 ? -15.219 -12.328 -0.607 1 98.06 185 ILE B C 1
ATOM 3330 O O . ILE B 1 185 ? -16.141 -12.664 0.135 1 98.06 185 ILE B O 1
ATOM 3334 N N . LYS B 1 186 ? -15.227 -12.57 -1.923 1 98.5 186 LYS B N 1
ATOM 3335 C CA . LYS B 1 186 ? -16.469 -12.961 -2.596 1 98.5 186 LYS B CA 1
ATOM 3336 C C . LYS B 1 186 ? -16.312 -14.312 -3.287 1 98.5 186 LYS B C 1
ATOM 3338 O O . LYS B 1 186 ? -17.156 -14.711 -4.082 1 98.5 186 LYS B O 1
ATOM 3343 N N . CYS B 1 187 ? -15.211 -15 -3.061 1 98.44 187 CYS B N 1
ATOM 3344 C CA . CYS B 1 187 ? -14.977 -16.297 -3.678 1 98.44 187 CYS B CA 1
ATOM 3345 C C . CYS B 1 187 ? -14.234 -17.234 -2.727 1 98.44 187 CYS B C 1
ATOM 3347 O O . CYS B 1 187 ? -13.703 -16.781 -1.708 1 98.44 187 CYS B O 1
ATOM 3349 N N . PRO B 1 188 ? -14.227 -18.547 -3.002 1 98.88 188 PRO B N 1
ATOM 3350 C CA . PRO B 1 188 ? -13.492 -19.516 -2.186 1 98.88 188 PRO B CA 1
ATOM 3351 C C . PRO B 1 188 ? -12 -19.188 -2.098 1 98.88 188 PRO B C 1
ATOM 3353 O O . PRO B 1 188 ? -11.391 -18.781 -3.086 1 98.88 188 PRO B O 1
ATOM 3356 N N . ILE B 1 189 ? -11.453 -19.469 -0.878 1 98.94 189 ILE B N 1
ATOM 3357 C CA . ILE B 1 189 ? -10.047 -19.141 -0.65 1 98.94 189 ILE B CA 1
ATOM 3358 C C . ILE B 1 189 ? -9.328 -20.344 -0.041 1 98.94 189 ILE B C 1
ATOM 3360 O O . ILE B 1 189 ? -9.844 -20.984 0.875 1 98.94 189 ILE B O 1
ATOM 3364 N N . GLU B 1 190 ? -8.141 -20.672 -0.574 1 98.94 190 GLU B N 1
ATOM 3365 C CA . GLU B 1 190 ? -7.195 -21.609 0.022 1 98.94 190 GLU B CA 1
ATOM 3366 C C . GLU B 1 190 ? -5.988 -20.875 0.602 1 98.94 190 GLU B C 1
ATOM 3368 O O . GLU B 1 190 ? -5.375 -20.047 -0.071 1 98.94 190 GLU B O 1
ATOM 3373 N N . ILE B 1 191 ? -5.684 -21.172 1.871 1 98.94 191 ILE B N 1
ATOM 3374 C CA . ILE B 1 191 ? -4.555 -20.547 2.549 1 98.94 191 ILE B CA 1
ATOM 3375 C C . ILE B 1 191 ? -3.48 -21.578 2.848 1 98.94 191 ILE B C 1
ATOM 3377 O O . ILE B 1 191 ? -3.719 -22.531 3.598 1 98.94 191 ILE B O 1
ATOM 3381 N N . LEU B 1 192 ? -2.307 -21.391 2.266 1 98.94 192 LEU B N 1
ATOM 3382 C CA . LEU B 1 192 ? -1.166 -22.266 2.475 1 98.94 192 LEU B CA 1
ATOM 3383 C C . LEU B 1 192 ? -0.073 -21.562 3.273 1 98.94 192 LEU B C 1
ATOM 3385 O O . LEU B 1 192 ? 0.69 -20.766 2.721 1 98.94 192 LEU B O 1
ATOM 3389 N N . GLY B 1 193 ? -0.025 -21.891 4.57 1 98.88 193 GLY B N 1
ATOM 3390 C CA . GLY B 1 193 ? 0.903 -21.25 5.488 1 98.88 193 GLY B CA 1
ATOM 3391 C C . GLY B 1 193 ? 2.068 -22.141 5.875 1 98.88 193 GLY B C 1
ATOM 3392 O O . GLY B 1 193 ? 2.139 -23.297 5.461 1 98.88 193 GLY B O 1
ATOM 3393 N N . ALA B 1 194 ? 3.014 -21.594 6.621 1 98.88 194 ALA B N 1
ATOM 3394 C CA . ALA B 1 194 ? 4.211 -22.281 7.086 1 98.88 194 ALA B CA 1
ATOM 3395 C C . ALA B 1 194 ? 4.363 -22.172 8.602 1 98.88 194 ALA B C 1
ATOM 3397 O O . ALA B 1 194 ? 4.102 -21.109 9.172 1 98.88 194 ALA B O 1
ATOM 3398 N N . GLN B 1 195 ? 4.859 -23.156 9.195 1 98.69 195 GLN B N 1
ATOM 3399 C CA . GLN B 1 195 ? 4.992 -23.219 10.648 1 98.69 195 GLN B CA 1
ATOM 3400 C C . GLN B 1 195 ? 5.941 -22.141 11.164 1 98.69 195 GLN B C 1
ATOM 3402 O O . GLN B 1 195 ? 5.707 -21.562 12.219 1 98.69 195 GLN B O 1
ATOM 3407 N N . ASN B 1 196 ? 6.992 -21.922 10.469 1 98.38 196 ASN B N 1
ATOM 3408 C CA . ASN B 1 196 ? 8.016 -20.984 10.922 1 98.38 196 ASN B CA 1
ATOM 3409 C C . ASN B 1 196 ? 7.945 -19.656 10.164 1 98.38 196 ASN B C 1
ATOM 3411 O O . ASN B 1 196 ? 8.977 -19.047 9.891 1 98.38 196 ASN B O 1
ATOM 3415 N N . ASP B 1 197 ? 6.758 -19.312 9.734 1 98.25 197 ASP B N 1
ATOM 3416 C CA . ASP B 1 197 ? 6.52 -18.047 9.062 1 98.25 197 ASP B CA 1
ATOM 3417 C C . ASP B 1 197 ? 6.359 -16.906 10.07 1 98.25 197 ASP B C 1
ATOM 3419 O O . ASP B 1 197 ? 5.348 -16.828 10.773 1 98.25 197 ASP B O 1
ATOM 3423 N N . ALA B 1 198 ? 7.305 -16 10.117 1 95.69 198 ALA B N 1
ATOM 3424 C CA . ALA B 1 198 ? 7.262 -14.875 11.055 1 95.69 198 ALA B CA 1
ATOM 3425 C C . ALA B 1 198 ? 6.434 -13.727 10.492 1 95.69 198 ALA B C 1
ATOM 3427 O O . ALA B 1 198 ? 6.047 -12.82 11.234 1 95.69 198 ALA B O 1
ATOM 3428 N N . VAL B 1 199 ? 6.191 -13.734 9.195 1 95.94 199 VAL B N 1
ATOM 3429 C CA . VAL B 1 199 ? 5.41 -12.695 8.539 1 95.94 199 VAL B CA 1
ATOM 3430 C C . VAL B 1 199 ? 3.92 -12.969 8.727 1 95.94 199 VAL B C 1
ATOM 3432 O O . VAL B 1 199 ? 3.156 -12.078 9.094 1 95.94 199 VAL B O 1
ATOM 3435 N N . THR B 1 200 ? 3.541 -14.172 8.492 1 97.81 200 THR B N 1
ATOM 3436 C CA . THR B 1 200 ? 2.201 -14.68 8.75 1 97.81 200 THR B CA 1
ATOM 3437 C C . THR B 1 200 ? 2.264 -15.953 9.594 1 97.81 200 THR B C 1
ATOM 3439 O O . THR B 1 200 ? 2.064 -17.062 9.078 1 97.81 200 THR B O 1
ATOM 3442 N N . PRO B 1 201 ? 2.418 -15.727 10.859 1 97.69 201 PRO B N 1
ATOM 3443 C CA . PRO B 1 201 ? 2.572 -16.891 11.742 1 97.69 201 PRO B CA 1
ATOM 3444 C C . PRO B 1 201 ? 1.303 -17.734 11.844 1 97.69 201 PRO B C 1
ATOM 3446 O O . PRO B 1 201 ? 0.21 -17.25 11.539 1 97.69 201 PRO B O 1
ATOM 3449 N N . PRO B 1 202 ? 1.467 -18.922 12.258 1 98.56 202 PRO B N 1
ATOM 3450 C CA . PRO B 1 202 ? 0.323 -19.828 12.383 1 98.56 202 PRO B CA 1
ATOM 3451 C C . PRO B 1 202 ? -0.829 -19.219 13.18 1 98.56 202 PRO B C 1
ATOM 3453 O O . PRO B 1 202 ? -1.996 -19.422 12.836 1 98.56 202 PRO B O 1
ATOM 3456 N N . ALA B 1 203 ? -0.5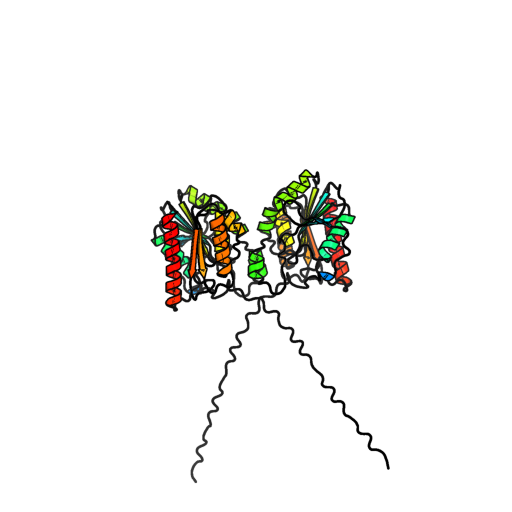39 -18.453 14.195 1 98.12 203 ALA B N 1
ATOM 3457 C CA . ALA B 1 203 ? -1.589 -17.844 15 1 98.12 203 ALA B CA 1
ATOM 3458 C C . ALA B 1 203 ? -2.439 -16.891 14.148 1 98.12 203 ALA B C 1
ATOM 3460 O O . ALA B 1 203 ? -3.656 -16.812 14.336 1 98.12 203 ALA B O 1
ATOM 3461 N N . LEU B 1 204 ? -1.809 -16.156 13.289 1 97.38 204 LEU B N 1
ATOM 3462 C CA . LEU B 1 204 ? -2.553 -15.281 12.391 1 97.38 204 LEU B CA 1
ATOM 3463 C C . LEU B 1 204 ? -3.398 -16.094 11.414 1 97.38 204 LEU B C 1
ATOM 3465 O O . LEU B 1 204 ? -4.551 -15.742 11.148 1 97.38 204 LEU B O 1
ATOM 3469 N N . VAL B 1 205 ? -2.883 -17.203 10.852 1 98.56 205 VAL B N 1
ATOM 3470 C CA . VAL B 1 205 ? -3.65 -18.078 9.969 1 98.56 205 VAL B CA 1
ATOM 3471 C C . VAL B 1 205 ? -4.898 -18.578 10.688 1 98.56 205 VAL B C 1
ATOM 3473 O O . VAL B 1 205 ? -5.992 -18.594 10.117 1 98.56 205 VAL B O 1
ATOM 3476 N N . ASP B 1 206 ? -4.699 -18.906 11.953 1 98.38 206 ASP B N 1
ATOM 3477 C CA . ASP B 1 206 ? -5.836 -19.359 12.758 1 98.38 206 ASP B CA 1
ATOM 3478 C C . ASP B 1 206 ? -6.902 -18.266 12.852 1 98.38 206 ASP B C 1
ATOM 3480 O O . ASP B 1 206 ? -8.102 -18.547 12.75 1 98.38 206 ASP B O 1
ATOM 3484 N N . GLN B 1 207 ? -6.48 -17.078 13.023 1 98.25 207 GLN B N 1
ATOM 3485 C CA . GLN B 1 207 ? -7.41 -15.953 13.102 1 98.25 207 GLN B CA 1
ATOM 3486 C C . GLN B 1 207 ? -8.148 -15.766 11.781 1 98.25 207 GLN B C 1
ATOM 3488 O O . GLN B 1 207 ? -9.352 -15.484 11.773 1 98.25 207 GLN B O 1
ATOM 3493 N N . LEU B 1 208 ? -7.453 -15.875 10.688 1 98.62 208 LEU B N 1
ATOM 3494 C CA . LEU B 1 208 ? -8.078 -15.773 9.375 1 98.62 208 LEU B CA 1
ATOM 3495 C C . LEU B 1 208 ? -9.141 -16.844 9.188 1 98.62 208 LEU B C 1
ATOM 3497 O O . LEU B 1 208 ? -10.25 -16.562 8.742 1 98.62 208 LEU B O 1
ATOM 3501 N N . VAL B 1 209 ? -8.797 -18.047 9.57 1 98.5 209 VAL B N 1
ATOM 3502 C CA . VAL B 1 209 ? -9.68 -19.188 9.414 1 98.5 209 VAL B CA 1
ATOM 3503 C C . VAL B 1 209 ? -10.93 -19 10.273 1 98.5 209 VAL B C 1
ATOM 3505 O O . VAL B 1 209 ? -12.047 -19.281 9.828 1 98.5 209 VAL B O 1
ATOM 3508 N N . GLU B 1 210 ? -10.734 -18.547 11.469 1 98.5 210 GLU B N 1
ATOM 3509 C CA . GLU B 1 210 ? -11.875 -18.297 12.344 1 98.5 210 GLU B CA 1
ATOM 3510 C C . GLU B 1 210 ? -12.828 -17.281 11.719 1 98.5 210 GLU B C 1
ATOM 3512 O O . GLU B 1 210 ? -14.047 -17.484 11.742 1 98.5 210 GLU B O 1
ATOM 3517 N N . THR B 1 211 ? -12.258 -16.234 11.195 1 98.5 211 THR B N 1
ATOM 3518 C CA . THR B 1 211 ? -13.07 -15.211 10.562 1 98.5 211 THR B CA 1
ATOM 3519 C C . THR B 1 211 ? -13.797 -15.773 9.336 1 98.5 211 THR B C 1
ATOM 3521 O O . THR B 1 211 ? -14.969 -15.484 9.117 1 98.5 211 THR B O 1
ATOM 3524 N N . LEU B 1 212 ? -13.117 -16.578 8.516 1 98.62 212 LEU B N 1
ATOM 3525 C CA . LEU B 1 212 ? -13.719 -17.219 7.352 1 98.62 212 LEU B CA 1
ATOM 3526 C C . LEU B 1 212 ? -14.883 -18.109 7.766 1 98.62 212 LEU B C 1
ATOM 3528 O O . LEU B 1 212 ? -15.93 -18.109 7.117 1 98.62 212 LEU B O 1
ATOM 3532 N N . HIS B 1 213 ? -14.688 -18.812 8.828 1 97.88 213 HIS B N 1
ATOM 3533 C CA . HIS B 1 213 ? -15.727 -19.688 9.352 1 97.88 213 HIS B CA 1
ATOM 3534 C C . HIS B 1 213 ? -16.953 -18.891 9.797 1 97.88 213 HIS B C 1
ATOM 3536 O O . HIS B 1 213 ? -18.078 -19.219 9.43 1 97.88 213 HIS B O 1
ATOM 3542 N N . GLN B 1 214 ? -16.703 -17.859 10.5 1 98 214 GLN B N 1
ATOM 3543 C CA . GLN B 1 214 ? -17.781 -17.031 11.039 1 98 214 GLN B CA 1
ATOM 3544 C C . GLN B 1 214 ? -18.547 -16.328 9.922 1 98 214 GLN B C 1
ATOM 3546 O O . GLN B 1 214 ? -19.75 -16.062 10.055 1 98 214 GL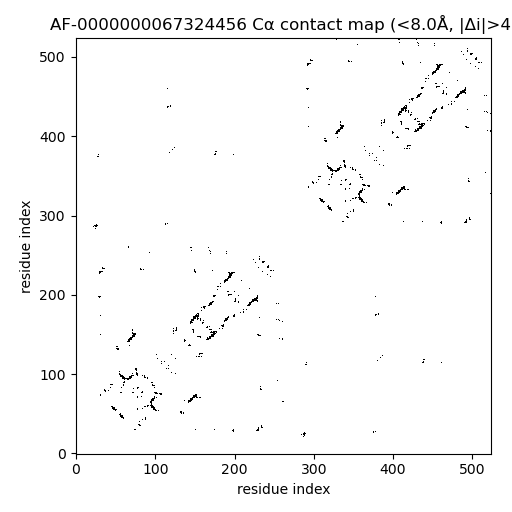N B O 1
ATOM 3551 N N . SER B 1 215 ? -17.859 -16.062 8.898 1 97.31 215 SER B N 1
ATOM 3552 C CA . SER B 1 215 ? -18.469 -15.344 7.789 1 97.31 215 SER B CA 1
ATOM 3553 C C . SER B 1 215 ? -19.062 -16.297 6.762 1 97.31 215 SER B C 1
ATOM 3555 O O . SER B 1 215 ? -19.484 -15.883 5.684 1 97.31 215 SER B O 1
ATOM 3557 N N . ASN B 1 216 ? -19 -17.594 6.945 1 96.94 216 ASN B N 1
ATOM 3558 C CA . ASN B 1 216 ? -19.547 -18.641 6.098 1 96.94 216 ASN B CA 1
ATOM 3559 C C . ASN B 1 216 ? -18.922 -18.625 4.707 1 96.94 216 ASN B C 1
ATOM 3561 O O . ASN B 1 216 ? -19.625 -18.797 3.705 1 96.94 216 ASN B O 1
ATOM 3565 N N . GLN B 1 217 ? -17.672 -18.312 4.715 1 97.69 217 GLN B N 1
ATOM 3566 C CA . GLN B 1 217 ? -16.906 -18.391 3.473 1 97.69 217 GLN B CA 1
ATOM 3567 C C . GLN B 1 217 ? -16.453 -19.812 3.197 1 97.69 217 GLN B C 1
ATOM 3569 O O . GLN B 1 217 ? -16.297 -20.609 4.121 1 97.69 217 GLN B O 1
ATOM 3574 N N . ILE B 1 218 ? -16.328 -20.172 1.909 1 98.56 218 ILE B N 1
ATOM 3575 C CA . ILE B 1 218 ? -15.695 -21.438 1.538 1 98.56 218 ILE B CA 1
ATOM 3576 C C . ILE B 1 218 ? -14.18 -21.312 1.629 1 98.56 218 ILE B C 1
ATOM 3578 O O . ILE B 1 218 ? -13.586 -20.422 1.021 1 98.56 218 ILE B O 1
ATOM 3582 N N . TYR B 1 219 ? -13.57 -22.203 2.42 1 98.81 219 TYR B N 1
ATOM 3583 C CA . TYR B 1 219 ? -12.133 -22.062 2.602 1 98.81 219 TYR B CA 1
ATOM 3584 C C . TYR B 1 219 ? -11.477 -23.422 2.848 1 98.81 219 TYR B C 1
ATOM 3586 O O . TYR B 1 219 ? -12.156 -24.406 3.141 1 98.81 219 TYR B O 1
ATOM 3594 N N . TYR B 1 220 ? -10.203 -23.438 2.65 1 98.81 220 TYR B N 1
ATOM 3595 C CA . TYR B 1 220 ? -9.273 -24.469 3.102 1 98.81 220 TYR B CA 1
ATOM 3596 C C . TYR B 1 220 ? -7.961 -23.844 3.576 1 98.81 220 TYR B C 1
ATOM 3598 O O . TYR B 1 220 ? -7.457 -22.906 2.963 1 98.81 220 TYR B O 1
ATOM 3606 N N . ALA B 1 221 ? -7.441 -24.344 4.668 1 98.88 221 ALA B N 1
ATOM 3607 C CA . ALA B 1 221 ? -6.164 -23.844 5.168 1 98.88 221 ALA B CA 1
ATOM 3608 C C . ALA B 1 221 ? -5.258 -24.984 5.605 1 98.88 221 ALA B C 1
ATOM 3610 O O . ALA B 1 221 ? -5.723 -25.969 6.199 1 98.88 221 ALA B O 1
ATOM 3611 N N . LYS B 1 222 ? -4.039 -24.828 5.293 1 98.81 222 LYS B N 1
ATOM 3612 C CA . LYS B 1 222 ? -3.027 -25.781 5.734 1 98.81 222 LYS B CA 1
ATOM 3613 C C . LYS B 1 222 ? -1.742 -25.062 6.148 1 98.81 222 LYS B C 1
ATOM 3615 O O . LYS B 1 222 ? -1.285 -24.156 5.461 1 98.81 222 LYS B O 1
ATOM 3620 N N . ILE B 1 223 ? -1.223 -25.5 7.262 1 98.81 223 ILE B N 1
ATOM 3621 C CA . ILE B 1 223 ? 0.089 -25.047 7.703 1 98.81 223 ILE B CA 1
ATOM 3622 C C . ILE B 1 223 ? 1.121 -26.141 7.492 1 98.81 223 ILE B C 1
ATOM 3624 O O . ILE B 1 223 ? 0.988 -27.234 8.047 1 98.81 223 ILE B O 1
ATOM 3628 N N . PHE B 1 224 ? 2.104 -25.859 6.73 1 98.88 224 PHE B N 1
ATOM 3629 C CA . PHE B 1 224 ? 3.146 -26.844 6.453 1 98.88 224 PHE B CA 1
ATOM 3630 C C . PHE B 1 224 ? 4.203 -26.828 7.551 1 98.88 224 PHE B C 1
ATOM 3632 O O . PHE B 1 224 ? 4.695 -25.766 7.934 1 98.88 224 PHE B O 1
ATOM 3639 N N . PRO B 1 225 ? 4.57 -27.984 8.039 1 98.44 225 PRO B N 1
ATOM 3640 C CA . PRO B 1 225 ? 5.562 -28.047 9.117 1 98.44 225 PRO B CA 1
ATOM 3641 C C . PRO B 1 225 ? 6.984 -27.797 8.625 1 98.44 225 PRO B C 1
ATOM 3643 O O . PRO B 1 225 ? 7.301 -28.078 7.469 1 98.44 225 PRO B O 1
ATOM 3646 N N . GLU B 1 226 ? 7.789 -27.203 9.398 1 97.75 226 GLU B N 1
ATOM 3647 C CA . GLU B 1 226 ? 9.242 -27.141 9.305 1 97.75 226 GLU B CA 1
ATOM 3648 C C . GLU B 1 226 ? 9.688 -26.203 8.188 1 97.75 226 GLU B C 1
ATOM 3650 O O . GLU B 1 226 ? 10.859 -26.188 7.812 1 97.75 226 GLU B O 1
ATOM 3655 N N . VAL B 1 227 ? 8.805 -25.484 7.656 1 98.38 227 VAL B N 1
ATOM 3656 C CA . VAL B 1 227 ? 9.164 -24.531 6.613 1 98.38 227 VAL B CA 1
ATOM 3657 C C . VAL B 1 227 ? 8.805 -23.125 7.051 1 98.38 227 VAL B C 1
ATOM 3659 O O . VAL B 1 227 ? 8.156 -22.938 8.086 1 98.38 227 VAL B O 1
ATOM 3662 N N . ALA B 1 228 ? 9.312 -22.125 6.301 1 98.38 228 ALA B N 1
ATOM 3663 C CA . ALA B 1 228 ? 9.133 -20.719 6.641 1 98.38 228 ALA B CA 1
ATOM 3664 C C . ALA B 1 228 ? 8.578 -19.922 5.457 1 98.38 228 ALA B C 1
ATOM 3666 O O . ALA B 1 228 ? 8.211 -20.516 4.434 1 98.38 228 ALA B O 1
ATOM 3667 N N . HIS B 1 229 ? 8.445 -18.609 5.641 1 98.44 229 HIS B N 1
ATOM 3668 C CA . HIS B 1 229 ? 7.941 -17.734 4.594 1 98.44 229 HIS B CA 1
ATOM 3669 C C . HIS B 1 229 ? 8.734 -17.906 3.305 1 98.44 229 HIS B C 1
ATOM 3671 O O . HIS B 1 229 ? 9.969 -17.938 3.33 1 98.44 229 HIS B O 1
ATOM 3677 N N . GLY B 1 230 ? 8.055 -18.094 2.178 1 98.56 230 GLY B N 1
ATOM 3678 C CA . GLY B 1 230 ? 8.703 -18.297 0.891 1 98.56 230 GLY B CA 1
ATOM 3679 C C . GLY B 1 230 ? 8.789 -19.75 0.487 1 98.56 230 GLY B C 1
ATOM 3680 O O . GLY B 1 230 ? 9.203 -20.062 -0.629 1 98.56 230 GLY B O 1
ATOM 3681 N N . PHE B 1 231 ? 8.289 -20.641 1.272 1 98.81 231 PHE B N 1
ATOM 3682 C CA . PHE B 1 231 ? 8.523 -22.062 1.125 1 98.81 231 PHE B CA 1
ATOM 3683 C C . PHE B 1 231 ? 7.957 -22.578 -0.195 1 98.81 231 PHE B C 1
ATOM 3685 O O . PHE B 1 231 ? 8.43 -23.594 -0.73 1 98.81 231 PHE B O 1
ATOM 3692 N N . ALA B 1 232 ? 6.988 -21.859 -0.708 1 98.75 232 ALA B N 1
ATOM 3693 C CA . ALA B 1 232 ? 6.25 -22.422 -1.837 1 98.75 232 ALA B CA 1
ATOM 3694 C C . ALA B 1 232 ? 6.848 -21.953 -3.164 1 98.75 232 ALA B C 1
ATOM 3696 O O . ALA B 1 232 ? 6.535 -22.516 -4.219 1 98.75 232 ALA B O 1
ATOM 3697 N N . CYS B 1 233 ? 7.754 -20.891 -3.133 1 98.38 233 CYS B N 1
ATOM 3698 C CA . CYS B 1 233 ? 8.242 -20.422 -4.422 1 98.38 233 CYS B CA 1
ATOM 3699 C C . CYS B 1 233 ? 9.703 -20.016 -4.34 1 98.38 233 CYS B C 1
ATOM 3701 O O . CYS B 1 233 ? 10.289 -19.578 -5.332 1 98.38 233 CYS B O 1
ATOM 3703 N N . ARG B 1 234 ? 10.305 -20.062 -3.139 1 97.94 234 ARG B N 1
ATOM 3704 C CA . ARG B 1 234 ? 11.727 -19.75 -2.969 1 97.94 234 ARG B CA 1
ATOM 3705 C C . ARG B 1 234 ? 12.43 -20.859 -2.191 1 97.94 234 ARG B C 1
ATOM 3707 O O . ARG B 1 234 ? 13.297 -20.594 -1.359 1 97.94 234 ARG B O 1
ATOM 3714 N N . TYR B 1 235 ? 12.086 -22.062 -2.389 1 97.38 235 TYR B N 1
ATOM 3715 C CA . TYR B 1 235 ? 12.664 -23.203 -1.687 1 97.38 235 TYR B CA 1
ATOM 3716 C C . TYR B 1 235 ? 14.023 -23.578 -2.264 1 97.38 235 TYR B C 1
ATOM 3718 O O . TYR B 1 235 ? 14.32 -23.266 -3.42 1 97.38 235 TYR B O 1
ATOM 3726 N N . ASN B 1 236 ? 14.844 -24.156 -1.42 1 96.44 236 ASN B N 1
ATOM 3727 C CA . ASN B 1 236 ? 16.109 -24.719 -1.857 1 96.44 236 ASN B CA 1
ATOM 3728 C C . ASN B 1 236 ? 15.906 -25.969 -2.707 1 96.44 236 ASN B C 1
ATOM 3730 O O . ASN B 1 236 ? 15.516 -27.016 -2.193 1 96.44 236 ASN B O 1
ATOM 3734 N N . VAL B 1 237 ? 16.297 -25.938 -3.953 1 95.38 237 VAL B N 1
ATOM 3735 C CA . VAL B 1 237 ? 15.969 -26.984 -4.922 1 95.38 237 VAL B CA 1
ATOM 3736 C C . VAL B 1 237 ? 16.828 -28.219 -4.664 1 95.38 237 VAL B C 1
ATOM 3738 O O . VAL B 1 237 ? 16.562 -29.297 -5.184 1 95.38 237 VAL B O 1
ATOM 3741 N N . THR B 1 238 ? 17.875 -28.062 -3.883 1 96.19 238 THR B N 1
ATOM 3742 C CA . THR B 1 238 ? 18.734 -29.203 -3.59 1 96.19 238 THR B CA 1
ATOM 3743 C C . THR B 1 238 ? 18.312 -29.891 -2.299 1 96.19 238 THR B C 1
ATOM 3745 O O . THR B 1 238 ? 18.859 -30.922 -1.928 1 96.19 238 THR B O 1
ATOM 3748 N N . ASN B 1 239 ? 17.391 -29.312 -1.576 1 97.56 239 ASN B N 1
ATOM 3749 C CA . ASN B 1 239 ? 16.812 -29.922 -0.373 1 97.56 239 ASN B CA 1
ATOM 3750 C C . ASN B 1 239 ? 15.547 -30.688 -0.683 1 97.56 239 ASN B C 1
ATOM 3752 O O . ASN B 1 239 ? 14.492 -30.109 -0.94 1 97.56 239 ASN B O 1
ATOM 3756 N N . PRO B 1 240 ? 15.578 -32.031 -0.657 1 97.69 240 PRO B N 1
ATOM 3757 C CA . PRO B 1 240 ? 14.438 -32.844 -1.074 1 97.69 240 PRO B CA 1
ATOM 3758 C C . PRO B 1 240 ? 13.18 -32.531 -0.256 1 97.69 240 PRO B C 1
ATOM 3760 O O . PRO B 1 240 ? 12.07 -32.594 -0.788 1 97.69 240 PRO B O 1
ATOM 3763 N N . PHE B 1 241 ? 13.359 -32.312 1.008 1 98.12 241 PHE B N 1
ATOM 3764 C CA . PHE B 1 241 ? 12.211 -32 1.852 1 98.12 241 PHE B CA 1
ATOM 3765 C C . PHE B 1 241 ? 11.531 -30.719 1.399 1 98.12 241 PHE B C 1
ATOM 3767 O O . PHE B 1 241 ? 10.305 -30.656 1.294 1 98.12 241 PHE B O 1
ATOM 3774 N N . ALA B 1 242 ? 12.297 -29.688 1.159 1 98 242 ALA B N 1
ATOM 3775 C CA . ALA B 1 242 ? 11.773 -28.391 0.706 1 98 242 ALA B CA 1
ATOM 3776 C C . ALA B 1 242 ? 11.07 -28.531 -0.64 1 98 242 ALA B C 1
ATOM 3778 O O . ALA B 1 242 ? 9.984 -27.984 -0.84 1 98 242 ALA B O 1
ATOM 3779 N N . VAL B 1 243 ? 11.68 -29.281 -1.553 1 98.19 243 VAL B N 1
ATOM 3780 C CA . VAL B 1 243 ? 11.109 -29.516 -2.875 1 98.19 243 VAL B CA 1
ATOM 3781 C C . VAL B 1 243 ? 9.758 -30.219 -2.738 1 98.19 243 VAL B C 1
ATOM 3783 O O . VAL B 1 243 ? 8.766 -29.781 -3.322 1 98.19 243 VAL B O 1
ATOM 3786 N N . LYS B 1 244 ? 9.727 -31.266 -1.978 1 98.56 244 LYS B N 1
ATOM 3787 C CA . LYS B 1 244 ? 8.508 -32.031 -1.786 1 98.56 244 LYS B CA 1
ATOM 3788 C C . LYS B 1 244 ? 7.398 -31.188 -1.187 1 98.56 244 LYS B C 1
ATOM 3790 O O . LYS B 1 244 ? 6.238 -31.281 -1.6 1 98.56 244 LYS B O 1
ATOM 3795 N N . THR B 1 245 ? 7.77 -30.391 -0.181 1 98.75 245 THR B N 1
ATOM 3796 C CA . THR B 1 245 ? 6.797 -29.516 0.471 1 98.75 245 THR B CA 1
ATOM 3797 C C . THR B 1 245 ? 6.219 -28.516 -0.521 1 98.75 245 THR B C 1
ATOM 3799 O O . THR B 1 245 ? 5.004 -28.312 -0.569 1 98.75 245 THR B O 1
ATOM 3802 N N . ALA B 1 246 ? 7.031 -27.922 -1.322 1 98.75 246 ALA B N 1
ATOM 3803 C CA . ALA B 1 246 ? 6.59 -26.984 -2.342 1 98.75 246 ALA B CA 1
ATOM 3804 C C . ALA B 1 246 ? 5.68 -27.656 -3.363 1 98.75 246 ALA B C 1
ATOM 3806 O O . ALA B 1 246 ? 4.68 -27.078 -3.793 1 98.75 246 ALA B O 1
ATOM 3807 N N . GLU B 1 247 ? 6.047 -28.859 -3.736 1 98.62 247 GLU B N 1
ATOM 3808 C CA . GLU B 1 247 ? 5.238 -29.609 -4.688 1 98.62 247 GLU B CA 1
ATOM 3809 C C . GLU B 1 247 ? 3.871 -29.953 -4.102 1 98.62 247 GLU B C 1
ATOM 3811 O O . GLU B 1 247 ? 2.865 -29.953 -4.816 1 98.62 247 GLU B O 1
ATOM 3816 N N . GLN B 1 248 ? 3.867 -30.266 -2.832 1 98.81 248 GLN B N 1
ATOM 3817 C CA . GLN B 1 248 ? 2.59 -30.516 -2.17 1 98.81 248 GLN B CA 1
ATOM 3818 C C . GLN B 1 248 ? 1.713 -29.266 -2.182 1 98.81 248 GLN B C 1
ATOM 3820 O O . GLN B 1 248 ? 0.51 -29.344 -2.438 1 98.81 248 GLN B O 1
ATOM 3825 N N . ALA B 1 249 ? 2.311 -28.141 -1.874 1 98.88 249 ALA B N 1
ATOM 3826 C CA . ALA B 1 249 ? 1.572 -26.875 -1.914 1 98.88 249 ALA B CA 1
ATOM 3827 C C . ALA B 1 249 ? 1.016 -26.609 -3.311 1 98.88 249 ALA B C 1
ATOM 3829 O O . ALA B 1 249 ? -0.136 -26.203 -3.457 1 98.88 249 ALA B O 1
ATOM 3830 N N . LEU B 1 250 ? 1.813 -26.859 -4.32 1 98.94 250 LEU B N 1
ATOM 3831 C CA . LEU B 1 250 ? 1.363 -26.703 -5.699 1 98.94 250 LEU B CA 1
ATOM 3832 C C . LEU B 1 250 ? 0.206 -27.656 -6 1 98.94 250 LEU B C 1
ATOM 3834 O O . LEU B 1 250 ? -0.771 -27.266 -6.641 1 98.94 250 LEU B O 1
ATOM 3838 N N . GLY B 1 251 ? 0.339 -28.875 -5.551 1 98.88 251 GLY B N 1
ATOM 3839 C CA . GLY B 1 251 ? -0.737 -29.844 -5.734 1 98.88 251 GLY B CA 1
ATOM 3840 C C . GLY B 1 251 ? -2.049 -29.391 -5.117 1 98.88 251 GLY B C 1
ATOM 3841 O O . GLY B 1 251 ? -3.113 -29.562 -5.715 1 98.88 251 GLY B O 1
ATOM 3842 N N . LEU B 1 252 ? -1.973 -28.859 -3.938 1 98.88 252 LEU B N 1
ATOM 3843 C CA . LEU B 1 252 ? -3.168 -28.359 -3.273 1 98.88 252 LEU B CA 1
ATOM 3844 C C . LEU B 1 252 ? -3.781 -27.203 -4.066 1 98.88 252 LEU B C 1
ATOM 3846 O O . LEU B 1 252 ? -5 -27.156 -4.25 1 98.88 252 LEU B O 1
ATOM 3850 N N . MET B 1 253 ? -2.953 -26.297 -4.566 1 98.94 253 MET B N 1
ATOM 3851 C CA . MET B 1 253 ? -3.451 -25.188 -5.383 1 98.94 253 MET B CA 1
ATOM 3852 C C . MET B 1 253 ? -4.168 -25.703 -6.621 1 98.94 253 MET B C 1
ATOM 3854 O O . MET B 1 253 ? -5.273 -25.266 -6.938 1 98.94 253 MET B O 1
ATOM 3858 N N . LEU B 1 254 ? -3.561 -26.672 -7.305 1 98.88 254 LEU B N 1
ATOM 3859 C CA . LEU B 1 254 ? -4.164 -27.25 -8.508 1 98.88 254 LEU B CA 1
ATOM 3860 C C . LEU B 1 254 ? -5.492 -27.922 -8.18 1 98.88 254 LEU B C 1
ATOM 3862 O O . LEU B 1 254 ? -6.461 -27.797 -8.938 1 98.88 254 LEU B O 1
ATOM 3866 N N . GLY B 1 255 ? -5.527 -28.656 -7.047 1 98.88 255 GLY B N 1
ATOM 3867 C CA . GLY B 1 255 ? -6.777 -29.25 -6.617 1 98.88 255 GLY B CA 1
ATOM 3868 C C . GLY B 1 255 ? -7.875 -28.234 -6.359 1 98.88 255 GLY B C 1
ATOM 3869 O O . GLY B 1 255 ? -9.031 -28.453 -6.734 1 98.88 255 GLY B O 1
ATOM 3870 N N . TRP B 1 256 ? -7.512 -27.125 -5.742 1 98.88 256 TRP B N 1
ATOM 3871 C CA . TRP B 1 256 ? -8.461 -26.062 -5.434 1 98.88 256 TRP B CA 1
ATOM 3872 C C . TRP B 1 256 ? -9.023 -25.453 -6.715 1 98.88 256 TRP B C 1
ATOM 3874 O O . TRP B 1 256 ? -10.234 -25.281 -6.855 1 98.88 256 TRP B O 1
ATOM 3884 N N . PHE B 1 257 ? -8.148 -25.125 -7.668 1 98.88 257 PHE B N 1
ATOM 3885 C CA . PHE B 1 257 ? -8.57 -24.531 -8.93 1 98.88 257 PHE B CA 1
ATOM 3886 C C . PHE B 1 257 ? -9.383 -25.516 -9.758 1 98.88 257 PHE B C 1
ATOM 3888 O O . PHE B 1 257 ? -10.32 -25.141 -10.453 1 98.88 257 PHE B O 1
ATOM 3895 N N . HIS B 1 258 ? -9.039 -26.812 -9.664 1 98.56 258 HIS B N 1
ATOM 3896 C CA . HIS B 1 258 ? -9.828 -27.828 -10.352 1 98.56 258 HIS B CA 1
ATOM 3897 C C . HIS B 1 258 ? -11.258 -27.875 -9.82 1 98.56 258 HIS B C 1
ATOM 3899 O O . HIS B 1 258 ? -12.211 -28.031 -10.594 1 98.56 258 HIS B O 1
ATOM 3905 N N . LYS B 1 259 ? -11.383 -27.703 -8.578 1 98.62 259 LYS B N 1
ATOM 3906 C CA . LYS B 1 259 ? -12.688 -27.781 -7.922 1 98.62 259 LYS B CA 1
ATOM 3907 C C . LYS B 1 259 ? -13.547 -26.562 -8.242 1 98.62 259 LYS B C 1
ATOM 3909 O O . LYS B 1 259 ? -14.75 -26.688 -8.445 1 98.62 259 LYS B O 1
ATOM 3914 N N . TYR B 1 260 ? -12.93 -25.344 -8.422 1 98.56 260 TYR B N 1
ATOM 3915 C CA . TYR B 1 260 ? -13.773 -24.156 -8.367 1 98.56 260 TYR B CA 1
ATOM 3916 C C . TYR B 1 260 ? -13.727 -23.406 -9.688 1 98.56 260 TYR B C 1
ATOM 3918 O O . TYR B 1 260 ? -14.547 -22.516 -9.93 1 98.56 260 TYR B O 1
ATOM 3926 N N . LEU B 1 261 ? -12.766 -23.75 -10.5 1 98 261 LEU B N 1
ATOM 3927 C CA . LEU B 1 261 ? -12.734 -23.078 -11.805 1 98 261 LEU B CA 1
ATOM 3928 C C . LEU B 1 261 ? -13.469 -23.922 -12.852 1 98 261 LEU B C 1
ATOM 3930 O O . LEU B 1 261 ? -12.844 -24.469 -13.758 1 98 261 LEU B O 1
ATOM 3934 N N . LYS B 1 262 ? -14.977 -24.047 -12.797 1 90.62 262 LYS B N 1
ATOM 3935 C CA . LYS B 1 262 ? -15.828 -24.781 -13.734 1 90.62 262 LYS B CA 1
ATOM 3936 C C . LYS B 1 262 ? -17.25 -24.25 -13.727 1 90.62 262 LYS B C 1
ATOM 3938 O O . LYS B 1 262 ? -17.688 -23.625 -12.75 1 90.62 262 LYS B O 1
#

Nearest PDB structures (foldseek):
  6sbn-assembly1_A  TM=6.251E-01  e=1.703E-09  Halopseudomonas aestusnigri
  6scd-assembly2_B  TM=6.548E-01  e=7.817E-09  Halopseudomonas aestusnigri
  7vme-assembly1_A  TM=6.436E-01  e=6.125E-09  unclassified Marinobacter
  7vpb-assembly1_B  TM=6.676E-01  e=3.376E-08  unclassified Marinobacter
  7ecb-assembly1_A  TM=6.104E-01  e=5.843E-08  uncultured bacterium

Secondary structure (DSSP, 8-state):
-------------------------B---GGGSS---GGG----SSEEEEEETTEEEEEEE-TT-SEEEEEE--TT-TT-HHHHHHHHHHHHTT-EEEEE-TTTT----TTS-HHHHHHHS-HHHHHHHTHHHHHHHHHTT--EEEEEEETHHHHHHHHHHTTTS-SEEEEES-SS--HHHHTT--S-EEEEEEEE-SSS-HHHHHHHHHHHHHTT--EEEEEEEEEETTTTTS--TT-HHHHHHHHHHHHHHHHHHHHH--/-------------------------B---GGGSS---GGG----SSEEEEEETTEEEEEEE-TT-SEEEEEE--TT-TT-HHHHHHHHHHHHTT-EEEEE-TTTT----TTS-HHHHHHHS-HHHHHHHTHHHHHHHHHTT--EEEEEEETHHHHHHHHHHTTTS-SEEEEES-SS--HHHHTT--S-EEEEEEEE-SSS-HHHHHHHHHHHHHTT--EEEEEEEEEETTTTTS--TT-HHHHHHHHHHHHHHHHHHHHH--

Radius of gyration: 27.82 Å; Cα contacts (8 Å, |Δi|>4): 1070; chains: 2; bounding box: 101×68×87 Å

Solvent-accessible surface area (backbone atoms only — not comparable to full-atom values): 27952 Å² total; per-residue (Å²): 136,81,80,81,79,78,77,76,76,76,76,76,75,77,73,74,74,74,72,65,72,69,71,79,54,22,66,82,58,58,81,65,54,62,70,72,61,66,77,76,44,85,82,64,80,47,48,76,42,78,64,51,69,85,24,37,25,42,36,31,47,29,89,80,34,41,29,32,35,40,41,34,39,39,55,62,33,53,70,28,36,54,52,44,50,51,42,37,54,48,8,74,73,52,22,23,25,39,27,48,36,84,50,76,88,55,46,63,51,90,88,56,52,56,68,61,50,49,62,61,58,41,38,64,56,45,37,63,68,41,50,48,41,53,53,50,39,41,74,69,53,23,76,25,28,32,29,41,8,28,24,53,11,13,30,21,33,51,54,42,30,53,40,89,73,42,45,30,38,33,27,36,34,36,35,59,73,52,46,71,54,46,66,53,46,68,42,38,38,36,41,41,38,18,55,59,9,83,80,45,28,53,71,54,54,51,47,34,50,51,36,23,56,75,59,70,50,58,70,49,75,46,68,40,75,93,34,33,50,43,40,70,57,45,48,54,83,87,38,66,68,42,42,49,52,22,50,50,54,50,49,51,49,52,52,51,48,64,72,48,46,121,136,79,82,79,80,78,78,75,76,77,74,76,74,76,74,72,73,74,71,66,72,69,70,78,53,22,66,82,56,59,82,66,54,62,70,72,60,64,79,77,46,84,83,64,83,48,47,76,42,80,65,52,68,87,24,39,26,42,37,32,47,30,87,81,33,42,29,31,35,40,41,35,40,37,56,60,33,54,69,29,36,55,52,45,49,49,41,37,54,48,8,74,74,52,22,22,25,39,25,48,36,84,51,75,88,57,46,63,51,91,87,57,53,57,69,59,48,49,61,60,57,42,38,64,56,44,36,64,67,41,49,49,40,54,52,50,39,43,74,71,54,23,75,25,27,33,30,40,8,29,25,52,10,14,30,22,34,52,54,42,28,55,39,88,75,42,45,29,37,33,27,35,34,37,34,59,72,52,46,72,55,46,66,52,45,67,42,38,39,36,39,41,38,18,56,59,9,84,80,43,27,53,70,54,52,51,47,34,50,53,36,22,57,75,59,70,50,57,72,48,76,47,69,41,78,92,33,33,51,42,38,70,57,45,48,54,83,85,38,66,66,42,44,50,52,20,51,50,53,51,50,51,49,52,52,51,46,65,72,48,47,121

pLDDT: mean 90.04, std 20.47, range [23.5, 99.0]

Sequence (524 aa):
MAPRALLYAGLLCLAVLASGGAAAAASHSQCTDNPPDLTAGGDEAGAVVDDLAGFKAYVTGAAHSHRAVVLASDFYGFEAPLLRKIADKVGEAGYYVVVPDFFHGQPYTEGTNRTEWVLAHSPVKAAEDAKPIFAALKKEKRSFVGVGGYCWGGKFAVEVAKTNEVEAIVISHPSAVTADDMKVIKCPIEILGAQNDAVTPPALVDQLVETLHQSNQIYYAKIFPEVAHGFACRYNVTNPFAVKTAEQALGLMLGWFHKYLKMAPRALLYAGLLCLAVLASGGAAAAASHSQCTDNPPDLTAGGDEAGAVVDDLAGFKAYVTGAAHSHRAVVLASDFYGFEAPLLRKIADKVGEAGYYVVVPDFFHGQPYTEGTNRTEWVLAHSPVKAAEDAKPIFAALKKEKRSFVGVGGYCWGGKFAVEVAKTNEVEAIVISHPSAVTADDMKVIKCPIEILGAQNDAVTPPALVDQLVETLHQSNQIYYAKIFPEVAHGFACRYNVTNPFAVKTAEQALGLMLGWFHKYLK